Protein AF-A0A225VGR8-F1 (afdb_monomer)

Organism: NCBI:txid4795

Sequence (407 aa):
RAREGYNIGLDAVDRLSREVERRDQTLRELRDENEGLRAHASRATEWKTQYDNLCRTTADEAAAYQDNQARAETRISNLNFRIAALTSSPSTAPAPPNPVASPPLASEAGTHTDVASASPNSSSAATSQTDLSGNEVDSALAANIRHRDQRDSMVSELCDARNAVARSRRELDVARVANVPLQDNLRRVNALLVAHAEEHQRDLRDLEASSSAAETTRVTAQTARDDAQALLLPAMRSGLVSLENALSRRRRTARVEIARLERLIDDPDRVYTERTLTWRRLLREARIGREAARQVRDALVGRLRDMVLAGGGSLDVTALLSFVRSIFGGIGSSSESSGLYDFLGFEFYSFRVLGWASGNAFRPRAVCWWPRVASVRLFCGSGSAFPVRWVIRVAFSCIRPGRTHSL

Radius of gyration: 90.11 Å; Cα contacts (8 Å, |Δi|>4): 25; chains: 1; bounding box: 173×84×239 Å

Solvent-accessible surface area (backbone atoms only — not comparable to full-atom values): 24972 Å² total; per-residue (Å²): 102,75,70,51,54,50,50,55,50,49,56,52,50,55,51,50,51,56,50,50,53,50,50,55,48,52,53,49,52,55,48,54,51,49,52,50,52,50,55,51,50,53,52,51,52,50,53,49,51,53,50,56,50,51,54,49,52,53,50,53,51,52,50,52,51,51,54,53,45,55,53,42,54,50,50,47,54,51,50,52,53,53,52,51,54,71,68,65,56,79,77,86,66,82,81,79,81,79,90,77,80,84,87,85,83,89,76,88,79,82,89,84,84,89,85,84,89,81,86,84,89,79,88,82,88,85,84,90,73,58,78,71,54,52,57,51,51,53,50,50,48,53,50,50,51,52,52,47,54,52,50,54,50,52,51,50,53,46,52,52,44,51,52,50,49,56,48,51,51,52,54,50,52,51,52,54,61,63,44,50,63,54,52,53,49,51,53,50,52,52,53,50,52,51,50,51,52,52,49,53,53,48,53,50,52,54,48,50,52,50,48,53,50,52,49,51,53,49,52,53,54,47,52,54,48,51,53,51,47,64,58,45,53,58,53,51,52,52,50,51,54,50,50,53,52,51,51,50,48,51,51,51,54,50,50,52,51,48,56,51,50,52,52,64,54,50,47,58,53,50,54,51,50,54,52,51,51,51,51,54,49,53,53,50,53,56,47,52,52,49,52,51,53,49,52,52,49,52,52,50,51,49,52,53,50,51,50,58,72,75,37,95,83,67,82,61,63,66,64,52,51,52,50,55,51,46,60,62,58,68,71,69,80,59,96,83,47,83,69,57,61,74,74,52,78,73,71,85,78,70,92,76,86,73,86,79,83,83,83,82,88,85,89,78,85,85,87,81,90,78,87,85,84,86,85,83,88,84,84,88,80,90,81,83,92,76,93,80,85,86,75,89,81,89,82,86,83,85,86,78,86,75,86,80,85,78,134

pLDDT: mean 72.15, std 24.69, range [26.33, 98.5]

Mean predicted aligned error: 21.24 Å

Secondary structure (DSSP, 8-state):
-HHHHHHHHHHHHHHHHHHHHHHHHHHHHHHHHHHHHHHHHHHHHHHHHHHHHHHHHHHHHHHHHHHHHHHHHHHHHHHHHHHHHHHHS---PPPPP-PPPP-------------------------SSSHHHHHHHHHHHHHHHHHHHHHHHHHHHHHHHHHHHHHHHHHHHHHHHHHHHHHHHHHHHHHHHHHHHHHHHHHHHHHHHHHHHHHHHHHHHHHHHHHHHHHHHHHHHHHHHHHHHHHHHHHHHHHHHHHHHHHHHHHHHHHHHHHHHHHHHHHHHHHHHHHHHHHHHHHHHHHHHHHHHHSTT---HHHHHHHHHHHHHHTS--TT-TTHHHHS---------------S----------------PPP--------PPP--------PPPPP----

Structure (mmCIF, N/CA/C/O backbone):
data_AF-A0A225VGR8-F1
#
_entry.id   AF-A0A225VGR8-F1
#
loop_
_atom_site.group_PDB
_atom_site.id
_atom_site.type_symbol
_atom_site.label_atom_id
_atom_site.label_alt_id
_atom_site.label_comp_id
_atom_site.label_asym_id
_atom_site.label_entity_id
_atom_site.label_seq_id
_atom_site.pdbx_PDB_ins_code
_atom_site.Cartn_x
_atom_site.Cartn_y
_atom_site.Cartn_z
_atom_site.occupancy
_atom_site.B_iso_or_equiv
_atom_site.auth_seq_id
_atom_site.auth_comp_id
_atom_site.auth_asym_id
_atom_site.auth_atom_id
_atom_site.pdbx_PDB_model_num
ATOM 1 N N . ARG A 1 1 ? 16.927 9.509 -41.032 1.00 81.62 1 ARG A N 1
ATOM 2 C CA . ARG A 1 1 ? 18.043 9.455 -40.049 1.00 81.62 1 ARG A CA 1
ATOM 3 C C . ARG A 1 1 ? 17.989 10.562 -38.992 1.00 81.62 1 ARG A C 1
ATOM 5 O O . ARG A 1 1 ? 17.399 10.281 -37.969 1.00 81.62 1 ARG A O 1
ATOM 12 N N . ALA A 1 2 ? 18.496 11.793 -39.171 1.00 88.75 2 ALA A N 1
ATOM 13 C CA . ALA A 1 2 ? 18.474 12.787 -38.070 1.00 88.75 2 ALA A CA 1
ATOM 14 C C . ALA A 1 2 ? 17.051 13.164 -37.593 1.00 88.75 2 ALA A C 1
ATOM 16 O O . ALA A 1 2 ? 16.762 13.098 -36.405 1.00 88.75 2 ALA A O 1
ATOM 17 N N . ARG A 1 3 ? 16.133 13.460 -38.526 1.00 90.88 3 ARG A N 1
ATOM 18 C CA . ARG A 1 3 ? 14.708 13.721 -38.214 1.00 90.88 3 ARG A CA 1
ATOM 19 C C . ARG A 1 3 ? 13.992 12.526 -37.578 1.00 90.88 3 ARG A C 1
ATOM 21 O O . ARG A 1 3 ? 13.115 12.687 -36.751 1.00 90.88 3 ARG A O 1
ATOM 28 N N . GLU A 1 4 ? 14.389 11.327 -37.970 1.00 92.31 4 GLU A N 1
ATOM 29 C CA . GLU A 1 4 ? 13.797 10.076 -37.500 1.00 92.31 4 GLU A CA 1
ATOM 30 C C . GLU A 1 4 ? 14.247 9.756 -36.072 1.00 92.31 4 GLU A C 1
ATOM 32 O O . GLU A 1 4 ? 13.421 9.428 -35.233 1.00 92.31 4 GLU A O 1
ATOM 37 N N . GLY A 1 5 ? 15.530 9.972 -35.762 1.00 93.56 5 GLY A N 1
ATOM 38 C CA . GLY A 1 5 ? 16.030 9.909 -34.388 1.00 93.56 5 GLY A CA 1
ATOM 39 C C . GLY A 1 5 ? 15.390 10.961 -33.479 1.00 93.56 5 GLY A C 1
ATOM 40 O O . GLY A 1 5 ? 15.087 10.659 -32.331 1.00 93.56 5 GLY A O 1
ATOM 41 N N . TYR A 1 6 ? 15.127 12.166 -33.999 1.00 94.44 6 TYR A N 1
ATOM 42 C CA . TYR A 1 6 ? 14.397 13.202 -33.263 1.00 94.44 6 TYR A CA 1
ATOM 43 C C . TYR A 1 6 ? 12.957 12.775 -32.935 1.00 94.44 6 TYR A C 1
ATOM 45 O O . TYR A 1 6 ? 12.548 12.883 -31.784 1.00 94.44 6 TYR A O 1
ATOM 53 N N . ASN A 1 7 ? 12.225 12.213 -33.903 1.00 95.19 7 ASN A N 1
ATOM 54 C CA . ASN A 1 7 ? 10.859 11.726 -33.679 1.00 95.19 7 ASN A CA 1
ATOM 55 C C . ASN A 1 7 ? 10.813 10.567 -32.670 1.00 95.19 7 ASN A C 1
ATOM 57 O O . ASN A 1 7 ? 9.992 10.588 -31.763 1.00 95.19 7 ASN A O 1
ATOM 61 N N . ILE A 1 8 ? 11.741 9.607 -32.765 1.00 96.25 8 ILE A N 1
ATOM 62 C CA . ILE A 1 8 ? 11.858 8.514 -31.781 1.00 96.25 8 ILE A CA 1
ATOM 63 C C . ILE A 1 8 ? 12.145 9.071 -30.377 1.00 96.25 8 ILE A C 1
ATOM 65 O O . ILE A 1 8 ? 11.619 8.567 -29.387 1.00 96.25 8 ILE A O 1
ATOM 69 N N . GLY A 1 9 ? 12.973 10.117 -30.285 1.00 96.19 9 GLY A N 1
ATOM 70 C CA . GLY A 1 9 ? 13.246 10.815 -29.031 1.00 96.19 9 GLY A CA 1
ATOM 71 C C . GLY A 1 9 ? 11.999 11.472 -28.438 1.00 96.19 9 GLY A C 1
ATOM 72 O O . GLY A 1 9 ? 11.750 11.309 -27.247 1.00 96.19 9 GLY A O 1
ATOM 73 N N . LEU A 1 10 ? 11.199 12.160 -29.259 1.00 97.25 10 LEU A N 1
ATOM 74 C CA . LEU A 1 10 ? 9.932 12.758 -28.826 1.00 97.25 10 LEU A CA 1
ATOM 75 C C . LEU A 1 10 ? 8.938 11.698 -28.338 1.00 97.25 10 LEU A C 1
ATOM 77 O O . LEU A 1 10 ? 8.432 11.823 -27.228 1.00 97.25 10 LEU A O 1
ATOM 81 N N . ASP A 1 11 ? 8.749 10.608 -29.086 1.00 97.50 11 ASP A N 1
ATOM 82 C CA . ASP A 1 11 ? 7.856 9.515 -28.678 1.00 97.50 11 ASP A CA 1
ATOM 83 C C . ASP A 1 11 ? 8.287 8.887 -27.341 1.00 97.50 11 ASP A C 1
ATOM 85 O O . ASP A 1 11 ? 7.455 8.536 -26.496 1.00 97.50 11 ASP A O 1
ATOM 89 N N . ALA A 1 12 ? 9.600 8.748 -27.125 1.00 95.56 12 ALA A N 1
ATOM 90 C CA . ALA A 1 12 ? 10.149 8.250 -25.869 1.00 95.56 12 ALA A CA 1
ATOM 91 C C . ALA A 1 12 ? 9.885 9.217 -24.703 1.00 95.56 12 ALA A C 1
ATOM 93 O O . ALA A 1 12 ? 9.497 8.765 -23.623 1.00 95.56 12 ALA A O 1
ATOM 94 N N . VAL A 1 13 ? 10.050 10.526 -24.919 1.00 97.69 13 VAL A N 1
ATOM 95 C CA . VAL A 1 13 ? 9.744 11.564 -23.922 1.00 97.69 13 VAL A CA 1
ATOM 96 C C . VAL A 1 13 ? 8.250 11.580 -23.599 1.00 97.69 13 VAL A C 1
ATOM 98 O O . VAL A 1 13 ? 7.895 11.524 -22.425 1.00 97.69 13 VAL A O 1
ATOM 101 N N . ASP A 1 14 ? 7.373 11.534 -24.601 1.00 97.81 14 ASP A N 1
ATOM 102 C CA . ASP A 1 14 ? 5.918 11.510 -24.406 1.00 97.81 14 ASP A CA 1
ATOM 103 C C . ASP A 1 14 ? 5.451 10.250 -23.673 1.00 97.81 14 ASP A C 1
ATOM 105 O O . ASP A 1 14 ? 4.507 10.275 -22.875 1.00 97.81 14 ASP A O 1
ATOM 109 N N . ARG A 1 15 ? 6.097 9.107 -23.933 1.00 98.00 15 ARG A N 1
ATOM 110 C CA . ARG A 1 15 ? 5.835 7.867 -23.194 1.00 98.00 15 ARG A CA 1
ATOM 111 C C . ARG A 1 15 ? 6.269 7.990 -21.734 1.00 98.00 15 ARG A C 1
ATOM 113 O O . ARG A 1 15 ? 5.520 7.560 -20.858 1.00 98.00 15 ARG A O 1
ATOM 120 N N . LEU A 1 16 ? 7.451 8.551 -21.474 1.00 97.31 16 LEU A N 1
ATOM 121 C CA . LEU A 1 16 ? 7.951 8.772 -20.115 1.00 97.31 16 LEU A CA 1
ATOM 122 C C . LEU A 1 16 ? 7.098 9.796 -19.353 1.00 97.31 16 LEU A C 1
ATOM 124 O O . LEU A 1 16 ? 6.797 9.558 -18.190 1.00 97.31 16 LEU A O 1
ATOM 128 N N . SER A 1 17 ? 6.635 10.864 -20.006 1.00 98.06 17 SER A N 1
ATOM 129 C CA . SER A 1 17 ? 5.747 11.865 -19.402 1.00 98.06 17 SER A CA 1
ATOM 130 C C . SER A 1 17 ? 4.439 11.231 -18.919 1.00 98.06 17 SER A C 1
ATOM 132 O O . SER A 1 17 ? 4.082 11.359 -17.753 1.00 98.06 17 SER A O 1
ATOM 134 N N . ARG A 1 18 ? 3.785 10.421 -19.765 1.00 98.50 18 ARG A N 1
ATOM 135 C CA . ARG A 1 18 ? 2.563 9.677 -19.393 1.00 98.50 18 ARG A CA 1
ATOM 136 C C . ARG A 1 18 ? 2.781 8.664 -18.267 1.00 98.50 18 ARG A C 1
ATOM 138 O O . ARG A 1 18 ? 1.866 8.377 -17.501 1.00 98.50 18 ARG A O 1
ATOM 145 N N . GLU A 1 19 ? 3.967 8.067 -18.195 1.00 97.50 19 GLU A N 1
ATOM 146 C CA . GLU A 1 19 ? 4.334 7.158 -17.108 1.00 97.50 19 GLU A CA 1
ATOM 147 C C . GLU A 1 19 ? 4.520 7.908 -15.782 1.00 97.50 19 GLU A C 1
ATOM 149 O O . GLU A 1 19 ? 4.042 7.435 -14.753 1.00 97.50 19 GLU A O 1
ATOM 154 N N . VAL A 1 20 ? 5.167 9.077 -15.809 1.00 97.56 20 VAL A N 1
ATOM 155 C CA . VAL A 1 20 ? 5.315 9.954 -14.637 1.00 97.56 20 VAL A CA 1
ATOM 156 C C . VAL A 1 20 ? 3.947 10.417 -14.141 1.00 97.56 20 VAL A C 1
ATOM 158 O O . VAL A 1 20 ? 3.647 10.228 -12.968 1.00 97.56 20 VAL A O 1
ATOM 161 N N . GLU A 1 21 ? 3.074 10.892 -15.032 1.00 98.12 21 GLU A N 1
ATOM 162 C CA . GLU A 1 21 ? 1.708 11.301 -14.676 1.00 98.12 21 GLU A CA 1
ATOM 163 C C . GLU A 1 21 ? 0.906 10.165 -14.025 1.00 98.12 21 GLU A C 1
ATOM 165 O O . GLU A 1 21 ? 0.225 10.380 -13.021 1.00 98.12 21 GLU A O 1
ATOM 170 N N . ARG A 1 22 ? 1.014 8.935 -14.553 1.00 98.12 22 ARG A N 1
ATOM 171 C CA . ARG A 1 22 ? 0.367 7.763 -13.942 1.00 98.12 22 ARG A CA 1
ATOM 172 C C . ARG A 1 22 ? 0.909 7.473 -12.546 1.00 98.12 22 ARG A C 1
ATOM 174 O O . ARG A 1 22 ? 0.120 7.212 -11.645 1.00 98.12 22 ARG A O 1
ATOM 181 N N . ARG A 1 23 ? 2.226 7.550 -12.342 1.00 97.50 23 ARG A N 1
ATOM 182 C CA . ARG A 1 23 ? 2.832 7.349 -11.015 1.00 97.50 23 ARG A CA 1
ATOM 183 C C . ARG A 1 23 ? 2.426 8.436 -10.032 1.00 97.50 23 ARG A C 1
ATOM 185 O O . ARG A 1 2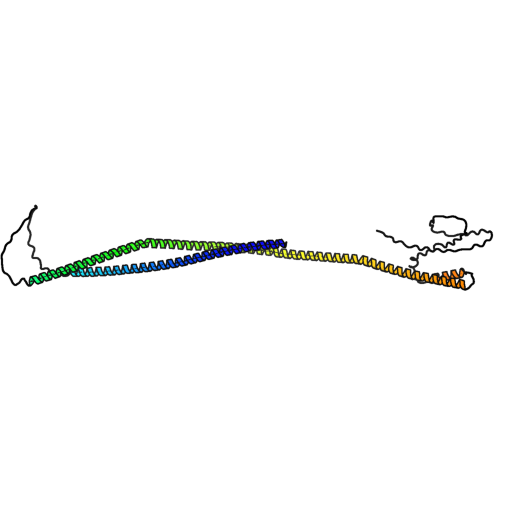3 ? 2.131 8.118 -8.886 1.00 97.50 23 ARG A O 1
ATOM 192 N N . ASP A 1 24 ? 2.361 9.686 -10.474 1.00 97.69 24 ASP A N 1
ATOM 193 C CA . ASP A 1 24 ? 1.921 10.806 -9.642 1.00 97.69 24 ASP A CA 1
ATOM 194 C C . ASP A 1 24 ? 0.441 10.691 -9.260 1.00 97.69 24 ASP A C 1
ATOM 196 O O . ASP A 1 24 ? 0.057 11.072 -8.153 1.00 97.69 24 ASP A O 1
ATOM 200 N N . GLN A 1 25 ? -0.397 10.146 -10.146 1.00 98.19 25 GLN A N 1
ATOM 201 C CA . GLN A 1 25 ? -1.784 9.807 -9.830 1.00 98.19 25 GLN A CA 1
ATOM 202 C C . GLN A 1 25 ? -1.856 8.703 -8.765 1.00 98.19 25 GLN A C 1
ATOM 204 O O . GLN A 1 25 ? -2.485 8.914 -7.731 1.00 98.19 25 GLN A O 1
ATOM 209 N N . THR A 1 26 ? -1.147 7.586 -8.953 1.00 97.06 26 THR A N 1
ATOM 210 C CA . THR A 1 26 ? -1.109 6.494 -7.963 1.00 97.06 26 THR A CA 1
ATOM 211 C C . THR A 1 26 ? -0.544 6.955 -6.616 1.00 97.06 26 THR A C 1
ATOM 213 O O . THR A 1 26 ? -1.038 6.563 -5.565 1.00 97.06 26 THR A O 1
ATOM 216 N N . LEU A 1 27 ? 0.468 7.828 -6.607 1.00 96.88 27 LEU A N 1
ATOM 217 C CA . LEU A 1 27 ? 1.010 8.394 -5.368 1.00 96.88 27 LEU A CA 1
ATOM 218 C C . LEU A 1 27 ? 0.008 9.292 -4.637 1.00 96.88 27 LEU A C 1
ATOM 220 O O . LEU A 1 27 ? 0.048 9.342 -3.409 1.00 96.88 27 LEU A O 1
ATOM 224 N N . ARG A 1 28 ? -0.861 10.013 -5.356 1.00 98.12 28 ARG A N 1
ATOM 225 C CA . ARG A 1 28 ? -1.950 10.785 -4.738 1.00 98.12 28 ARG A CA 1
ATOM 226 C C . ARG A 1 28 ? -3.002 9.858 -4.133 1.00 98.12 28 ARG A C 1
ATOM 228 O O . ARG A 1 28 ? -3.309 10.019 -2.961 1.00 98.12 28 ARG A O 1
ATOM 235 N N . GLU A 1 29 ? -3.433 8.838 -4.869 1.00 97.50 29 GLU A N 1
ATOM 236 C CA . GLU A 1 29 ? -4.383 7.826 -4.376 1.00 97.50 29 GLU A CA 1
ATOM 237 C C . GLU A 1 29 ? -3.873 7.138 -3.100 1.00 97.50 29 GLU A C 1
ATOM 239 O O . GLU A 1 29 ? -4.567 7.114 -2.088 1.00 97.50 29 GLU A O 1
ATOM 244 N N . LEU A 1 30 ? -2.613 6.689 -3.090 1.00 95.19 30 LEU A N 1
ATOM 245 C CA . LEU A 1 30 ? -2.005 6.073 -1.906 1.00 95.19 30 LEU A CA 1
ATOM 246 C C . LEU A 1 30 ? -1.896 7.036 -0.713 1.00 95.19 30 LEU A C 1
ATOM 248 O O . LEU A 1 30 ? -1.922 6.591 0.435 1.00 95.19 30 LEU A O 1
ATOM 252 N N . ARG A 1 31 ? -1.738 8.346 -0.945 1.00 97.06 31 ARG A N 1
ATOM 253 C CA . ARG A 1 31 ? -1.734 9.343 0.141 1.00 97.06 31 ARG A CA 1
ATOM 254 C C . ARG A 1 31 ? -3.127 9.513 0.729 1.00 97.06 31 ARG A C 1
ATOM 256 O O . ARG A 1 31 ? -3.242 9.474 1.953 1.00 97.06 31 ARG A O 1
ATOM 263 N N . ASP A 1 32 ? -4.144 9.624 -0.118 1.00 97.00 32 ASP A N 1
ATOM 264 C CA . ASP A 1 32 ? -5.542 9.754 0.298 1.00 97.00 32 ASP A CA 1
ATOM 265 C C . ASP A 1 32 ? -5.996 8.507 1.082 1.00 97.00 32 ASP A C 1
ATOM 267 O O . ASP A 1 32 ? -6.584 8.615 2.161 1.00 97.00 32 ASP A O 1
ATOM 271 N N . GLU A 1 33 ? -5.638 7.308 0.611 1.00 94.75 33 GLU A N 1
ATOM 272 C CA . GLU A 1 33 ? -5.876 6.050 1.331 1.00 94.75 33 GLU A CA 1
ATOM 273 C C . GLU A 1 33 ? -5.172 6.026 2.693 1.00 94.75 33 GLU A C 1
ATOM 275 O O . GLU A 1 33 ? -5.764 5.636 3.703 1.00 94.75 33 GLU A O 1
ATOM 280 N N . ASN A 1 34 ? -3.916 6.478 2.759 1.00 92.88 34 ASN A N 1
ATOM 281 C CA . ASN A 1 34 ? -3.159 6.523 4.009 1.00 92.88 34 ASN A CA 1
ATOM 282 C C . ASN A 1 34 ? -3.769 7.516 5.012 1.00 92.88 34 ASN A C 1
ATOM 284 O O . ASN A 1 34 ? -3.851 7.224 6.206 1.00 92.88 34 ASN A O 1
ATOM 288 N N . GLU A 1 35 ? -4.245 8.672 4.548 1.00 97.00 35 GLU A N 1
ATOM 289 C CA . GLU A 1 35 ? -5.012 9.612 5.372 1.00 97.00 35 GLU A CA 1
ATOM 290 C C . GLU A 1 35 ? -6.311 8.984 5.889 1.00 97.00 35 GLU A C 1
ATOM 292 O O . GLU A 1 35 ? -6.603 9.080 7.087 1.00 97.00 35 GLU A O 1
ATOM 297 N N . GLY A 1 36 ? -7.032 8.246 5.039 1.00 96.00 36 GLY A N 1
ATOM 298 C CA . GLY A 1 36 ? -8.202 7.464 5.435 1.00 96.00 36 GLY A CA 1
ATOM 299 C C . GLY A 1 36 ? -7.887 6.440 6.531 1.00 96.00 36 GLY A C 1
ATOM 300 O O . GLY A 1 36 ? -8.576 6.389 7.555 1.00 96.00 36 GLY A O 1
ATOM 301 N N . LEU A 1 37 ? -6.809 5.666 6.374 1.00 91.25 37 LEU A N 1
ATOM 302 C CA . LEU A 1 37 ? -6.355 4.688 7.369 1.00 91.25 37 LEU A CA 1
ATOM 303 C C . LEU A 1 37 ? -5.974 5.346 8.699 1.00 91.25 37 LEU A C 1
ATOM 305 O O . LEU A 1 37 ? -6.340 4.835 9.760 1.00 91.25 37 LEU A O 1
ATOM 309 N N . ARG A 1 38 ? -5.303 6.504 8.671 1.00 94.81 38 ARG A N 1
ATOM 310 C CA . ARG A 1 38 ? -5.001 7.271 9.890 1.00 94.81 38 ARG A CA 1
ATOM 311 C C . ARG A 1 38 ? -6.274 7.727 10.597 1.00 94.81 38 ARG A C 1
ATOM 313 O O . ARG A 1 38 ? -6.386 7.542 11.806 1.00 94.81 38 ARG A O 1
ATOM 320 N N . ALA A 1 39 ? -7.260 8.240 9.861 1.00 95.25 39 ALA A N 1
ATOM 321 C CA . ALA A 1 39 ? -8.550 8.627 10.431 1.00 95.25 39 ALA A CA 1
ATOM 322 C C . ALA A 1 39 ? -9.312 7.424 11.023 1.00 95.25 39 ALA A C 1
ATOM 324 O O . ALA A 1 39 ? -9.954 7.534 12.071 1.00 95.25 39 ALA A O 1
ATOM 325 N N . HIS A 1 40 ? -9.235 6.251 10.385 1.00 91.69 40 HIS A N 1
ATOM 326 C CA . HIS A 1 40 ? -9.767 5.004 10.939 1.00 91.69 40 HIS A CA 1
ATOM 327 C C . HIS A 1 40 ? -9.055 4.587 12.231 1.00 91.69 40 HIS A C 1
ATOM 329 O O . HIS A 1 40 ? -9.730 4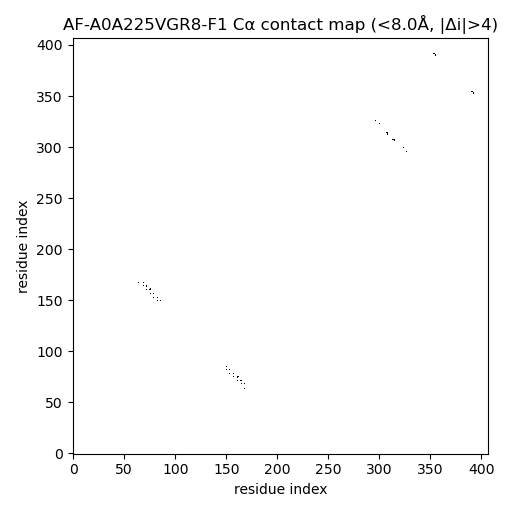.246 13.203 1.00 91.69 40 HIS A O 1
ATOM 335 N N . ALA A 1 41 ? -7.724 4.673 12.279 1.00 90.12 41 ALA A N 1
ATOM 336 C CA . ALA A 1 41 ? -6.949 4.374 13.479 1.00 90.12 41 ALA A CA 1
ATOM 337 C C . ALA A 1 41 ? -7.309 5.316 14.641 1.00 90.12 41 ALA A C 1
ATOM 339 O O . ALA A 1 41 ? -7.556 4.846 15.751 1.00 90.12 41 ALA A O 1
ATOM 340 N N . SER A 1 42 ? -7.434 6.624 14.388 1.00 94.62 42 SER A N 1
ATOM 341 C CA . SER A 1 42 ? -7.872 7.594 15.401 1.00 94.62 42 SER A CA 1
ATOM 342 C C . SER A 1 42 ? -9.259 7.256 15.955 1.00 94.62 42 SER A C 1
ATOM 344 O O . SER A 1 42 ? -9.431 7.183 17.173 1.00 94.62 42 SER A O 1
ATOM 346 N N . ARG A 1 43 ? -10.229 6.937 15.088 1.00 95.56 43 ARG A N 1
ATOM 347 C CA . ARG A 1 43 ? -11.562 6.493 15.532 1.00 95.56 43 ARG A CA 1
ATOM 348 C C . ARG A 1 43 ? -11.501 5.215 16.366 1.00 95.56 43 ARG A C 1
ATOM 350 O O . ARG A 1 43 ? -12.188 5.119 17.375 1.00 95.56 43 ARG A O 1
ATOM 357 N N . ALA A 1 44 ? -10.666 4.246 15.992 1.00 90.12 44 ALA A N 1
ATOM 358 C CA . ALA A 1 44 ? -10.497 3.021 16.773 1.00 90.12 44 ALA A CA 1
ATOM 359 C C . ALA A 1 44 ? -9.937 3.304 18.181 1.00 90.12 44 ALA A C 1
ATOM 361 O O . ALA A 1 44 ? -10.394 2.707 19.156 1.00 90.12 44 ALA A O 1
ATOM 362 N N . THR A 1 45 ? -8.993 4.245 18.316 1.00 93.38 45 THR A N 1
ATOM 363 C CA . THR A 1 45 ? -8.467 4.653 19.633 1.00 93.38 45 THR A CA 1
ATOM 364 C C . THR A 1 45 ? -9.499 5.382 20.494 1.00 93.38 45 THR A C 1
ATOM 366 O O . THR A 1 45 ? -9.548 5.170 21.708 1.00 93.38 45 THR A O 1
ATOM 369 N N . GLU A 1 46 ? -10.365 6.188 19.876 1.00 96.56 46 GLU A N 1
ATOM 370 C CA . GLU A 1 46 ? -11.479 6.848 20.558 1.00 96.56 46 GLU A CA 1
ATOM 371 C C . GLU A 1 46 ? -12.490 5.816 21.073 1.00 96.56 46 GLU A C 1
ATOM 373 O O . GLU A 1 46 ? -12.808 5.806 22.262 1.00 96.56 46 GLU A O 1
ATOM 378 N N . TRP A 1 47 ? -12.908 4.879 20.215 1.00 91.81 47 TRP A N 1
ATOM 379 C CA . TRP A 1 47 ? -13.794 3.775 20.592 1.00 91.81 47 TRP A CA 1
ATOM 380 C C . TRP A 1 47 ? -13.221 2.920 21.719 1.00 91.81 47 TRP A C 1
ATOM 382 O O . TRP A 1 47 ? -13.939 2.578 22.658 1.00 91.81 47 TRP A O 1
ATOM 392 N N . LYS A 1 48 ? -11.921 2.609 21.672 1.00 92.31 48 LYS A N 1
ATOM 393 C CA . LYS A 1 48 ? -11.245 1.889 22.756 1.00 92.31 48 LYS A CA 1
ATOM 394 C C . LYS A 1 48 ? -11.320 2.660 24.074 1.00 92.31 48 LYS A C 1
ATOM 396 O O . LYS A 1 48 ? -11.664 2.085 25.098 1.00 92.31 48 LYS A O 1
ATOM 401 N N . THR A 1 49 ? -11.058 3.965 24.041 1.00 93.81 49 THR A N 1
ATOM 402 C CA . THR A 1 49 ? -11.134 4.822 25.234 1.00 93.81 49 THR A CA 1
ATOM 403 C C . THR A 1 49 ? -12.553 4.858 25.809 1.00 93.81 49 THR A C 1
ATOM 405 O O . THR A 1 49 ? -12.733 4.756 27.022 1.00 93.81 49 THR A O 1
ATOM 408 N N . GLN A 1 50 ? -13.575 4.959 24.952 1.00 92.19 50 GLN A N 1
ATOM 409 C CA . GLN A 1 50 ? -14.979 4.901 25.373 1.00 92.19 50 GLN A CA 1
ATOM 410 C C . GLN A 1 50 ? -15.321 3.547 26.009 1.00 92.19 50 GLN A C 1
ATOM 412 O O . GLN A 1 50 ? -15.952 3.509 27.064 1.00 92.19 50 GLN A O 1
ATOM 417 N N . TYR A 1 51 ? -14.858 2.448 25.411 1.00 87.94 51 TYR A N 1
ATOM 418 C CA . TYR A 1 51 ? -15.051 1.099 25.938 1.00 87.94 51 TYR A CA 1
ATOM 419 C C . TYR A 1 51 ? -14.372 0.897 27.299 1.00 87.94 51 TYR A C 1
ATOM 421 O O . TYR A 1 51 ? -14.994 0.377 28.224 1.00 87.94 51 TYR A O 1
ATOM 429 N N . ASP A 1 52 ? -13.128 1.354 27.455 1.00 90.25 52 ASP A N 1
ATOM 430 C CA . ASP A 1 52 ? -12.387 1.265 28.717 1.00 90.25 52 ASP A CA 1
ATOM 431 C C . ASP A 1 52 ? -13.075 2.080 29.827 1.00 90.25 52 ASP A C 1
ATOM 433 O O . ASP A 1 52 ? -13.156 1.636 30.975 1.00 90.25 52 ASP A O 1
ATOM 437 N N . ASN A 1 53 ? -13.625 3.252 29.489 1.00 94.31 53 ASN A N 1
ATOM 438 C CA . ASN A 1 53 ? -14.410 4.058 30.422 1.00 94.31 53 ASN A CA 1
ATOM 439 C C . ASN A 1 53 ? -15.709 3.358 30.830 1.00 94.31 53 ASN A C 1
ATOM 441 O O . ASN A 1 53 ? -15.996 3.307 32.023 1.00 94.31 53 ASN A O 1
ATOM 445 N N . LEU A 1 54 ? -16.443 2.776 29.875 1.00 91.75 54 LEU A N 1
ATOM 446 C CA . LEU A 1 54 ? -17.655 2.003 30.157 1.00 91.75 54 LEU A CA 1
ATOM 447 C C . LEU A 1 54 ? -17.351 0.805 31.070 1.00 91.75 54 LEU A C 1
ATOM 449 O O . LEU A 1 54 ? -18.051 0.577 32.052 1.00 91.75 54 LEU A O 1
ATOM 453 N N . CYS A 1 55 ? -16.272 0.068 30.794 1.00 86.25 55 CYS A N 1
ATOM 454 C CA . CYS A 1 55 ? -15.852 -1.055 31.631 1.00 86.25 55 CYS A CA 1
ATOM 455 C C . CYS A 1 55 ? -15.532 -0.610 33.061 1.00 86.25 55 CYS A C 1
ATOM 457 O O . CYS A 1 55 ? -15.911 -1.297 34.009 1.00 86.25 55 CYS A O 1
ATOM 459 N N . ARG A 1 56 ? -14.863 0.540 33.226 1.00 91.75 56 ARG A N 1
ATOM 460 C CA . ARG A 1 56 ? -14.560 1.104 34.547 1.00 91.75 56 ARG A CA 1
ATOM 461 C C . ARG A 1 56 ? -15.839 1.486 35.292 1.00 91.75 56 ARG A C 1
ATOM 463 O O . ARG A 1 56 ? -16.021 1.032 36.414 1.00 91.75 56 ARG A O 1
ATOM 470 N N . THR A 1 57 ? -16.754 2.221 34.655 1.00 92.94 57 THR A N 1
ATOM 471 C CA . THR A 1 57 ? -18.021 2.621 35.292 1.00 92.94 57 THR A CA 1
ATOM 472 C C . THR A 1 57 ? -18.869 1.415 35.681 1.00 92.94 57 THR A C 1
ATOM 474 O O . THR A 1 57 ? -19.391 1.369 36.788 1.00 92.94 57 THR A O 1
ATOM 477 N N . THR A 1 58 ? -18.957 0.396 34.821 1.00 88.69 58 THR A N 1
ATOM 478 C CA . THR A 1 58 ? -19.702 -0.831 35.136 1.00 88.69 58 THR A CA 1
ATOM 479 C C . THR A 1 58 ? -19.046 -1.628 36.267 1.00 88.69 58 THR A C 1
ATOM 481 O O . THR A 1 58 ? -19.750 -2.216 37.086 1.00 88.69 58 THR A O 1
ATOM 484 N N . ALA A 1 59 ? -17.712 -1.652 36.348 1.00 89.62 59 ALA A N 1
ATOM 485 C CA . ALA A 1 59 ? -17.005 -2.285 37.461 1.00 89.62 59 ALA A CA 1
ATOM 486 C C . ALA A 1 59 ? -17.245 -1.544 38.789 1.00 89.62 59 ALA A C 1
ATOM 488 O O . ALA A 1 59 ? -17.521 -2.191 39.800 1.00 89.62 59 ALA A O 1
ATOM 489 N N . ASP A 1 60 ? -17.204 -0.210 38.772 1.00 92.81 60 ASP A N 1
ATOM 490 C CA . ASP A 1 60 ? -17.459 0.632 39.945 1.00 92.81 60 ASP A CA 1
ATOM 491 C C . ASP A 1 60 ? -18.911 0.482 40.438 1.00 92.81 60 ASP A C 1
ATOM 493 O O . ASP A 1 60 ? -19.154 0.305 41.634 1.00 92.81 60 ASP A O 1
ATOM 497 N N . GLU A 1 61 ? -19.885 0.468 39.522 1.00 89.44 61 GLU A N 1
ATOM 498 C CA . GLU A 1 61 ? -21.292 0.196 39.839 1.00 89.44 61 GLU A CA 1
ATOM 499 C C . GLU A 1 61 ? -21.477 -1.206 40.435 1.00 89.44 61 GLU A C 1
ATOM 501 O O . GLU A 1 61 ? -22.143 -1.364 41.460 1.00 89.44 61 GLU A O 1
ATOM 506 N N . ALA A 1 62 ? -20.852 -2.232 39.846 1.00 84.81 62 ALA A N 1
ATOM 507 C CA . ALA A 1 62 ? -20.913 -3.596 40.365 1.00 84.81 62 ALA A CA 1
ATOM 508 C C . ALA A 1 62 ? -20.331 -3.706 41.786 1.00 84.81 62 ALA A C 1
ATOM 510 O O . ALA A 1 62 ? -20.917 -4.391 42.629 1.00 84.81 62 ALA A O 1
ATOM 511 N N . ALA A 1 63 ? -19.224 -3.014 42.072 1.00 90.75 63 ALA A N 1
ATOM 512 C CA . ALA A 1 63 ? -18.648 -2.940 43.413 1.00 90.75 63 ALA A CA 1
ATOM 513 C C . ALA A 1 63 ? -19.601 -2.241 44.399 1.00 90.75 63 ALA A C 1
ATOM 515 O O . ALA A 1 63 ? -19.857 -2.762 45.485 1.00 90.75 63 ALA A O 1
ATOM 516 N N . ALA A 1 64 ? -20.218 -1.125 43.996 1.00 89.06 64 ALA A N 1
ATOM 517 C CA . ALA A 1 64 ? -21.203 -0.423 44.818 1.00 89.06 64 ALA A CA 1
ATOM 518 C C . ALA A 1 64 ? -22.432 -1.296 45.141 1.00 89.06 64 ALA A C 1
ATOM 520 O O . ALA A 1 64 ? -22.935 -1.275 46.270 1.00 89.06 64 ALA A O 1
ATOM 521 N N . TYR A 1 65 ? -22.910 -2.099 44.183 1.00 82.50 65 TYR A N 1
ATOM 522 C CA . TYR A 1 65 ? -23.988 -3.061 44.426 1.00 82.50 65 TYR A CA 1
ATOM 523 C C . TYR A 1 65 ? -23.581 -4.153 45.422 1.00 82.50 65 TYR A C 1
ATOM 525 O O . TYR A 1 65 ? -24.370 -4.476 46.313 1.00 82.50 65 TYR A O 1
ATOM 533 N N . GLN A 1 66 ? -22.359 -4.685 45.324 1.00 88.69 66 GLN A N 1
ATOM 534 C CA . GLN A 1 66 ? -21.843 -5.683 46.270 1.00 88.69 66 GLN A CA 1
ATOM 535 C C . GLN A 1 66 ? -21.726 -5.120 47.692 1.00 88.69 66 GLN A C 1
ATOM 537 O O . GLN A 1 66 ? -22.190 -5.758 48.639 1.00 88.69 66 GLN A O 1
ATOM 542 N N . ASP A 1 67 ? -21.203 -3.904 47.846 1.00 92.19 67 ASP A N 1
ATOM 543 C CA . ASP A 1 67 ? -21.112 -3.223 49.142 1.00 92.19 67 ASP A CA 1
ATOM 544 C C . AS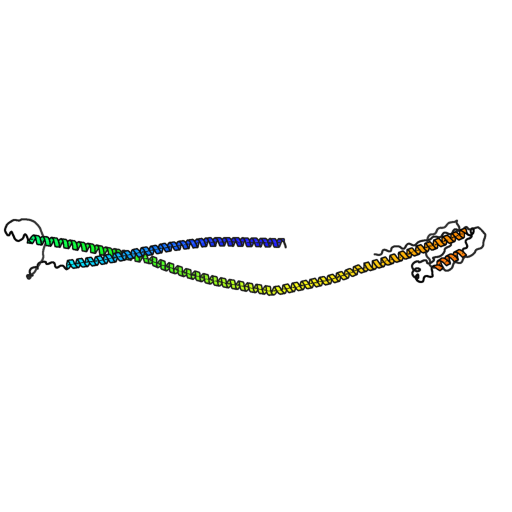P A 1 67 ? -22.495 -2.972 49.756 1.00 92.19 67 ASP A C 1
ATOM 546 O O . ASP A 1 67 ? -22.722 -3.205 50.949 1.00 92.19 67 ASP A O 1
ATOM 550 N N . ASN A 1 68 ? -23.453 -2.521 48.940 1.00 84.44 68 ASN A N 1
ATOM 551 C CA . ASN A 1 68 ? -24.831 -2.320 49.379 1.00 84.44 68 ASN A CA 1
ATOM 552 C C . ASN A 1 68 ? -25.489 -3.638 49.806 1.00 84.44 68 ASN A C 1
ATOM 554 O O . ASN A 1 68 ? -26.191 -3.664 50.822 1.00 84.44 68 ASN A O 1
ATOM 558 N N . GLN A 1 69 ? -25.235 -4.733 49.083 1.00 87.31 69 GLN A N 1
ATOM 559 C CA . GLN A 1 69 ? -25.704 -6.062 49.463 1.00 87.31 69 GLN A CA 1
ATOM 560 C C . GLN A 1 69 ? -25.092 -6.506 50.800 1.00 87.31 69 GLN A C 1
ATOM 562 O O . GLN A 1 69 ? -25.838 -6.885 51.704 1.00 87.31 69 GLN A O 1
ATOM 567 N N . ALA A 1 70 ? -23.773 -6.395 50.974 1.00 90.75 70 ALA A N 1
ATOM 568 C CA . ALA A 1 70 ? -23.088 -6.766 52.215 1.00 90.75 70 ALA A CA 1
ATOM 569 C C . ALA A 1 70 ? -23.593 -5.949 53.422 1.00 90.75 70 ALA A C 1
ATOM 571 O O . ALA A 1 70 ? -23.840 -6.486 54.510 1.00 90.75 70 ALA A O 1
ATOM 572 N N . ARG A 1 71 ? -23.830 -4.644 53.227 1.00 91.56 71 ARG A N 1
ATOM 573 C CA . ARG A 1 71 ? -24.418 -3.764 54.248 1.00 91.56 71 ARG A CA 1
ATOM 574 C C . ARG A 1 71 ? -25.843 -4.190 54.610 1.00 91.56 71 ARG A C 1
ATOM 576 O O . ARG A 1 71 ? -26.190 -4.220 55.793 1.00 91.56 71 ARG A O 1
ATOM 583 N N . ALA A 1 72 ? -26.662 -4.542 53.619 1.00 84.50 72 ALA A N 1
ATOM 584 C CA . ALA A 1 72 ? -28.018 -5.034 53.845 1.00 84.50 72 ALA A CA 1
ATOM 585 C C . ALA A 1 72 ? -28.026 -6.383 54.588 1.00 84.50 72 ALA A C 1
ATOM 587 O O . ALA A 1 72 ? -28.785 -6.545 55.542 1.00 84.50 72 ALA A O 1
ATOM 588 N N . GLU A 1 73 ? -27.149 -7.322 54.225 1.00 90.44 73 GLU A N 1
ATOM 589 C CA . GLU A 1 73 ? -27.000 -8.623 54.899 1.00 90.44 73 GLU A CA 1
ATOM 590 C C . GLU A 1 73 ? -26.547 -8.469 56.361 1.00 90.44 73 GLU A C 1
ATOM 592 O O . GLU A 1 73 ? -27.076 -9.132 57.262 1.00 90.44 73 GLU A O 1
ATOM 597 N N . THR A 1 74 ? -25.647 -7.519 56.627 1.00 94.75 74 THR A N 1
ATOM 598 C CA . THR A 1 74 ? -25.232 -7.160 57.992 1.00 94.75 74 THR A CA 1
ATOM 599 C C . THR A 1 74 ? -26.403 -6.583 58.796 1.00 94.75 74 THR A C 1
ATOM 601 O O . THR A 1 74 ? -26.629 -6.982 59.942 1.00 94.75 74 THR A O 1
ATOM 604 N N . ARG A 1 75 ? -27.207 -5.690 58.193 1.00 91.25 75 ARG A N 1
ATOM 605 C CA . ARG A 1 75 ? -28.410 -5.120 58.829 1.00 91.25 75 ARG A CA 1
ATOM 606 C C . ARG A 1 75 ? -29.455 -6.196 59.136 1.00 91.25 75 ARG A C 1
ATOM 608 O O . ARG A 1 75 ? -29.994 -6.203 60.239 1.00 91.25 75 ARG A O 1
ATOM 615 N N . ILE A 1 76 ? -29.699 -7.129 58.210 1.00 88.38 76 ILE A N 1
ATOM 616 C CA . ILE A 1 76 ? -30.598 -8.278 58.419 1.00 88.38 76 ILE A CA 1
ATOM 617 C C . ILE A 1 76 ? -30.113 -9.131 59.597 1.00 88.38 76 ILE A C 1
ATOM 619 O O . ILE A 1 76 ? -30.909 -9.487 60.463 1.00 88.38 76 ILE A O 1
ATOM 623 N N . SER A 1 77 ? -28.813 -9.429 59.660 1.00 92.69 77 SER A N 1
ATOM 624 C CA . SER A 1 77 ? -28.228 -10.225 60.747 1.00 92.69 77 SER A CA 1
ATOM 625 C C . SER A 1 77 ? -28.383 -9.540 62.110 1.00 92.69 77 SER A C 1
ATOM 627 O O . SER A 1 77 ? -28.783 -10.181 63.081 1.00 92.69 77 SER A O 1
ATOM 629 N N . ASN A 1 78 ? -28.150 -8.225 62.176 1.00 95.06 78 ASN A N 1
ATOM 630 C CA . ASN A 1 78 ? -28.344 -7.434 63.392 1.00 95.06 78 ASN A CA 1
ATOM 631 C C . ASN A 1 78 ? -29.815 -7.407 63.845 1.00 95.06 78 ASN A C 1
ATOM 633 O O . ASN A 1 78 ? -30.102 -7.651 65.017 1.00 95.06 78 ASN A O 1
ATOM 637 N N . LEU A 1 79 ? -30.750 -7.158 62.921 1.00 89.69 79 LEU A N 1
ATOM 638 C CA . LEU A 1 79 ? -32.185 -7.156 63.221 1.00 89.69 79 LEU A CA 1
ATOM 639 C C . LEU A 1 79 ? -32.660 -8.530 63.704 1.00 89.69 79 LEU A C 1
ATOM 641 O O . LEU A 1 79 ? -33.363 -8.603 64.707 1.00 89.69 79 LEU A O 1
ATOM 645 N N . ASN A 1 80 ? -32.223 -9.617 63.060 1.00 90.00 80 ASN A N 1
ATOM 646 C CA . ASN A 1 80 ? -32.517 -10.980 63.511 1.00 90.00 80 ASN A CA 1
ATOM 647 C C . ASN A 1 80 ? -32.021 -11.226 64.942 1.00 90.00 80 ASN A C 1
ATOM 649 O O . ASN A 1 80 ? -32.766 -11.766 65.757 1.00 90.00 80 ASN A O 1
ATOM 653 N N . PHE A 1 81 ? -30.797 -10.796 65.267 1.00 92.25 81 PHE A N 1
ATOM 654 C CA . PHE A 1 81 ? -30.249 -10.918 66.619 1.00 92.25 81 PHE A CA 1
ATOM 655 C C . PHE A 1 81 ? -31.079 -10.137 67.650 1.00 92.25 81 PHE A C 1
ATOM 657 O O . PHE A 1 81 ? -31.407 -10.663 68.713 1.00 92.25 81 PHE A O 1
ATOM 664 N N . ARG A 1 82 ? -31.482 -8.902 67.325 1.00 89.88 82 ARG A N 1
ATOM 665 C CA . ARG A 1 82 ? -32.333 -8.075 68.197 1.00 89.88 82 ARG A CA 1
ATOM 666 C C . ARG A 1 82 ? -33.718 -8.685 68.398 1.00 89.88 82 ARG A C 1
ATOM 668 O O . ARG A 1 82 ? -34.191 -8.737 69.529 1.00 89.88 82 ARG A O 1
ATOM 675 N N . ILE A 1 83 ? -34.353 -9.175 67.332 1.00 86.44 83 ILE A N 1
ATOM 676 C CA . ILE A 1 83 ? -35.651 -9.860 67.415 1.00 86.44 83 ILE A CA 1
ATOM 677 C C . ILE A 1 83 ? -35.530 -11.102 68.304 1.00 86.44 83 ILE A C 1
ATOM 679 O O . ILE A 1 83 ? -36.351 -11.261 69.205 1.00 86.44 83 ILE A O 1
ATOM 683 N N . ALA A 1 84 ? -34.487 -11.919 68.109 1.00 86.31 84 ALA A N 1
ATOM 684 C CA . ALA A 1 84 ? -34.229 -13.106 68.920 1.00 86.31 84 ALA A CA 1
ATOM 685 C C . ALA A 1 84 ? -34.085 -12.761 70.413 1.00 86.31 84 ALA A C 1
ATOM 687 O O . ALA A 1 84 ? -34.752 -13.379 71.245 1.00 86.31 84 ALA A O 1
ATOM 688 N N . ALA A 1 85 ? -33.307 -11.722 70.743 1.00 84.94 85 ALA A N 1
ATOM 689 C CA . ALA A 1 85 ? -33.131 -11.236 72.114 1.00 84.94 85 ALA A CA 1
ATOM 690 C C . ALA A 1 85 ? -34.461 -10.796 72.759 1.00 84.94 85 ALA A C 1
ATOM 692 O O . ALA A 1 85 ? -34.753 -11.146 73.902 1.00 84.94 85 ALA A O 1
ATOM 693 N N . LEU A 1 86 ? -35.307 -10.089 72.002 1.00 79.75 86 LEU A N 1
ATOM 694 C CA . LEU A 1 86 ? -36.625 -9.623 72.451 1.00 79.75 86 LEU A CA 1
ATOM 695 C C . LEU A 1 86 ? -37.664 -10.748 72.553 1.00 79.75 86 LEU A C 1
ATOM 697 O O . LEU A 1 86 ? -38.698 -10.578 73.196 1.00 79.75 86 LEU A O 1
ATOM 701 N N . THR A 1 87 ? -37.451 -11.883 71.887 1.00 75.56 87 THR A N 1
ATOM 702 C CA . THR A 1 87 ? -38.273 -13.092 72.059 1.00 75.56 87 THR A CA 1
ATOM 703 C C . THR A 1 87 ? -37.781 -13.997 73.187 1.00 75.56 87 THR A C 1
ATOM 705 O O . THR A 1 87 ? -38.579 -14.757 73.722 1.00 75.56 87 THR A O 1
ATOM 708 N N . SER A 1 88 ? -36.504 -13.907 73.574 1.00 70.25 88 SER A N 1
ATOM 709 C CA . SER A 1 88 ? -35.920 -14.693 74.670 1.00 70.25 88 SER A CA 1
ATOM 710 C C . SER A 1 88 ? -36.060 -14.062 76.058 1.00 70.25 88 SER A C 1
ATOM 712 O O . SER A 1 88 ? -35.785 -14.735 77.048 1.00 70.25 88 SER A O 1
ATOM 714 N N . SER A 1 89 ? -36.480 -12.796 76.163 1.00 51.44 89 SER A N 1
ATOM 715 C CA . SER A 1 89 ? -36.814 -12.198 77.460 1.00 51.44 89 SER A CA 1
ATOM 716 C C . SER A 1 89 ? -37.987 -12.964 78.087 1.00 51.44 89 SER A C 1
ATOM 718 O O . SER A 1 89 ? -39.058 -13.009 77.473 1.00 51.44 89 SER A O 1
ATOM 720 N N . PRO A 1 90 ? -37.827 -13.569 79.281 1.00 48.16 90 PRO A N 1
ATOM 721 C CA . PRO A 1 90 ? -38.902 -14.297 79.929 1.00 48.16 90 PRO A CA 1
ATOM 722 C C . PRO A 1 90 ? -39.997 -13.295 80.277 1.00 48.16 90 PRO A C 1
ATOM 724 O O . PRO A 1 90 ? -39.846 -12.449 81.156 1.00 48.16 90 PRO A O 1
ATOM 727 N N . SER A 1 91 ? -41.111 -13.374 79.555 1.00 44.59 91 SER A N 1
ATOM 728 C CA . SER A 1 91 ? -42.360 -12.821 80.044 1.00 44.59 91 SER A CA 1
ATOM 729 C C . SER A 1 91 ? -42.691 -13.616 81.303 1.00 44.59 91 SER A C 1
ATOM 731 O O . SER A 1 91 ? -43.135 -14.760 81.220 1.00 44.59 91 SER A O 1
ATOM 733 N N . THR A 1 92 ? -42.400 -13.042 82.470 1.00 46.34 92 THR A N 1
ATOM 734 C CA . THR A 1 92 ? -42.925 -13.499 83.757 1.00 46.34 92 THR A CA 1
ATOM 735 C C . THR A 1 92 ? -44.432 -13.253 83.739 1.00 46.34 92 THR A C 1
ATOM 737 O O . THR A 1 92 ? -44.936 -12.295 84.316 1.00 46.34 92 THR A O 1
ATOM 740 N N . ALA A 1 93 ? -45.151 -14.075 82.982 1.00 45.84 93 ALA A N 1
ATOM 741 C CA . ALA A 1 93 ? -46.584 -14.218 83.112 1.00 45.84 93 ALA A CA 1
ATOM 742 C C . ALA A 1 93 ? -46.841 -15.104 84.345 1.00 45.84 93 ALA A C 1
ATOM 744 O O . ALA A 1 93 ? -46.173 -16.134 84.497 1.00 45.84 93 ALA A O 1
ATOM 745 N N . PRO A 1 94 ? -47.766 -14.724 85.242 1.00 42.72 94 PRO A N 1
ATOM 746 C CA . PRO A 1 94 ? -48.116 -15.548 86.385 1.00 42.72 94 PRO A CA 1
ATOM 747 C C . PRO A 1 94 ? -48.728 -16.866 85.901 1.00 42.72 94 PRO A C 1
ATOM 749 O O . PRO A 1 94 ? -49.490 -16.900 84.935 1.00 42.72 94 PRO A O 1
ATOM 752 N N . ALA A 1 95 ? -48.344 -17.951 86.571 1.00 43.00 95 ALA A N 1
ATOM 753 C CA . ALA A 1 95 ? -48.744 -19.314 86.258 1.00 43.00 95 ALA A CA 1
ATOM 754 C C . ALA A 1 95 ? -50.275 -19.455 86.110 1.00 43.00 95 ALA A C 1
ATOM 756 O O . ALA A 1 95 ? -51.014 -18.935 86.952 1.00 43.00 95 ALA A O 1
ATOM 757 N N . PRO A 1 96 ? -50.769 -20.183 85.091 1.00 53.44 96 PRO A N 1
ATOM 758 C CA . PRO A 1 96 ? -52.178 -20.533 85.030 1.00 53.44 96 PRO A CA 1
ATOM 759 C C . PRO A 1 96 ? -52.503 -21.559 86.132 1.00 53.44 96 PRO A C 1
ATOM 761 O O . PRO A 1 96 ? -51.683 -22.443 86.406 1.00 53.44 96 PRO A O 1
ATOM 764 N N . PRO A 1 97 ? -53.682 -21.478 86.770 1.00 43.41 97 PRO A N 1
ATOM 765 C CA . PRO A 1 97 ? -54.116 -22.486 87.725 1.00 43.41 97 PRO A CA 1
ATOM 766 C C . PRO A 1 97 ? -54.452 -23.816 87.026 1.00 43.41 97 PRO A C 1
ATOM 768 O O . PRO A 1 97 ? -54.855 -23.856 85.866 1.00 43.41 97 PRO A O 1
ATOM 771 N N . ASN A 1 98 ? -54.239 -24.894 87.781 1.00 44.78 98 ASN A N 1
ATOM 772 C CA . ASN A 1 98 ? -54.266 -26.316 87.426 1.00 44.78 98 ASN A CA 1
ATOM 773 C C . ASN A 1 98 ? -55.382 -26.811 86.474 1.00 44.78 98 ASN A C 1
ATOM 775 O O . ASN A 1 98 ? -56.509 -26.315 86.521 1.00 44.78 98 ASN A O 1
ATOM 779 N N . PRO A 1 99 ? -55.120 -27.900 85.716 1.00 45.78 99 PRO A N 1
ATOM 780 C CA . PRO A 1 99 ? -56.120 -28.574 84.899 1.00 45.78 99 PRO A CA 1
ATOM 781 C C . PRO A 1 99 ? -57.033 -29.444 85.775 1.00 45.78 99 PRO A C 1
ATOM 783 O O . PRO A 1 99 ? -56.591 -30.413 86.392 1.00 45.78 99 PRO A O 1
ATOM 786 N N . VAL A 1 100 ? -58.323 -29.109 85.812 1.00 44.47 100 VAL A N 1
ATOM 787 C CA . VAL A 1 100 ? -59.373 -29.993 86.335 1.00 44.47 100 VAL A CA 1
ATOM 788 C C . VAL A 1 100 ? -59.860 -30.894 85.203 1.00 44.47 100 VAL A C 1
ATOM 790 O O . VAL A 1 100 ? -60.087 -30.453 84.078 1.00 44.47 100 VAL A O 1
ATOM 793 N N . ALA A 1 101 ? -59.957 -32.179 85.530 1.00 39.44 101 ALA A N 1
ATOM 794 C CA . ALA A 1 101 ? -60.337 -33.279 84.663 1.00 39.44 101 ALA A CA 1
ATOM 795 C C . ALA A 1 101 ? -61.694 -33.080 83.956 1.00 39.44 101 ALA A C 1
ATOM 797 O O . ALA A 1 101 ? -62.651 -32.568 84.534 1.00 39.44 101 ALA A O 1
ATOM 798 N N . SER A 1 102 ? -61.759 -33.559 82.711 1.00 46.66 102 SER A N 1
ATOM 799 C CA . SER A 1 102 ? -62.975 -33.767 81.905 1.00 46.66 102 SER A CA 1
ATOM 800 C C . SER A 1 102 ? -63.978 -34.695 82.616 1.00 46.66 102 SER A C 1
ATOM 802 O O . SER A 1 102 ? -63.541 -35.509 83.436 1.00 46.66 102 SER A O 1
ATOM 804 N N . PRO A 1 103 ? -65.298 -34.653 82.308 1.00 49.41 103 PRO A N 1
ATOM 805 C CA . PRO A 1 103 ? -65.859 -35.434 81.177 1.00 49.41 103 PRO A CA 1
ATOM 806 C C . PRO A 1 103 ? -67.175 -34.805 80.588 1.00 49.41 103 PRO A C 1
ATOM 808 O O . PRO A 1 103 ? -67.386 -33.614 80.785 1.00 49.41 103 PRO A O 1
ATOM 811 N N . PRO A 1 104 ? -68.072 -35.521 79.865 1.00 56.16 104 PRO A N 1
ATOM 812 C CA . PRO A 1 104 ? -68.001 -35.822 78.427 1.00 56.16 104 PRO A CA 1
ATOM 813 C C . PRO A 1 104 ? -69.268 -35.413 77.607 1.00 56.16 104 PRO A C 1
ATOM 815 O O . PRO A 1 104 ? -70.281 -35.020 78.169 1.00 56.16 104 PRO A O 1
ATOM 818 N N . LEU A 1 105 ? -69.210 -35.685 76.287 1.00 39.12 105 LEU A N 1
ATOM 819 C CA . LEU A 1 105 ? -70.302 -36.030 75.338 1.00 39.12 105 LEU A CA 1
ATOM 820 C C . LEU A 1 105 ? -71.265 -34.960 74.761 1.00 39.12 105 LEU A C 1
ATOM 822 O O . LEU A 1 105 ? -71.996 -34.316 75.498 1.00 39.12 105 LEU A O 1
ATOM 826 N N . ALA A 1 106 ? -71.366 -35.016 73.413 1.00 34.44 106 ALA A N 1
ATOM 827 C CA . ALA A 1 106 ? -72.507 -34.683 72.527 1.00 34.44 106 ALA A CA 1
ATOM 828 C C . ALA A 1 106 ? -73.009 -33.224 72.537 1.00 34.44 106 ALA A C 1
ATOM 830 O O . ALA A 1 106 ? -72.870 -32.518 73.518 1.00 34.44 106 ALA A O 1
ATOM 831 N N . SER A 1 107 ? -73.675 -32.655 71.539 1.00 38.75 107 SER A N 1
ATOM 832 C CA . SER A 1 107 ? -73.876 -32.828 70.095 1.00 38.75 107 SER A CA 1
ATOM 833 C C . SER A 1 107 ? -74.438 -31.467 69.631 1.00 38.75 107 SER A C 1
ATOM 835 O O . SER A 1 107 ? -74.840 -30.656 70.460 1.00 38.75 107 SER A O 1
ATOM 837 N N . GLU A 1 108 ? -74.429 -31.228 68.321 1.00 34.97 108 GLU A N 1
ATOM 838 C CA . GLU A 1 108 ? -75.339 -30.358 67.549 1.00 34.97 108 GLU A CA 1
ATOM 839 C C . GLU A 1 108 ? -76.281 -29.386 68.293 1.00 34.97 108 GLU A C 1
ATOM 841 O O . GLU A 1 108 ? -77.123 -29.794 69.086 1.00 34.97 108 GLU A O 1
ATOM 846 N N . ALA A 1 109 ? -76.326 -28.127 67.850 1.00 37.66 109 ALA A N 1
ATOM 847 C CA . ALA A 1 109 ? -77.343 -27.675 66.885 1.00 37.66 109 ALA A CA 1
ATOM 848 C C . ALA A 1 109 ? -77.430 -26.140 66.825 1.00 37.66 109 ALA A C 1
ATOM 850 O O . ALA A 1 109 ? -77.277 -25.459 67.830 1.00 37.66 109 ALA A O 1
ATOM 851 N N . GLY A 1 110 ? -77.770 -25.635 65.636 1.00 35.31 110 GLY A N 1
ATOM 852 C CA . GLY A 1 110 ? -78.792 -24.596 65.487 1.00 35.31 110 GLY A CA 1
ATOM 853 C C . GLY A 1 110 ? -78.480 -23.184 65.988 1.00 35.31 110 GLY A C 1
ATOM 854 O O . GLY A 1 110 ? -78.535 -22.884 67.170 1.00 35.31 110 GLY A O 1
ATOM 855 N N . THR A 1 111 ? -78.282 -22.292 65.018 1.00 40.72 111 THR A N 1
ATOM 856 C CA . THR A 1 111 ? -78.882 -20.945 64.937 1.00 40.72 111 THR A CA 1
ATOM 857 C C . THR A 1 111 ? -79.832 -20.518 66.069 1.00 40.72 111 THR A C 1
ATOM 859 O O . THR A 1 111 ? -80.797 -21.224 66.345 1.00 40.72 111 THR A O 1
ATOM 862 N N . HIS A 1 112 ? -79.693 -19.268 66.537 1.00 34.97 112 HIS A N 1
ATOM 863 C CA . HIS A 1 112 ? -80.593 -18.130 66.233 1.00 34.97 112 HIS A CA 1
ATOM 864 C C . HIS A 1 112 ? -80.760 -17.140 67.421 1.00 34.97 112 HIS A C 1
ATOM 866 O O . HIS A 1 112 ? -81.069 -17.535 68.537 1.00 34.97 112 HIS A O 1
ATOM 872 N N . THR A 1 113 ? -80.651 -15.843 67.089 1.00 34.94 113 THR A N 1
ATOM 873 C CA . THR A 1 113 ? -81.280 -14.631 67.683 1.00 34.94 113 THR A CA 1
ATOM 874 C C . THR A 1 113 ? -81.017 -14.156 69.126 1.00 34.94 113 THR A C 1
ATOM 876 O O . THR A 1 113 ? -81.549 -14.697 70.082 1.00 34.94 113 THR A O 1
ATOM 879 N N . ASP A 1 114 ? -80.262 -13.053 69.223 1.00 33.16 114 ASP A N 1
ATOM 880 C CA . ASP A 1 114 ? -80.724 -11.652 69.379 1.00 33.16 114 ASP A CA 1
ATOM 881 C C . ASP A 1 114 ? -81.500 -11.163 70.637 1.00 33.16 114 ASP A C 1
ATOM 883 O O . ASP A 1 114 ? -82.428 -11.795 71.130 1.00 33.16 114 ASP A O 1
ATOM 887 N N . VAL A 1 115 ? -81.169 -9.906 70.991 1.00 37.88 115 VAL A N 1
ATOM 888 C CA . VAL A 1 115 ? -81.921 -8.874 71.751 1.00 37.88 115 VAL A CA 1
ATOM 889 C C . VAL A 1 115 ? -81.813 -8.772 73.299 1.00 37.88 115 VAL A C 1
ATOM 891 O O . VAL A 1 115 ? -82.453 -9.478 74.065 1.00 37.88 115 VAL A O 1
ATOM 894 N N . ALA A 1 116 ? -81.085 -7.709 73.686 1.00 33.00 116 ALA A N 1
ATOM 895 C CA . ALA A 1 116 ? -81.351 -6.646 74.679 1.00 33.00 116 ALA A CA 1
ATOM 896 C C . ALA A 1 116 ? -81.436 -6.887 76.209 1.00 33.00 116 ALA A C 1
ATOM 898 O O . ALA A 1 116 ? -82.347 -7.506 76.741 1.00 33.00 116 ALA A O 1
ATOM 899 N N . SER A 1 117 ? -80.550 -6.135 76.883 1.00 42.44 117 SER A N 1
ATOM 900 C CA . SER A 1 117 ? -80.812 -5.147 77.949 1.00 42.44 117 SER A CA 1
ATOM 901 C C . SER A 1 117 ? -81.599 -5.549 79.201 1.00 42.44 117 SER A C 1
ATOM 903 O O . SER A 1 117 ? -82.820 -5.613 79.171 1.00 42.44 117 SER A O 1
ATOM 905 N N . ALA A 1 118 ? -80.918 -5.558 80.353 1.00 31.70 118 ALA A N 1
ATOM 906 C CA . ALA A 1 118 ? -81.105 -4.564 81.425 1.00 31.70 118 ALA A CA 1
ATOM 907 C C . ALA A 1 118 ? -80.262 -4.915 82.671 1.00 31.70 118 ALA A C 1
ATOM 909 O O . ALA A 1 118 ? -80.332 -6.014 83.208 1.00 31.70 118 ALA A O 1
ATOM 910 N N . SER A 1 119 ? -79.495 -3.923 83.132 1.00 45.31 119 SER A N 1
ATOM 911 C CA . SER A 1 119 ? -78.991 -3.750 84.512 1.00 45.31 119 SER A CA 1
ATOM 912 C C . SER A 1 119 ? -80.183 -3.677 85.504 1.00 45.31 119 SER A C 1
ATOM 914 O O . SER A 1 119 ? -81.273 -3.360 85.018 1.00 45.31 119 SER A O 1
ATOM 916 N N . PRO A 1 120 ? -80.055 -3.836 86.851 1.00 50.88 120 PRO A N 1
ATOM 917 C CA . PRO A 1 120 ? -79.136 -3.012 87.655 1.00 50.88 120 PRO A CA 1
ATOM 918 C C . PRO A 1 120 ? -78.609 -3.560 89.012 1.00 50.88 120 PRO A C 1
ATOM 920 O O . PRO A 1 120 ? -79.185 -4.430 89.650 1.00 50.88 120 PRO A O 1
ATOM 923 N N . ASN A 1 121 ? -77.538 -2.891 89.458 1.00 35.97 121 ASN A N 1
ATOM 924 C CA . ASN A 1 121 ? -77.197 -2.445 90.823 1.00 35.97 121 ASN A CA 1
ATOM 925 C C . ASN A 1 121 ? -77.102 -3.435 92.002 1.00 35.97 121 ASN A C 1
ATOM 927 O O . ASN A 1 121 ? -78.093 -3.995 92.452 1.00 35.97 121 ASN A O 1
ATOM 931 N N . SER A 1 122 ? -75.918 -3.470 92.631 1.00 35.09 122 SER A N 1
ATOM 932 C CA . SER A 1 122 ? -75.588 -2.752 93.891 1.00 35.09 122 SER A CA 1
ATOM 933 C C . SER A 1 122 ? -74.375 -3.416 94.567 1.00 35.09 122 SER A C 1
ATOM 935 O O . SER A 1 122 ? -74.362 -4.625 94.746 1.00 35.09 122 SER A O 1
ATOM 937 N N . SER A 1 123 ? -73.272 -2.674 94.758 1.00 34.25 123 SER A N 1
ATOM 938 C CA . SER A 1 123 ? -72.786 -2.153 96.063 1.00 34.25 123 SER A CA 1
ATOM 939 C C . SER A 1 123 ? -72.329 -3.263 97.031 1.00 34.25 123 SER A C 1
ATOM 941 O O . SER A 1 123 ? -73.087 -4.171 97.310 1.00 34.25 123 SER A O 1
ATOM 943 N N . SER A 1 124 ? -71.151 -3.262 97.653 1.00 33.97 124 SER A N 1
ATOM 944 C CA . SER A 1 124 ? -70.222 -2.194 98.016 1.00 33.97 124 SER A CA 1
ATOM 945 C C . SER A 1 124 ? -68.906 -2.805 98.542 1.00 33.97 124 SER A C 1
ATOM 947 O O . SER A 1 124 ? -68.843 -3.982 98.878 1.00 33.97 124 SER A O 1
ATOM 949 N N . ALA A 1 125 ? -67.906 -1.931 98.698 1.00 34.97 125 ALA A N 1
ATOM 950 C CA . ALA A 1 125 ? -66.876 -1.970 99.741 1.00 34.97 125 ALA A CA 1
ATOM 951 C C . ALA A 1 125 ? -65.754 -3.025 99.652 1.00 34.97 125 ALA A C 1
ATOM 953 O O . ALA A 1 125 ? -65.786 -4.058 100.309 1.00 34.97 125 ALA A O 1
ATOM 954 N N . ALA A 1 126 ? -64.668 -2.639 98.976 1.00 41.59 126 ALA A N 1
ATOM 955 C CA . ALA A 1 126 ? -63.301 -2.832 99.471 1.00 41.59 126 ALA A CA 1
ATOM 956 C C . ALA A 1 126 ? -62.376 -1.816 98.779 1.00 41.59 126 ALA A C 1
ATOM 958 O O . ALA A 1 126 ? -61.697 -2.104 97.800 1.00 41.59 126 ALA A O 1
ATOM 959 N N . THR A 1 127 ? -62.419 -0.579 99.262 1.00 45.88 127 THR A N 1
ATOM 960 C CA . THR A 1 127 ? -61.417 0.451 98.993 1.00 45.88 127 THR A CA 1
ATOM 961 C C . THR A 1 127 ? -60.120 0.114 99.732 1.00 45.88 127 THR A C 1
ATOM 963 O O . THR A 1 127 ? -60.154 -0.389 100.856 1.00 45.88 127 THR A O 1
ATOM 966 N N . SER A 1 128 ? -58.997 0.475 99.099 1.00 42.97 128 SER A N 1
ATOM 967 C CA . SER A 1 128 ? -57.667 0.686 99.704 1.00 42.97 128 SER A CA 1
ATOM 968 C C . SER A 1 128 ? -56.598 -0.412 99.572 1.00 42.97 128 SER A C 1
ATOM 970 O O . SER A 1 128 ? -55.655 -0.406 100.360 1.00 42.97 128 SER A O 1
ATOM 972 N N . GLN A 1 129 ? -56.652 -1.294 98.562 1.00 43.03 129 GLN A N 1
ATOM 973 C CA . GLN A 1 129 ? -55.481 -2.129 98.199 1.00 43.03 129 GLN A CA 1
ATOM 974 C C . GLN A 1 129 ? -55.247 -2.359 96.690 1.00 43.03 129 GLN A C 1
ATOM 976 O O . GLN A 1 129 ? -54.175 -2.821 96.311 1.00 43.03 129 GLN A O 1
ATOM 981 N N . THR A 1 130 ? -56.188 -1.995 95.814 1.00 47.47 130 THR A N 1
ATOM 982 C CA . THR A 1 130 ? -56.122 -2.253 94.359 1.00 47.47 130 THR A CA 1
ATOM 983 C C . THR A 1 130 ? -55.540 -1.115 93.514 1.00 47.47 130 THR A C 1
ATOM 985 O O . THR A 1 130 ? -55.060 -1.371 92.412 1.00 47.47 130 THR A O 1
ATOM 988 N N . ASP A 1 131 ? -55.488 0.116 94.026 1.00 44.41 131 ASP A N 1
ATOM 989 C CA . ASP A 1 131 ? -55.085 1.287 93.223 1.00 44.41 131 ASP A CA 1
ATOM 990 C C . ASP A 1 131 ? -53.566 1.390 92.996 1.00 44.41 131 ASP A C 1
ATOM 992 O O . ASP A 1 131 ? -53.115 2.085 92.090 1.00 44.41 131 ASP A O 1
ATOM 996 N N . LEU A 1 132 ? -52.755 0.661 93.769 1.00 50.16 132 LEU A N 1
ATOM 997 C CA . LEU A 1 132 ? -51.308 0.554 93.533 1.00 50.16 132 LEU A CA 1
ATOM 998 C C . LEU A 1 132 ? -50.961 -0.586 92.558 1.00 50.16 132 LEU A C 1
ATOM 1000 O O . LEU A 1 132 ? -49.977 -0.487 91.834 1.00 50.16 132 LEU A O 1
ATOM 1004 N N . SER A 1 133 ? -51.806 -1.621 92.485 1.00 53.06 133 SER A N 1
ATOM 1005 C CA . SER A 1 133 ? -51.638 -2.777 91.592 1.00 53.06 133 SER A CA 1
ATOM 1006 C C . SER A 1 133 ? -52.107 -2.490 90.160 1.00 53.06 133 SER A C 1
ATOM 1008 O O . SER A 1 133 ? -51.456 -2.930 89.214 1.00 53.06 133 SER A O 1
ATOM 1010 N N . GLY A 1 134 ? -53.186 -1.717 89.976 1.00 58.16 134 GLY A N 1
ATOM 1011 C CA . GLY A 1 134 ? -53.674 -1.326 88.645 1.00 58.16 134 GLY A CA 1
ATOM 1012 C C . GLY A 1 134 ? -52.666 -0.474 87.868 1.00 58.16 134 GLY A C 1
ATOM 1013 O O . GLY A 1 134 ? -52.414 -0.733 86.697 1.00 58.16 134 GLY A O 1
ATOM 1014 N N . ASN A 1 135 ? -51.987 0.455 88.548 1.00 62.16 135 ASN A N 1
ATOM 1015 C CA . ASN A 1 135 ? -50.971 1.313 87.931 1.00 62.16 135 ASN A CA 1
ATOM 1016 C C . ASN A 1 135 ? -49.736 0.527 87.451 1.00 62.16 135 ASN A C 1
ATOM 1018 O O . ASN A 1 135 ? -49.133 0.887 86.440 1.00 62.16 135 ASN A O 1
ATOM 1022 N N . GLU A 1 136 ? -49.357 -0.555 88.140 1.00 64.25 136 GLU A N 1
ATOM 1023 C CA . GLU A 1 136 ? -48.279 -1.451 87.698 1.00 64.25 136 GLU A CA 1
ATOM 1024 C C . GLU A 1 136 ? -48.706 -2.330 86.519 1.00 64.25 136 GLU A C 1
ATOM 1026 O O . GLU A 1 136 ? -47.921 -2.515 85.590 1.00 64.25 136 GLU A O 1
ATOM 1031 N N . VAL A 1 137 ? -49.947 -2.827 86.515 1.00 72.69 137 VAL A N 1
ATOM 1032 C CA . VAL A 1 137 ? -50.497 -3.620 85.403 1.00 72.69 137 VAL A CA 1
ATOM 1033 C C . VAL A 1 137 ? -50.664 -2.764 84.148 1.00 72.69 137 VAL A C 1
ATOM 1035 O O . VAL A 1 137 ? -50.250 -3.190 83.072 1.00 72.69 137 VAL A O 1
ATOM 1038 N N . ASP A 1 138 ? -51.170 -1.539 84.276 1.00 76.38 138 ASP A N 1
ATOM 1039 C CA . ASP A 1 138 ? -51.315 -0.599 83.161 1.00 76.38 138 ASP A CA 1
ATOM 1040 C C . ASP A 1 138 ? -49.950 -0.116 82.648 1.00 76.38 138 ASP A C 1
ATOM 1042 O O . ASP A 1 138 ? -49.744 0.014 81.438 1.00 76.38 138 ASP A O 1
ATOM 1046 N N . SER A 1 139 ? -48.970 0.074 83.539 1.00 76.38 139 SER A N 1
ATOM 1047 C CA . SER A 1 139 ? -47.585 0.390 83.165 1.00 76.38 139 SER A CA 1
ATOM 1048 C C . SER A 1 139 ? -46.898 -0.785 82.455 1.00 76.38 139 SER A C 1
ATOM 1050 O O . SER A 1 139 ? -46.251 -0.596 81.421 1.00 76.38 139 SER A O 1
ATOM 1052 N N . ALA A 1 140 ? -47.090 -2.015 82.941 1.00 76.62 140 ALA A N 1
ATOM 1053 C CA . ALA A 1 140 ? -46.584 -3.231 82.309 1.00 76.62 140 ALA A CA 1
ATOM 1054 C C . ALA A 1 140 ? -47.255 -3.494 80.951 1.00 76.62 140 ALA A C 1
ATOM 1056 O O . ALA A 1 140 ? -46.580 -3.874 79.993 1.00 76.62 140 ALA A O 1
ATOM 1057 N N . LEU A 1 141 ? -48.560 -3.234 80.832 1.00 83.31 141 LEU A N 1
ATOM 1058 C CA . LEU A 1 141 ? -49.304 -3.318 79.578 1.00 83.31 141 LEU A CA 1
ATOM 1059 C C . LEU A 1 141 ? -48.807 -2.269 78.576 1.00 83.31 141 LEU A C 1
ATOM 1061 O O . LEU A 1 141 ? -48.509 -2.612 77.433 1.00 83.31 141 LEU A O 1
ATOM 1065 N N . ALA A 1 142 ? -48.628 -1.017 79.004 1.00 81.69 142 ALA A N 1
ATOM 1066 C CA . ALA A 1 142 ? -48.075 0.044 78.166 1.00 81.69 142 ALA A CA 1
ATOM 1067 C C . ALA A 1 142 ? -46.628 -0.249 77.728 1.00 81.69 142 ALA A C 1
ATOM 1069 O O . ALA A 1 142 ? -46.251 0.064 76.597 1.00 81.69 142 ALA A O 1
ATOM 1070 N N . ALA A 1 143 ? -45.813 -0.866 78.589 1.00 80.00 143 ALA A N 1
ATOM 1071 C CA . ALA A 1 143 ? -44.469 -1.321 78.238 1.00 80.00 143 ALA A CA 1
ATOM 1072 C C . ALA A 1 143 ? -44.502 -2.480 77.224 1.00 80.00 143 ALA A C 1
ATOM 1074 O O . ALA A 1 143 ? -43.709 -2.494 76.283 1.00 80.00 143 ALA A O 1
ATOM 1075 N N . ASN A 1 144 ? -45.446 -3.414 77.367 1.00 83.12 144 ASN A N 1
ATOM 1076 C CA . ASN A 1 144 ? -45.630 -4.534 76.444 1.00 83.12 144 ASN A CA 1
ATOM 1077 C C . ASN A 1 144 ? -46.123 -4.064 75.063 1.00 83.12 144 ASN A C 1
ATOM 1079 O O . ASN A 1 144 ? -45.601 -4.513 74.046 1.00 83.12 144 ASN A O 1
ATOM 1083 N N . ILE A 1 145 ? -47.045 -3.094 75.013 1.00 85.44 145 ILE A N 1
ATOM 1084 C CA . ILE A 1 145 ? -47.495 -2.459 73.763 1.00 85.44 145 ILE A CA 1
ATOM 1085 C C . ILE A 1 145 ? -46.316 -1.773 73.059 1.00 85.44 145 ILE A C 1
ATOM 1087 O O . ILE A 1 145 ? -46.052 -2.080 71.903 1.00 85.44 145 ILE A O 1
ATOM 1091 N N . ARG A 1 146 ? -45.512 -0.962 73.767 1.00 85.44 146 ARG A N 1
ATOM 1092 C CA . ARG A 1 146 ? -44.302 -0.339 73.185 1.00 85.44 146 ARG A CA 1
ATOM 1093 C C . ARG A 1 146 ? -43.300 -1.369 72.667 1.00 85.44 146 ARG A C 1
ATOM 1095 O O . ARG A 1 146 ? -42.698 -1.180 71.613 1.00 85.44 146 ARG A O 1
ATOM 1102 N N . HIS A 1 147 ? -43.110 -2.460 73.403 1.00 82.56 147 HIS A N 1
ATOM 1103 C CA . HIS A 1 147 ? -42.227 -3.548 72.996 1.00 82.56 147 HIS A CA 1
ATOM 1104 C C . HIS A 1 147 ? -42.760 -4.284 71.756 1.00 82.56 147 HIS A C 1
ATOM 1106 O O . HIS A 1 147 ? -41.983 -4.714 70.901 1.00 82.56 147 HIS A O 1
ATOM 1112 N N . ARG A 1 148 ? -44.085 -4.422 71.635 1.00 87.06 148 ARG A N 1
ATOM 1113 C CA . ARG A 1 148 ? -44.751 -4.977 70.455 1.00 87.06 148 ARG A CA 1
ATOM 1114 C C . ARG A 1 148 ? -44.594 -4.056 69.247 1.00 87.06 148 ARG A C 1
ATOM 1116 O O . ARG A 1 148 ? -44.104 -4.527 68.230 1.00 87.06 148 ARG A O 1
ATOM 1123 N N . ASP A 1 149 ? -44.867 -2.763 69.398 1.00 88.88 149 ASP A N 1
ATOM 1124 C CA . ASP A 1 149 ? -44.695 -1.761 68.338 1.00 88.88 149 ASP A CA 1
ATOM 1125 C C . ASP A 1 149 ? -43.240 -1.706 67.852 1.00 88.88 149 ASP A C 1
ATOM 1127 O O . ASP A 1 149 ? -42.966 -1.644 66.653 1.00 88.88 149 ASP A O 1
ATOM 1131 N N . GLN A 1 150 ? -42.279 -1.799 68.778 1.00 89.00 150 GLN A N 1
ATOM 1132 C CA . GLN A 1 150 ? -40.863 -1.852 68.431 1.00 89.00 150 GLN A CA 1
ATOM 1133 C C . GLN A 1 150 ? -40.508 -3.132 67.665 1.00 89.00 150 GLN A C 1
ATOM 1135 O O . GLN A 1 150 ? -39.740 -3.073 66.703 1.00 89.00 150 GLN A O 1
ATOM 1140 N N . ARG A 1 151 ? -41.068 -4.286 68.057 1.00 88.06 151 ARG A N 1
ATOM 1141 C CA . ARG A 1 151 ? -40.897 -5.554 67.333 1.00 88.06 151 ARG A CA 1
ATOM 1142 C C . ARG A 1 151 ? -41.492 -5.468 65.927 1.00 88.06 151 ARG A C 1
ATOM 1144 O O . ARG A 1 151 ? -40.801 -5.827 64.978 1.00 88.06 151 ARG A O 1
ATOM 1151 N N . ASP A 1 152 ? -42.709 -4.957 65.791 1.00 90.00 152 ASP A N 1
ATOM 1152 C CA . ASP A 1 152 ? -43.406 -4.839 64.508 1.00 90.00 152 ASP A CA 1
ATOM 1153 C C . ASP A 1 152 ? -42.682 -3.853 63.570 1.00 90.00 152 ASP A C 1
ATOM 1155 O O . ASP A 1 152 ? -42.494 -4.145 62.388 1.00 90.00 152 ASP A O 1
ATOM 1159 N N . SER A 1 153 ? -42.145 -2.755 64.115 1.00 92.25 153 SER A N 1
ATOM 1160 C CA . SER A 1 153 ? -41.257 -1.822 63.406 1.00 92.25 153 SER A CA 1
ATOM 1161 C C . SER A 1 153 ? -39.995 -2.516 62.865 1.00 92.25 153 SER A C 1
ATOM 1163 O O . SER A 1 153 ? -39.696 -2.419 61.674 1.00 92.25 153 SER A O 1
ATOM 1165 N N . MET A 1 154 ? -39.292 -3.308 63.687 1.00 88.62 154 MET A N 1
ATOM 1166 C CA . MET A 1 154 ? -38.110 -4.058 63.230 1.00 88.62 154 MET A CA 1
ATOM 1167 C C . MET A 1 154 ? -38.446 -5.151 62.210 1.00 88.62 154 MET A C 1
ATOM 1169 O O . MET A 1 154 ? -37.646 -5.410 61.312 1.00 88.62 154 MET A O 1
ATOM 1173 N N . VAL A 1 155 ? -39.610 -5.796 62.330 1.00 90.69 155 VAL A N 1
ATOM 1174 C CA . VAL A 1 155 ? -40.087 -6.776 61.343 1.00 90.69 155 VAL A CA 1
ATOM 1175 C C . VAL A 1 155 ? -40.365 -6.090 60.005 1.00 90.69 155 VAL A C 1
ATOM 1177 O O . VAL A 1 155 ? -39.960 -6.620 58.969 1.00 90.69 155 VAL A O 1
ATOM 1180 N N . SER A 1 156 ? -40.971 -4.899 60.012 1.00 91.75 156 SER A N 1
ATOM 1181 C CA . SER A 1 156 ? -41.169 -4.099 58.798 1.00 91.75 156 SER A CA 1
ATOM 1182 C C . SER A 1 156 ? -39.833 -3.740 58.140 1.00 91.75 156 SER A C 1
ATOM 1184 O O . SER A 1 156 ? -39.644 -4.022 56.958 1.00 91.75 156 SER A O 1
ATOM 1186 N N . GLU A 1 157 ? -38.862 -3.228 58.907 1.00 91.69 157 GLU A N 1
ATOM 1187 C CA . GLU A 1 157 ? -37.522 -2.922 58.380 1.00 91.69 157 GLU A CA 1
ATOM 1188 C C . GLU A 1 157 ? -36.812 -4.157 57.802 1.00 91.69 157 GLU A C 1
ATOM 1190 O O . GLU A 1 157 ? -36.093 -4.068 56.804 1.00 91.69 157 GLU A O 1
ATOM 1195 N N . LEU A 1 158 ? -37.000 -5.327 58.420 1.00 88.56 158 LEU A N 1
ATOM 1196 C CA . LEU A 1 158 ? -36.419 -6.581 57.951 1.00 88.56 158 LEU A CA 1
ATOM 1197 C C . LEU A 1 158 ? -37.056 -7.048 56.635 1.00 88.56 158 LEU A C 1
ATOM 1199 O O . LEU A 1 158 ? -36.349 -7.537 55.747 1.00 88.56 158 LEU A O 1
ATOM 1203 N N . CYS A 1 159 ? -38.370 -6.878 56.486 1.00 92.81 159 CYS A N 1
ATOM 1204 C CA . CYS A 1 159 ? -39.073 -7.107 55.226 1.00 92.81 159 CYS A CA 1
ATOM 1205 C C . CYS A 1 159 ? -38.566 -6.162 54.128 1.00 92.81 159 CYS A C 1
ATOM 1207 O O . CYS A 1 159 ? -38.249 -6.625 53.030 1.00 92.81 159 CYS A O 1
ATOM 1209 N N . ASP A 1 160 ? -38.389 -4.875 54.431 1.00 92.69 160 ASP A N 1
ATOM 1210 C CA . ASP A 1 160 ? -37.845 -3.894 53.486 1.00 92.69 160 ASP A CA 1
ATOM 1211 C C . ASP A 1 160 ? -36.412 -4.233 53.060 1.00 92.69 160 ASP A C 1
ATOM 1213 O O . ASP A 1 160 ? -36.090 -4.201 51.868 1.00 92.69 160 ASP A O 1
ATOM 1217 N N . ALA A 1 161 ? -35.559 -4.643 54.006 1.00 87.19 161 ALA A N 1
ATOM 1218 C CA . ALA A 1 161 ? -34.193 -5.075 53.721 1.00 87.19 161 ALA A CA 1
ATOM 1219 C C . ALA A 1 161 ? -34.158 -6.331 52.831 1.00 87.19 161 ALA A C 1
ATOM 1221 O O . ALA A 1 161 ? -33.400 -6.382 51.860 1.00 87.19 161 ALA A O 1
ATOM 1222 N N . ARG A 1 162 ? -35.015 -7.327 53.099 1.00 90.88 162 ARG A N 1
ATOM 1223 C CA . ARG A 1 162 ? -35.153 -8.518 52.240 1.00 90.88 162 ARG A CA 1
ATOM 1224 C C . ARG A 1 162 ? -35.627 -8.151 50.836 1.00 90.88 162 ARG A C 1
ATOM 1226 O O . ARG A 1 162 ? -35.074 -8.654 49.858 1.00 90.88 162 ARG A O 1
ATOM 1233 N N . ASN A 1 163 ? -36.600 -7.249 50.727 1.00 93.06 163 ASN A N 1
ATOM 1234 C CA . ASN A 1 163 ? -37.094 -6.757 49.443 1.00 93.06 163 ASN A CA 1
ATOM 1235 C C . ASN A 1 163 ? -36.009 -5.995 48.667 1.00 93.06 163 ASN A C 1
ATOM 1237 O O . ASN A 1 163 ? -35.923 -6.135 47.447 1.00 93.06 163 ASN A O 1
ATOM 1241 N N . ALA A 1 164 ? -35.157 -5.224 49.350 1.00 86.38 164 ALA A N 1
ATOM 1242 C CA . ALA A 1 164 ? -34.020 -4.540 48.738 1.00 86.38 164 ALA A CA 1
ATOM 1243 C C . ALA A 1 164 ? -32.972 -5.524 48.188 1.00 86.38 164 ALA A C 1
ATOM 1245 O O . ALA A 1 164 ? -32.551 -5.379 47.042 1.00 86.38 164 ALA A O 1
ATOM 1246 N N . VAL A 1 165 ? -32.616 -6.569 48.946 1.00 90.19 165 VAL A N 1
ATOM 1247 C CA . VAL A 1 165 ? -31.705 -7.630 48.471 1.00 90.19 165 VAL A CA 1
ATOM 1248 C C . VAL A 1 165 ? -32.305 -8.376 47.279 1.00 90.19 165 VAL A C 1
ATOM 1250 O O . VAL A 1 165 ? -31.617 -8.619 46.290 1.00 90.19 165 VAL A O 1
ATOM 1253 N N . ALA A 1 166 ? -33.597 -8.709 47.333 1.00 90.94 166 ALA A N 1
ATOM 1254 C CA . ALA A 1 166 ? -34.280 -9.364 46.221 1.00 90.94 166 ALA A CA 1
ATOM 1255 C C . ALA A 1 166 ? -34.285 -8.495 44.952 1.00 90.94 166 ALA A C 1
ATOM 1257 O O . ALA A 1 166 ? -34.091 -9.024 43.860 1.00 90.94 166 ALA A O 1
ATOM 1258 N N . ARG A 1 167 ? -34.469 -7.172 45.081 1.00 90.38 167 ARG A N 1
ATOM 1259 C CA . ARG A 1 167 ? -34.346 -6.229 43.956 1.00 90.38 167 ARG A CA 1
ATOM 1260 C C . ARG A 1 167 ? -32.925 -6.194 43.397 1.00 90.38 167 ARG A C 1
ATOM 1262 O O . ARG A 1 167 ? -32.763 -6.420 42.205 1.00 90.38 167 ARG A O 1
ATOM 1269 N N . SER A 1 168 ? -31.916 -6.034 44.253 1.00 86.69 168 SER A N 1
ATOM 1270 C CA . SER A 1 168 ? -30.511 -5.995 43.829 1.00 86.69 168 SER A CA 1
ATOM 1271 C C . SER A 1 168 ? -30.074 -7.281 43.114 1.00 86.69 168 SER A C 1
ATOM 1273 O O . SER A 1 168 ? -29.412 -7.211 42.083 1.00 86.69 168 SER A O 1
ATOM 1275 N N . ARG A 1 169 ? -30.513 -8.460 43.579 1.00 91.44 169 ARG A N 1
ATOM 1276 C CA . ARG A 1 169 ? -30.239 -9.733 42.886 1.00 91.44 169 ARG A CA 1
ATOM 1277 C C . ARG A 1 169 ? -30.851 -9.782 41.487 1.00 91.44 169 ARG A C 1
ATOM 1279 O O . ARG A 1 169 ? -30.166 -10.173 40.552 1.00 91.44 169 ARG A O 1
ATOM 1286 N N . ARG A 1 170 ? -32.106 -9.344 41.327 1.00 92.81 170 ARG A N 1
ATOM 1287 C CA . ARG A 1 170 ? -32.753 -9.290 40.004 1.00 92.81 170 ARG A CA 1
ATOM 1288 C C . ARG A 1 170 ? -32.051 -8.309 39.069 1.00 92.81 170 ARG A C 1
ATOM 1290 O O . ARG A 1 170 ? -31.865 -8.632 37.904 1.00 92.81 170 ARG A O 1
ATOM 1297 N N . GLU A 1 171 ? -31.655 -7.138 39.565 1.00 89.75 171 GLU A N 1
ATOM 1298 C CA . GLU A 1 171 ? -30.891 -6.152 38.786 1.00 89.75 171 GLU A CA 1
ATOM 1299 C C . GLU A 1 171 ? -29.545 -6.732 38.323 1.00 89.75 171 GLU A C 1
ATOM 1301 O O . GLU A 1 171 ? -29.177 -6.598 37.156 1.00 89.75 171 GLU A O 1
ATOM 1306 N N . LEU A 1 172 ? -28.857 -7.468 39.202 1.00 87.69 172 LEU A N 1
ATOM 1307 C CA . LEU A 1 172 ? -27.603 -8.149 38.888 1.00 87.69 172 LEU A CA 1
ATOM 1308 C C . LEU A 1 172 ? -27.800 -9.259 37.843 1.00 87.69 172 LEU A C 1
ATOM 1310 O O . LEU A 1 172 ? -27.002 -9.376 36.911 1.00 87.69 172 LEU A O 1
ATOM 1314 N N . ASP A 1 173 ? -28.871 -10.044 37.949 1.00 92.12 173 ASP A N 1
ATOM 1315 C CA . ASP A 1 173 ? -29.207 -11.070 36.958 1.00 92.12 173 ASP A CA 1
ATOM 1316 C C . ASP A 1 173 ? -29.530 -10.450 35.588 1.00 92.12 173 ASP A C 1
ATOM 1318 O O . ASP A 1 173 ? -29.041 -10.936 34.567 1.00 92.12 173 ASP A O 1
ATOM 1322 N N . VAL A 1 174 ? -30.267 -9.332 35.549 1.00 91.88 174 VAL A N 1
ATOM 1323 C CA . VAL A 1 174 ? -30.527 -8.576 34.309 1.00 91.88 174 VAL A CA 1
ATOM 1324 C C . VAL A 1 174 ? -29.219 -8.071 33.694 1.00 91.88 174 VAL A C 1
ATOM 1326 O O . VAL A 1 174 ? -29.005 -8.251 32.494 1.00 91.88 174 VAL A O 1
ATOM 1329 N N . ALA A 1 175 ? -28.311 -7.510 34.498 1.00 86.06 175 ALA A N 1
ATOM 1330 C CA . ALA A 1 175 ? -27.003 -7.058 34.025 1.00 86.06 175 ALA A CA 1
ATOM 1331 C C . ALA A 1 175 ? -26.152 -8.219 33.475 1.00 86.06 175 ALA A C 1
ATOM 1333 O O . ALA A 1 175 ? -25.511 -8.086 32.431 1.00 86.06 175 ALA A O 1
ATOM 1334 N N . ARG A 1 176 ? -26.184 -9.392 34.124 1.00 89.44 176 ARG A N 1
ATOM 1335 C CA . ARG A 1 176 ? -25.497 -10.601 33.638 1.00 89.44 176 ARG A CA 1
ATOM 1336 C C . ARG A 1 176 ? -26.043 -11.065 32.294 1.00 89.44 176 ARG A C 1
ATOM 1338 O O . ARG A 1 176 ? -25.249 -11.343 31.400 1.00 89.44 176 ARG A O 1
ATOM 1345 N N . VAL A 1 177 ? -27.366 -11.116 32.140 1.00 93.25 177 VAL A N 1
ATOM 1346 C CA . VAL A 1 177 ? -28.016 -11.493 30.874 1.00 93.25 177 VAL A CA 1
ATOM 1347 C C . VAL A 1 177 ? -27.672 -10.493 29.766 1.00 93.25 177 VAL A C 1
ATOM 1349 O O . VAL A 1 177 ? -27.336 -10.908 28.659 1.00 93.25 177 VAL A O 1
ATOM 1352 N N . ALA A 1 178 ? -27.664 -9.191 30.066 1.00 87.88 178 ALA A N 1
ATOM 1353 C CA . ALA A 1 178 ? -27.276 -8.151 29.112 1.00 87.88 178 ALA A CA 1
ATOM 1354 C C . ALA A 1 178 ? -25.794 -8.230 28.688 1.00 87.88 178 ALA A C 1
ATOM 1356 O O . ALA A 1 178 ? -25.451 -7.834 27.574 1.00 87.88 178 ALA A O 1
ATOM 1357 N N . ASN A 1 179 ? -24.914 -8.779 29.532 1.00 89.62 179 ASN A N 1
ATOM 1358 C CA . ASN A 1 179 ? -23.486 -8.918 29.230 1.00 89.62 179 ASN A CA 1
ATOM 1359 C C . ASN A 1 179 ? -23.161 -10.112 28.305 1.00 89.62 179 ASN A C 1
ATOM 1361 O O . ASN A 1 179 ? -22.112 -10.129 27.662 1.00 89.62 179 ASN A O 1
ATOM 1365 N N . VAL A 1 180 ? -24.050 -11.105 28.193 1.00 92.94 180 VAL A N 1
ATOM 1366 C CA . VAL A 1 180 ? -23.861 -12.275 27.309 1.00 92.94 180 VAL A CA 1
ATOM 1367 C C . VAL A 1 180 ? -23.636 -11.883 25.837 1.00 92.94 180 VAL A C 1
ATOM 1369 O O . VAL A 1 180 ? -22.599 -12.265 25.290 1.00 92.94 180 VAL A O 1
ATOM 1372 N N . PRO A 1 181 ? -24.511 -11.090 25.178 1.00 91.69 181 PRO A N 1
ATOM 1373 C CA . PRO A 1 181 ? -24.304 -10.709 23.779 1.00 91.69 181 PRO A CA 1
ATOM 1374 C C . PRO A 1 181 ? -23.051 -9.849 23.570 1.00 91.69 181 PRO A C 1
ATOM 1376 O O . PRO A 1 181 ? -22.430 -9.929 22.512 1.00 91.69 181 PRO A O 1
ATOM 1379 N N . LEU A 1 182 ? -22.645 -9.050 24.565 1.00 89.44 182 LEU A N 1
ATOM 1380 C CA . LEU A 1 182 ? -21.394 -8.287 24.510 1.00 89.44 182 LEU A CA 1
ATOM 1381 C C . LEU A 1 182 ? -20.182 -9.221 24.497 1.00 89.44 182 LEU A C 1
ATOM 1383 O O . LEU A 1 182 ? -19.313 -9.073 23.639 1.00 89.44 182 LEU A O 1
ATOM 1387 N N . GLN A 1 183 ? -20.144 -10.224 25.378 1.00 91.75 183 GLN A N 1
ATOM 1388 C CA . GLN A 1 183 ? -19.072 -11.221 25.372 1.00 91.75 183 GLN A CA 1
ATOM 1389 C C . GLN A 1 183 ? -19.034 -12.036 24.080 1.00 91.75 183 GLN A C 1
ATOM 1391 O O . GLN A 1 183 ? -17.952 -12.282 23.547 1.00 91.75 183 GLN A O 1
ATOM 1396 N N . ASP A 1 184 ? -20.189 -12.431 23.548 1.00 95.12 184 ASP A N 1
ATOM 1397 C CA . ASP A 1 184 ? -20.249 -13.159 22.281 1.00 95.12 184 ASP A CA 1
ATOM 1398 C C . ASP A 1 184 ? -19.784 -12.297 21.105 1.00 95.12 184 ASP A C 1
ATOM 1400 O O . ASP A 1 184 ? -19.012 -12.763 20.265 1.00 95.12 184 ASP A O 1
ATOM 1404 N N . ASN A 1 185 ? -20.165 -11.019 21.070 1.00 93.56 185 ASN A N 1
ATOM 1405 C CA . ASN A 1 185 ? -19.652 -10.079 20.077 1.00 93.56 185 ASN A CA 1
ATOM 1406 C C . ASN A 1 185 ? -18.137 -9.885 20.205 1.00 93.56 185 ASN A C 1
ATOM 1408 O O . ASN A 1 185 ? -17.448 -9.913 19.188 1.00 93.56 185 ASN A O 1
ATOM 1412 N N . LEU A 1 186 ? -17.594 -9.776 21.422 1.00 92.75 186 LEU A N 1
ATOM 1413 C CA . LEU A 1 186 ? -16.145 -9.708 21.645 1.00 92.75 186 LEU A CA 1
ATOM 1414 C C . LEU A 1 186 ? -15.432 -10.972 21.150 1.00 92.75 186 LEU A C 1
ATOM 1416 O O . LEU A 1 186 ? -14.406 -10.872 20.478 1.00 92.75 186 LEU A O 1
ATOM 1420 N N . ARG A 1 187 ? -15.985 -12.164 21.409 1.00 95.38 187 ARG A N 1
ATOM 1421 C CA . ARG A 1 187 ? -15.442 -13.426 20.875 1.00 95.38 187 ARG A CA 1
ATOM 1422 C C . ARG A 1 187 ? -15.461 -13.443 19.347 1.00 95.38 187 ARG A C 1
ATOM 1424 O O . ARG A 1 187 ? -14.464 -13.828 18.741 1.00 95.38 187 ARG A O 1
ATOM 1431 N N . ARG A 1 188 ? -16.556 -12.996 18.721 1.00 95.94 188 ARG A N 1
ATOM 1432 C CA . ARG A 1 188 ? -16.682 -12.914 17.254 1.00 95.94 188 ARG A CA 1
ATOM 1433 C C . ARG A 1 188 ? -15.693 -11.923 16.648 1.00 95.94 188 ARG A C 1
ATOM 1435 O O . ARG A 1 188 ? -15.034 -12.263 15.673 1.00 95.94 188 ARG A O 1
ATOM 1442 N N . VAL A 1 189 ? -15.555 -10.732 17.228 1.00 95.62 189 VAL A N 1
ATOM 1443 C CA . VAL A 1 189 ? -14.587 -9.722 16.773 1.00 95.62 189 VAL A CA 1
ATOM 1444 C C . VAL A 1 189 ? -13.159 -10.241 16.921 1.00 95.62 189 VAL A C 1
ATOM 1446 O O . VAL A 1 189 ? -12.386 -10.131 15.976 1.00 95.62 189 VAL A O 1
ATOM 1449 N N . ASN A 1 190 ? -12.819 -10.887 18.040 1.00 94.38 190 ASN A N 1
ATOM 1450 C CA . ASN A 1 190 ? -11.501 -11.502 18.212 1.00 94.38 190 ASN A CA 1
ATOM 1451 C C . ASN A 1 190 ? -11.232 -12.596 17.171 1.00 94.38 190 ASN A C 1
ATOM 1453 O O . ASN A 1 190 ? -10.146 -12.628 16.601 1.00 94.38 190 ASN A O 1
ATOM 1457 N N . ALA A 1 191 ? -12.211 -13.457 16.876 1.00 95.69 191 ALA A N 1
ATOM 1458 C CA . ALA A 1 191 ? -12.069 -14.474 15.835 1.00 95.69 191 ALA A CA 1
ATOM 1459 C C . ALA A 1 191 ? -11.846 -13.854 14.443 1.00 95.69 191 ALA A C 1
ATOM 1461 O O . ALA A 1 191 ? -10.988 -14.320 13.698 1.00 95.69 191 ALA A O 1
ATOM 1462 N N . LEU A 1 192 ? -12.566 -12.776 14.112 1.00 97.12 192 LEU A N 1
ATOM 1463 C CA . LEU A 1 192 ? -12.383 -12.042 12.856 1.00 97.12 192 LEU A CA 1
ATOM 1464 C C . LEU A 1 192 ? -11.013 -11.363 12.774 1.00 97.12 192 LEU A C 1
ATOM 1466 O O . LEU A 1 192 ? -10.366 -11.427 11.734 1.00 97.12 192 LEU A O 1
ATOM 1470 N N . LEU A 1 193 ? -10.549 -10.744 13.862 1.00 95.62 193 LEU A N 1
ATOM 1471 C CA . LEU A 1 193 ? -9.224 -10.125 13.919 1.00 95.62 193 LEU A CA 1
ATOM 1472 C C . LEU A 1 193 ? -8.110 -11.157 13.729 1.00 95.62 193 LEU A C 1
ATOM 1474 O O . LEU A 1 193 ? -7.163 -10.895 12.992 1.00 95.62 193 LEU A O 1
ATOM 1478 N N . VAL A 1 194 ? -8.231 -12.334 14.352 1.00 97.44 194 VAL A N 1
ATOM 1479 C CA . VAL A 1 194 ? -7.283 -13.440 14.153 1.00 97.44 194 VAL A CA 1
ATOM 1480 C C . VAL A 1 194 ? -7.322 -13.930 12.705 1.00 97.44 194 VAL A C 1
ATOM 1482 O O . VAL A 1 194 ? -6.268 -14.038 12.086 1.00 97.44 194 VAL A O 1
ATOM 1485 N N . ALA A 1 195 ? -8.510 -14.146 12.133 1.00 96.19 195 ALA A N 1
ATOM 1486 C CA . ALA A 1 195 ? -8.650 -14.566 10.738 1.00 96.19 195 ALA A CA 1
ATOM 1487 C C . ALA A 1 195 ? -8.015 -13.561 9.760 1.00 96.19 195 ALA A C 1
ATOM 1489 O O . ALA A 1 195 ? -7.254 -13.961 8.881 1.00 96.19 195 ALA A O 1
ATOM 1490 N N . HIS A 1 196 ? -8.253 -12.261 9.960 1.00 95.88 196 HIS A N 1
ATOM 1491 C CA . HIS A 1 196 ? -7.663 -11.197 9.145 1.00 95.88 196 HIS A CA 1
ATOM 1492 C C . HIS A 1 196 ? -6.139 -11.106 9.323 1.00 95.88 196 HIS A C 1
ATOM 1494 O O . HIS A 1 196 ? -5.409 -10.862 8.366 1.00 95.88 196 HIS A O 1
ATOM 1500 N N . ALA A 1 197 ? -5.626 -11.311 10.540 1.00 92.69 197 ALA A N 1
ATOM 1501 C CA . ALA A 1 197 ? -4.185 -11.352 10.781 1.00 92.69 197 ALA A CA 1
ATOM 1502 C C . ALA A 1 197 ? -3.521 -12.541 10.067 1.00 92.69 197 ALA A C 1
ATOM 1504 O O . ALA A 1 197 ? -2.443 -12.391 9.494 1.00 92.69 197 ALA A O 1
ATOM 1505 N N . GLU A 1 198 ? -4.165 -13.709 10.063 1.00 96.88 198 GLU A N 1
ATOM 1506 C CA . GLU A 1 198 ? -3.681 -14.873 9.320 1.00 96.88 198 GLU A CA 1
ATOM 1507 C C . GLU A 1 198 ? -3.754 -14.676 7.802 1.00 96.88 198 GLU A C 1
ATOM 1509 O O . GLU A 1 198 ? -2.837 -15.084 7.097 1.00 96.88 198 GLU A O 1
ATOM 1514 N N . GLU A 1 199 ? -4.825 -14.071 7.284 1.00 96.50 199 GLU A N 1
ATOM 1515 C CA . GLU A 1 199 ? -4.958 -13.730 5.862 1.00 96.50 199 GLU A CA 1
ATOM 1516 C C . GLU A 1 199 ? -3.854 -12.767 5.427 1.00 96.50 199 GLU A C 1
ATOM 1518 O O . GLU A 1 199 ? -3.097 -13.089 4.517 1.00 96.50 199 GLU A O 1
ATOM 1523 N N . HIS A 1 200 ? -3.633 -11.687 6.180 1.00 96.12 200 HIS A N 1
ATOM 1524 C CA . HIS A 1 200 ? -2.531 -10.768 5.907 1.00 96.12 200 HIS A CA 1
ATOM 1525 C C . HIS A 1 200 ? -1.162 -11.481 5.938 1.00 96.12 200 HIS A C 1
ATOM 1527 O O . HIS A 1 200 ? -0.285 -11.188 5.124 1.00 96.12 200 HIS A O 1
ATOM 1533 N N . GLN A 1 201 ? -0.951 -12.442 6.845 1.00 95.75 201 GLN A N 1
ATOM 1534 C CA . GLN A 1 201 ? 0.272 -13.252 6.849 1.00 95.75 201 GLN A CA 1
ATOM 1535 C C . GLN A 1 201 ? 0.397 -14.162 5.621 1.00 95.75 201 GLN A C 1
ATOM 1537 O O . GLN A 1 201 ? 1.520 -14.407 5.181 1.00 95.75 201 GLN A O 1
ATOM 1542 N N . ARG A 1 202 ? -0.711 -14.685 5.082 1.00 96.19 202 ARG A N 1
ATOM 1543 C CA . ARG A 1 202 ? -0.707 -15.458 3.830 1.00 96.19 202 ARG A CA 1
ATOM 1544 C C . ARG A 1 202 ? -0.359 -14.552 2.652 1.00 96.19 202 ARG A C 1
ATOM 1546 O O . ARG A 1 202 ? 0.583 -14.871 1.937 1.00 96.19 202 ARG A O 1
ATOM 1553 N N . ASP A 1 203 ? -0.992 -13.386 2.551 1.00 95.19 203 ASP A N 1
ATOM 1554 C CA . ASP A 1 203 ? -0.708 -12.398 1.503 1.00 95.19 203 ASP A CA 1
ATOM 1555 C C . ASP A 1 203 ? 0.758 -11.953 1.512 1.00 95.19 203 ASP A C 1
ATOM 1557 O O . ASP A 1 203 ? 1.386 -11.829 0.462 1.00 95.19 203 ASP A O 1
ATOM 1561 N N . LEU A 1 204 ? 1.340 -11.753 2.701 1.00 96.25 204 LEU A N 1
ATOM 1562 C CA . LEU A 1 204 ? 2.763 -11.438 2.835 1.00 96.25 204 LEU A CA 1
ATOM 1563 C C . LEU A 1 204 ? 3.650 -12.566 2.298 1.00 96.25 204 LEU A C 1
ATOM 1565 O O . LEU A 1 204 ? 4.591 -12.285 1.559 1.00 96.25 204 LEU A O 1
ATOM 1569 N N . ARG A 1 205 ? 3.345 -13.831 2.612 1.00 96.75 205 ARG A N 1
ATOM 1570 C CA . ARG A 1 205 ? 4.104 -14.982 2.090 1.00 96.75 205 ARG A CA 1
ATOM 1571 C C . ARG A 1 205 ? 3.965 -15.113 0.574 1.00 96.75 205 ARG A C 1
ATOM 1573 O O . ARG A 1 205 ? 4.954 -15.392 -0.098 1.00 96.75 205 ARG A O 1
ATOM 1580 N N . ASP A 1 206 ? 2.773 -14.885 0.031 1.00 96.81 206 ASP A N 1
ATOM 1581 C CA . ASP A 1 206 ? 2.523 -14.940 -1.413 1.00 96.81 206 ASP A CA 1
ATOM 1582 C C . ASP A 1 206 ? 3.231 -13.796 -2.151 1.00 96.81 206 ASP A C 1
ATOM 1584 O O . ASP A 1 206 ? 3.800 -13.995 -3.232 1.00 96.81 206 ASP A O 1
ATOM 1588 N N . LEU A 1 207 ? 3.272 -12.606 -1.546 1.00 96.69 207 LEU A N 1
ATOM 1589 C CA . LEU A 1 207 ? 4.030 -11.467 -2.053 1.00 96.69 207 LEU A CA 1
ATOM 1590 C C . LEU A 1 207 ? 5.541 -11.728 -2.002 1.00 96.69 207 LEU A C 1
ATOM 1592 O O . LEU A 1 207 ? 6.239 -11.440 -2.974 1.00 96.69 207 LEU A O 1
ATOM 1596 N N . GLU A 1 208 ? 6.055 -12.300 -0.913 1.00 97.19 208 GLU A N 1
ATOM 1597 C CA . GLU A 1 208 ? 7.460 -12.707 -0.789 1.00 97.19 208 GLU A CA 1
ATOM 1598 C C . GLU A 1 208 ? 7.834 -13.770 -1.830 1.00 97.19 208 GLU A C 1
ATOM 1600 O O . GLU A 1 208 ? 8.861 -13.641 -2.500 1.00 97.19 208 GLU A O 1
ATOM 1605 N N . ALA A 1 209 ? 6.980 -14.777 -2.033 1.00 97.06 209 ALA A N 1
ATOM 1606 C CA . ALA A 1 209 ? 7.170 -15.800 -3.057 1.00 97.06 209 ALA A CA 1
ATOM 1607 C C . ALA A 1 209 ? 7.166 -15.193 -4.469 1.00 97.06 209 ALA A C 1
ATOM 1609 O O . ALA A 1 209 ? 8.050 -15.485 -5.279 1.00 97.06 209 ALA A O 1
ATOM 1610 N N . SER A 1 210 ? 6.224 -14.289 -4.749 1.00 96.69 210 SER A N 1
ATOM 1611 C CA . SER A 1 210 ? 6.139 -13.569 -6.025 1.00 96.69 210 SER A CA 1
ATOM 1612 C C . SER A 1 210 ? 7.354 -12.667 -6.255 1.00 96.69 210 SER A C 1
ATOM 1614 O O . SER A 1 210 ? 7.892 -12.620 -7.360 1.00 96.69 210 SER A O 1
ATOM 1616 N N . SER A 1 211 ? 7.828 -11.985 -5.209 1.00 97.44 211 SER A N 1
ATOM 1617 C CA . SER A 1 211 ? 9.036 -11.156 -5.230 1.00 97.44 211 SER A CA 1
ATOM 1618 C C . SER A 1 211 ? 10.287 -11.994 -5.501 1.00 97.44 211 SER A C 1
ATOM 1620 O O . SER A 1 211 ? 11.077 -11.658 -6.382 1.00 97.44 211 SER A O 1
ATOM 1622 N N . SER A 1 212 ? 10.435 -13.138 -4.825 1.00 96.69 212 SER A N 1
ATOM 1623 C CA . SER A 1 212 ? 11.540 -14.079 -5.041 1.00 96.69 212 SER A CA 1
ATOM 1624 C C . SER A 1 212 ? 11.538 -14.658 -6.461 1.00 96.69 212 SER A C 1
ATOM 1626 O O . SER A 1 212 ? 12.584 -14.716 -7.118 1.00 96.69 212 SER A O 1
ATOM 1628 N N . ALA A 1 213 ? 10.362 -15.019 -6.984 1.00 96.50 213 ALA A N 1
ATOM 1629 C CA . ALA A 1 213 ? 10.211 -15.464 -8.365 1.00 96.50 213 ALA A CA 1
ATOM 1630 C C . ALA A 1 213 ? 10.585 -14.350 -9.356 1.00 96.50 213 ALA A C 1
ATOM 1632 O O . ALA A 1 213 ? 11.372 -14.580 -10.277 1.00 96.50 213 ALA A O 1
ATOM 1633 N N . ALA A 1 214 ? 10.092 -13.126 -9.141 1.00 95.56 214 ALA A N 1
ATOM 1634 C CA . ALA A 1 214 ? 10.430 -11.972 -9.968 1.00 95.56 214 ALA A CA 1
ATOM 1635 C C . ALA A 1 214 ? 11.940 -11.687 -9.953 1.00 95.56 214 ALA A C 1
ATOM 1637 O O . ALA A 1 214 ? 12.534 -11.481 -11.012 1.00 95.56 214 ALA A O 1
ATOM 1638 N N . GLU A 1 215 ? 12.588 -11.747 -8.792 1.00 96.62 215 GLU A N 1
ATOM 1639 C CA . GLU A 1 215 ? 14.033 -11.552 -8.685 1.00 96.62 215 GLU A CA 1
ATOM 1640 C C . GLU A 1 215 ? 14.811 -12.653 -9.412 1.00 96.62 215 GLU A C 1
ATOM 1642 O O . GLU A 1 215 ? 15.718 -12.364 -10.190 1.00 96.62 215 GLU A O 1
ATOM 1647 N N . THR A 1 216 ? 14.378 -13.908 -9.292 1.00 96.56 216 THR A N 1
ATOM 1648 C CA . THR A 1 216 ? 14.957 -15.028 -10.048 1.00 96.56 216 THR A CA 1
ATOM 1649 C C . THR A 1 216 ? 14.834 -14.806 -11.562 1.00 96.56 216 THR A C 1
ATOM 1651 O O . THR A 1 216 ? 15.798 -15.007 -12.308 1.00 96.56 216 THR A O 1
ATOM 1654 N N . THR A 1 217 ? 13.681 -14.326 -12.048 1.00 96.31 217 THR A N 1
ATOM 1655 C CA . THR A 1 217 ? 13.511 -13.995 -13.477 1.00 96.31 217 THR A CA 1
ATOM 1656 C C . THR A 1 217 ? 14.390 -12.824 -13.921 1.00 96.31 217 THR A C 1
ATOM 1658 O O . THR A 1 217 ? 14.906 -12.829 -15.038 1.00 96.31 217 THR A O 1
ATOM 1661 N N . ARG A 1 218 ? 14.621 -11.828 -13.055 1.00 96.44 218 ARG A N 1
ATOM 1662 C CA . ARG A 1 218 ? 15.537 -10.718 -13.348 1.00 96.44 218 ARG A CA 1
ATOM 1663 C C . ARG A 1 218 ? 16.980 -11.186 -13.426 1.00 96.44 218 ARG A C 1
ATOM 1665 O O . ARG A 1 218 ? 17.653 -10.843 -14.394 1.00 96.44 218 ARG A O 1
ATOM 1672 N N . VAL A 1 219 ? 17.432 -11.983 -12.458 1.00 96.69 219 VAL A N 1
ATOM 1673 C CA . VAL A 1 219 ? 18.792 -12.535 -12.427 1.00 96.69 219 VAL A CA 1
ATOM 1674 C C . VAL A 1 219 ? 19.042 -13.397 -13.662 1.00 96.69 219 VAL A C 1
ATOM 1676 O O . VAL A 1 219 ? 20.025 -13.177 -14.359 1.00 96.69 219 VAL A O 1
ATOM 1679 N N . THR A 1 220 ? 18.123 -14.300 -14.011 1.00 96.00 220 THR A N 1
ATOM 1680 C CA . THR A 1 220 ? 18.249 -15.139 -15.221 1.00 96.00 220 THR A CA 1
ATOM 1681 C C . THR A 1 220 ? 18.228 -14.327 -16.520 1.00 96.00 220 THR A C 1
ATOM 1683 O O . THR A 1 220 ? 18.996 -14.597 -17.444 1.00 96.00 220 THR A O 1
ATOM 1686 N N . ALA A 1 221 ? 17.391 -13.290 -16.608 1.00 92.62 221 ALA A N 1
ATOM 1687 C CA . ALA A 1 221 ? 17.407 -12.381 -17.751 1.00 92.62 221 ALA A CA 1
ATOM 1688 C C . ALA A 1 221 ? 18.707 -11.562 -17.820 1.00 92.62 221 ALA A C 1
ATOM 1690 O O . ALA A 1 221 ? 19.155 -11.218 -18.913 1.00 92.62 221 ALA A O 1
ATOM 1691 N N . GLN A 1 222 ? 19.305 -11.224 -16.676 1.00 94.38 222 GLN A N 1
ATOM 1692 C CA . GLN A 1 222 ? 20.580 -10.519 -16.614 1.00 94.38 222 GLN A CA 1
ATOM 1693 C C . GLN A 1 222 ? 21.731 -11.421 -17.058 1.00 94.38 222 GLN A C 1
ATOM 1695 O O . GLN A 1 222 ? 22.480 -11.025 -17.945 1.00 94.38 222 GLN A O 1
ATOM 1700 N N . THR A 1 223 ? 21.806 -12.657 -16.558 1.00 95.62 223 THR A N 1
ATOM 1701 C CA . THR A 1 223 ? 22.830 -13.618 -16.994 1.00 95.62 223 THR A CA 1
ATOM 1702 C C . THR A 1 223 ? 22.731 -13.893 -18.492 1.00 95.62 223 THR A C 1
ATOM 1704 O O . THR A 1 223 ? 23.739 -13.854 -19.184 1.00 95.62 223 THR A O 1
ATOM 1707 N N . ALA A 1 224 ? 21.518 -14.049 -19.037 1.00 93.06 224 ALA A N 1
ATOM 1708 C CA . ALA A 1 224 ? 21.327 -14.223 -20.479 1.00 93.06 224 ALA A CA 1
ATOM 1709 C C . ALA A 1 224 ? 21.794 -13.003 -21.300 1.00 93.06 224 ALA A C 1
ATOM 1711 O O . ALA A 1 224 ? 22.313 -13.156 -22.408 1.00 93.06 224 ALA A O 1
ATOM 1712 N N . ARG A 1 225 ? 21.621 -11.779 -20.775 1.00 92.38 225 ARG A N 1
ATOM 1713 C CA . ARG A 1 225 ? 22.165 -10.565 -21.406 1.00 92.38 225 ARG A CA 1
ATOM 1714 C C . ARG A 1 225 ? 23.684 -10.539 -21.350 1.00 92.38 225 ARG A C 1
ATOM 1716 O O . ARG A 1 225 ? 24.297 -10.200 -22.359 1.00 92.38 225 ARG A O 1
ATOM 1723 N N . ASP A 1 226 ? 24.271 -10.885 -20.213 1.00 94.75 226 ASP A N 1
ATOM 1724 C CA . ASP A 1 226 ? 25.721 -10.893 -20.027 1.00 94.75 226 ASP A CA 1
ATOM 1725 C C . ASP A 1 226 ? 26.379 -11.957 -20.922 1.00 94.75 226 ASP A C 1
ATOM 1727 O O . ASP A 1 226 ? 27.363 -11.657 -21.598 1.00 94.75 226 ASP A O 1
ATOM 1731 N N . ASP A 1 227 ? 25.771 -13.140 -21.056 1.00 92.38 227 ASP A N 1
ATOM 1732 C CA . ASP A 1 227 ? 26.187 -14.187 -21.999 1.00 92.38 227 ASP A CA 1
ATOM 1733 C C . ASP A 1 227 ? 26.110 -13.702 -23.455 1.00 92.38 227 ASP A C 1
ATOM 1735 O O . ASP A 1 227 ? 27.055 -13.855 -24.236 1.00 92.38 227 ASP A O 1
ATOM 1739 N N . ALA A 1 228 ? 25.005 -13.050 -23.836 1.00 89.62 228 ALA A N 1
ATOM 1740 C CA . ALA A 1 228 ? 24.862 -12.468 -25.169 1.00 89.62 228 ALA A CA 1
ATOM 1741 C C . ALA A 1 228 ? 25.912 -11.371 -25.431 1.00 89.62 228 ALA A C 1
ATOM 1743 O O . ALA A 1 228 ? 26.489 -11.310 -26.520 1.00 89.62 228 ALA A O 1
ATOM 1744 N N . GLN A 1 229 ? 26.208 -10.523 -24.440 1.00 90.56 229 GLN A N 1
ATOM 1745 C CA . GLN A 1 229 ? 27.270 -9.521 -24.537 1.00 90.56 229 GLN A CA 1
ATOM 1746 C C . GLN A 1 229 ? 28.652 -10.171 -24.655 1.00 90.56 229 GLN A C 1
ATOM 1748 O O . GLN A 1 229 ? 29.449 -9.741 -25.492 1.00 90.56 229 GLN A O 1
ATOM 1753 N N . ALA A 1 230 ? 28.925 -11.228 -23.889 1.00 91.50 230 ALA A N 1
ATOM 1754 C CA . ALA A 1 230 ? 30.180 -11.970 -23.940 1.00 91.50 230 ALA A CA 1
ATOM 1755 C C . ALA A 1 230 ? 30.431 -12.603 -25.318 1.00 91.50 230 ALA A C 1
ATOM 1757 O O . ALA A 1 230 ? 31.579 -12.663 -25.755 1.00 91.50 230 ALA A O 1
ATOM 1758 N N . LEU A 1 231 ? 29.379 -13.008 -26.039 1.00 90.06 231 LEU A N 1
ATOM 1759 C CA . LEU A 1 231 ? 29.483 -13.518 -27.412 1.00 90.06 231 LEU A CA 1
ATOM 1760 C C . LEU A 1 231 ? 29.624 -12.401 -28.462 1.00 90.06 231 LEU A C 1
ATOM 1762 O O . LEU A 1 231 ? 30.409 -12.524 -29.407 1.00 90.06 231 LEU A O 1
ATOM 1766 N N . LEU A 1 232 ? 28.886 -11.297 -28.315 1.00 88.81 232 LEU A N 1
ATOM 1767 C CA . LEU A 1 232 ? 28.867 -10.210 -29.301 1.00 88.81 232 LEU A CA 1
ATOM 1768 C C . LEU A 1 232 ? 30.127 -9.340 -29.263 1.00 88.81 232 LEU A C 1
ATOM 1770 O O . LEU A 1 232 ? 30.595 -8.877 -30.304 1.00 88.81 232 LEU A O 1
ATOM 1774 N N . LEU A 1 233 ? 30.695 -9.103 -28.081 1.00 89.88 233 LEU A N 1
ATOM 1775 C CA . LEU A 1 233 ? 31.804 -8.166 -27.904 1.00 89.88 233 LEU A CA 1
ATOM 1776 C C . LEU A 1 233 ? 33.104 -8.638 -28.598 1.00 89.88 233 LEU A C 1
ATOM 1778 O O . LEU A 1 233 ? 33.728 -7.827 -29.292 1.00 89.88 233 LEU A O 1
ATOM 1782 N N . PRO A 1 234 ? 33.495 -9.927 -28.539 1.00 86.12 234 PRO A N 1
ATOM 1783 C CA . PRO A 1 234 ? 34.594 -10.468 -29.340 1.00 86.12 234 PRO A CA 1
ATOM 1784 C C . PRO A 1 234 ? 34.320 -10.431 -30.849 1.00 86.12 234 PRO A C 1
ATOM 1786 O O . PRO A 1 234 ? 35.222 -10.100 -31.619 1.00 86.12 234 PRO A O 1
ATOM 1789 N N . ALA A 1 235 ? 33.085 -10.717 -31.279 1.00 84.69 235 ALA A N 1
ATOM 1790 C CA . ALA A 1 235 ? 32.698 -10.686 -32.692 1.00 84.69 235 ALA A CA 1
ATOM 1791 C C . ALA A 1 235 ? 32.752 -9.263 -33.279 1.00 84.69 235 ALA A C 1
ATOM 1793 O O . ALA A 1 235 ? 33.252 -9.055 -34.384 1.00 84.69 235 ALA A O 1
ATOM 1794 N N . MET A 1 236 ? 32.307 -8.256 -32.523 1.00 83.94 236 MET A N 1
ATOM 1795 C CA . MET A 1 236 ? 32.439 -6.853 -32.925 1.00 83.94 236 MET A CA 1
ATOM 1796 C C . MET A 1 236 ? 33.905 -6.419 -32.995 1.00 83.94 236 MET A C 1
ATOM 1798 O O . MET A 1 236 ? 34.304 -5.761 -33.957 1.00 83.94 236 MET A O 1
ATOM 1802 N N . ARG A 1 237 ? 34.729 -6.818 -32.015 1.00 90.12 237 ARG A N 1
ATOM 1803 C CA . ARG A 1 237 ? 36.171 -6.523 -32.018 1.00 90.12 237 ARG A CA 1
ATOM 1804 C C . ARG A 1 237 ? 36.876 -7.143 -33.227 1.00 90.12 237 ARG A C 1
ATOM 1806 O O . ARG A 1 237 ? 37.643 -6.453 -33.893 1.00 90.12 237 ARG A O 1
ATOM 1813 N N . SER A 1 238 ? 36.597 -8.406 -33.552 1.00 88.75 238 SER A N 1
ATOM 1814 C CA . SER A 1 238 ? 37.195 -9.070 -34.718 1.00 88.75 238 SER A CA 1
ATOM 1815 C C . SER A 1 238 ? 36.727 -8.452 -36.040 1.00 88.75 238 SER A C 1
ATOM 1817 O O . SER A 1 238 ? 37.542 -8.240 -36.941 1.00 88.75 238 SER A O 1
ATOM 1819 N N . GLY A 1 239 ? 35.447 -8.075 -36.137 1.00 88.94 239 GLY A N 1
ATOM 1820 C CA . GLY A 1 239 ? 34.898 -7.339 -37.276 1.00 88.94 239 GLY A CA 1
ATOM 1821 C C . GLY A 1 239 ? 35.584 -5.987 -37.491 1.00 88.94 239 GLY A C 1
ATOM 1822 O O . GLY A 1 239 ? 35.960 -5.663 -38.619 1.00 88.94 239 GLY A O 1
ATOM 1823 N N . LEU A 1 240 ? 35.819 -5.233 -36.413 1.00 93.12 240 LEU A N 1
ATOM 1824 C CA . LEU A 1 240 ? 36.503 -3.939 -36.464 1.00 93.12 240 LEU A CA 1
ATOM 1825 C C . LEU A 1 240 ? 37.959 -4.082 -36.936 1.00 93.12 240 LEU A C 1
ATOM 1827 O O . LEU A 1 240 ? 38.365 -3.405 -37.878 1.00 93.12 240 LEU A O 1
ATOM 1831 N N . VAL A 1 241 ? 38.709 -5.038 -36.377 1.00 93.62 241 VAL A N 1
ATOM 1832 C CA . VAL A 1 241 ? 40.090 -5.336 -36.806 1.00 93.62 241 VAL A CA 1
ATOM 1833 C C . VAL A 1 241 ? 40.137 -5.794 -38.271 1.00 93.62 241 VAL A C 1
ATOM 1835 O O . VAL A 1 241 ? 41.015 -5.392 -39.037 1.00 93.62 241 VAL A O 1
ATOM 1838 N N . SER A 1 242 ? 39.180 -6.618 -38.708 1.00 92.75 242 SER A N 1
ATOM 1839 C CA . SER A 1 242 ? 39.079 -7.059 -40.106 1.00 92.75 242 SER A CA 1
ATOM 1840 C C . SER A 1 242 ? 38.825 -5.886 -41.061 1.00 92.75 242 SER A C 1
ATOM 1842 O O . SER A 1 242 ? 39.484 -5.776 -42.104 1.00 92.75 242 SER A O 1
ATOM 1844 N N . LEU A 1 243 ? 37.928 -4.969 -40.686 1.00 93.25 243 LEU A N 1
ATOM 1845 C CA . LEU A 1 243 ? 37.630 -3.759 -41.450 1.00 93.25 243 LEU A CA 1
ATOM 1846 C C . LEU A 1 243 ? 38.853 -2.838 -41.544 1.00 93.25 243 LEU A C 1
ATOM 1848 O O . LEU A 1 243 ? 39.193 -2.390 -42.640 1.00 93.25 243 LEU A O 1
ATOM 1852 N N . GLU A 1 244 ? 39.557 -2.600 -40.437 1.00 93.62 244 GLU A N 1
ATOM 1853 C CA . GLU A 1 244 ? 40.797 -1.813 -40.422 1.00 93.62 244 GLU A CA 1
ATOM 1854 C C . GLU A 1 244 ? 41.875 -2.424 -41.324 1.00 93.62 244 GLU A C 1
ATOM 1856 O O . GLU A 1 244 ? 42.532 -1.712 -42.094 1.00 93.62 244 GLU A O 1
ATOM 1861 N N . ASN A 1 245 ? 42.015 -3.751 -41.311 1.00 93.12 245 ASN A N 1
ATOM 1862 C CA . ASN A 1 245 ? 42.926 -4.470 -42.197 1.00 93.12 245 ASN A CA 1
ATOM 1863 C C . ASN A 1 245 ? 42.509 -4.365 -43.672 1.00 93.12 245 ASN A C 1
ATOM 1865 O O . ASN A 1 245 ? 43.358 -4.211 -44.554 1.00 93.12 245 ASN A O 1
ATOM 1869 N N . ALA A 1 246 ? 41.212 -4.436 -43.979 1.00 91.81 246 ALA A N 1
ATOM 1870 C CA . ALA A 1 246 ? 40.694 -4.239 -45.333 1.00 91.81 246 ALA A CA 1
ATOM 1871 C C . ALA A 1 246 ? 40.932 -2.804 -45.833 1.00 91.81 246 ALA A C 1
ATOM 1873 O O . ALA A 1 246 ? 41.405 -2.613 -46.956 1.00 91.81 246 ALA A O 1
ATOM 1874 N N . LEU A 1 247 ? 40.686 -1.799 -44.990 1.00 93.38 247 LEU A N 1
ATOM 1875 C CA . LEU A 1 247 ? 40.951 -0.393 -45.297 1.00 93.38 247 LEU A CA 1
ATOM 1876 C C . LEU A 1 247 ? 42.447 -0.126 -45.477 1.00 93.38 247 LEU A C 1
ATOM 1878 O O . LEU A 1 247 ? 42.843 0.547 -46.428 1.00 93.38 247 LEU A O 1
ATOM 1882 N N . SER A 1 248 ? 43.292 -0.696 -44.621 1.00 93.44 248 SER A N 1
ATOM 1883 C CA . SER A 1 248 ? 44.749 -0.592 -44.736 1.00 93.44 248 SER A CA 1
ATOM 1884 C C . SER A 1 248 ? 45.259 -1.226 -46.029 1.00 93.44 248 SER A C 1
ATOM 1886 O O . SER A 1 248 ? 46.093 -0.633 -46.715 1.00 93.44 248 SER A O 1
ATOM 1888 N N . ARG A 1 249 ? 44.715 -2.387 -46.421 1.00 92.94 249 ARG A N 1
ATOM 1889 C CA . ARG A 1 249 ? 45.004 -3.013 -47.721 1.00 92.94 249 ARG A CA 1
ATOM 1890 C C . ARG A 1 249 ? 44.592 -2.113 -48.883 1.00 92.94 249 ARG A C 1
ATOM 1892 O O . ARG A 1 249 ? 45.432 -1.845 -49.735 1.00 92.94 249 ARG A O 1
ATOM 1899 N N . ARG A 1 250 ? 43.370 -1.566 -48.872 1.00 90.88 250 ARG A N 1
ATOM 1900 C CA . ARG A 1 250 ? 42.903 -0.619 -49.903 1.00 90.88 250 ARG A CA 1
ATOM 1901 C C . ARG A 1 250 ? 43.769 0.639 -49.988 1.00 90.88 250 ARG A C 1
ATOM 1903 O O . ARG A 1 250 ? 44.060 1.111 -51.081 1.00 90.88 250 ARG A O 1
ATOM 1910 N N . ARG A 1 251 ? 44.218 1.178 -48.851 1.00 93.06 251 ARG A N 1
ATOM 1911 C CA . ARG A 1 251 ? 45.140 2.325 -48.826 1.00 93.06 251 ARG A CA 1
ATOM 1912 C C . ARG A 1 251 ? 46.490 1.976 -49.447 1.00 93.06 251 ARG A C 1
ATOM 1914 O O . ARG A 1 251 ? 47.031 2.789 -50.186 1.00 93.06 251 ARG A O 1
ATOM 1921 N N . ARG A 1 252 ? 47.033 0.782 -49.184 1.00 93.19 252 ARG A N 1
ATOM 1922 C CA . ARG A 1 252 ? 48.286 0.326 -49.811 1.00 93.19 252 ARG A CA 1
ATOM 1923 C C . ARG A 1 252 ? 48.129 0.158 -51.320 1.00 93.19 252 ARG A C 1
ATOM 1925 O O . ARG A 1 252 ? 48.964 0.674 -52.050 1.00 93.19 252 ARG A O 1
ATOM 1932 N N . THR A 1 253 ? 47.060 -0.488 -51.785 1.00 92.81 253 THR A N 1
ATOM 1933 C CA . THR A 1 253 ? 46.811 -0.646 -53.227 1.00 92.81 253 THR A CA 1
ATOM 1934 C C . THR A 1 253 ? 46.619 0.703 -53.912 1.00 92.81 253 THR A C 1
ATOM 1936 O O . THR A 1 253 ? 47.200 0.930 -54.964 1.00 92.81 253 THR A O 1
ATOM 1939 N N . ALA A 1 254 ? 45.888 1.631 -53.285 1.00 89.69 254 ALA A N 1
ATOM 1940 C CA . ALA A 1 254 ? 45.723 2.984 -53.809 1.00 89.69 254 ALA A CA 1
ATOM 1941 C C . ALA A 1 254 ? 47.060 3.734 -53.904 1.00 89.69 254 ALA A C 1
ATOM 1943 O O . ALA A 1 254 ? 47.319 4.371 -54.913 1.00 89.69 254 ALA A O 1
ATOM 1944 N N . ARG A 1 255 ? 47.941 3.625 -52.899 1.00 92.75 255 ARG A N 1
ATOM 1945 C CA . ARG A 1 255 ? 49.282 4.236 -52.955 1.00 92.75 255 ARG A CA 1
ATOM 1946 C C . ARG A 1 255 ? 50.147 3.656 -54.071 1.00 92.75 255 ARG A C 1
ATOM 1948 O O . ARG A 1 255 ? 50.856 4.409 -54.722 1.00 92.75 255 ARG A O 1
ATOM 1955 N N . VAL A 1 256 ? 50.092 2.340 -54.284 1.00 92.94 256 VAL A N 1
ATOM 1956 C CA . VAL A 1 256 ? 50.816 1.692 -55.389 1.00 92.94 256 VAL A CA 1
ATOM 1957 C C . VAL A 1 256 ? 50.296 2.191 -56.734 1.00 92.94 256 VAL A C 1
ATOM 1959 O O . VAL A 1 256 ? 51.096 2.511 -57.606 1.00 92.94 256 VAL A O 1
ATOM 1962 N N . GLU A 1 257 ? 48.977 2.308 -56.887 1.00 90.75 257 GLU A N 1
ATOM 1963 C CA . GLU A 1 257 ? 48.386 2.804 -58.129 1.00 90.75 257 GLU A CA 1
ATOM 1964 C C . GLU A 1 257 ? 48.693 4.287 -58.357 1.00 90.75 257 GLU A C 1
ATOM 1966 O O . GLU A 1 257 ? 49.050 4.663 -59.465 1.00 90.75 257 GLU A O 1
ATOM 1971 N N . ILE A 1 258 ? 48.666 5.117 -57.311 1.00 90.06 258 ILE A N 1
ATOM 1972 C CA . ILE A 1 258 ? 49.099 6.520 -57.394 1.00 90.06 258 ILE A CA 1
ATOM 1973 C C . ILE A 1 258 ? 50.563 6.596 -57.838 1.00 90.06 258 ILE A C 1
ATOM 1975 O O . ILE A 1 258 ? 50.850 7.274 -58.814 1.00 90.06 258 ILE A O 1
ATOM 1979 N N . ALA A 1 259 ? 51.470 5.838 -57.213 1.00 87.94 259 ALA A N 1
ATOM 1980 C CA . ALA A 1 259 ? 52.883 5.827 -57.601 1.00 87.94 259 ALA A CA 1
ATOM 1981 C C . ALA A 1 259 ? 53.099 5.322 -59.041 1.00 87.94 259 ALA A C 1
ATOM 1983 O O . ALA A 1 259 ? 54.018 5.758 -59.736 1.00 87.94 259 ALA A O 1
ATOM 1984 N N . ARG A 1 260 ? 52.260 4.391 -59.511 1.00 90.81 260 ARG A N 1
ATOM 1985 C CA . ARG A 1 260 ? 52.263 3.940 -60.907 1.00 90.81 260 ARG A CA 1
ATOM 1986 C C . ARG A 1 260 ? 51.798 5.050 -61.851 1.00 90.81 260 ARG A C 1
ATOM 1988 O O . ARG A 1 260 ? 52.419 5.240 -62.893 1.00 90.81 260 ARG A O 1
ATOM 1995 N N . LEU A 1 261 ? 50.721 5.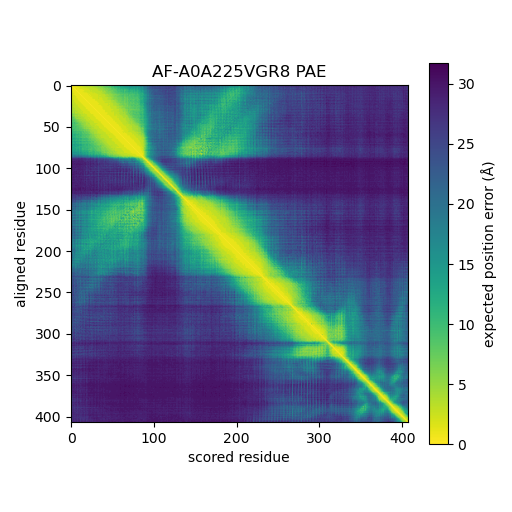751 -61.502 1.00 88.81 261 LEU A N 1
ATOM 1996 C CA . LEU A 1 261 ? 50.171 6.847 -62.298 1.00 88.81 261 LEU A CA 1
ATOM 1997 C C . LEU A 1 261 ? 51.121 8.047 -62.338 1.00 88.81 261 LEU A C 1
ATOM 1999 O O . LEU A 1 261 ? 51.321 8.599 -63.410 1.00 88.81 261 LEU A O 1
ATOM 2003 N N . GLU A 1 262 ? 51.762 8.396 -61.223 1.00 84.75 262 GLU A N 1
ATOM 2004 C CA . GLU A 1 262 ? 52.791 9.443 -61.162 1.00 84.75 262 GLU A CA 1
ATOM 2005 C C . GLU A 1 262 ? 53.936 9.144 -62.135 1.00 84.75 262 GLU A C 1
ATOM 2007 O O . GLU A 1 262 ? 54.255 9.974 -62.979 1.00 84.75 262 GLU A O 1
ATOM 2012 N N . ARG A 1 263 ? 54.462 7.911 -62.139 1.00 83.38 263 ARG A N 1
ATOM 2013 C CA . ARG A 1 263 ? 55.487 7.501 -63.117 1.00 83.38 263 ARG A CA 1
ATOM 2014 C C . ARG A 1 263 ? 55.013 7.607 -64.564 1.00 83.38 263 ARG A C 1
ATOM 2016 O O . ARG A 1 263 ? 55.803 7.959 -65.430 1.00 83.38 263 ARG A O 1
ATOM 2023 N N . LEU A 1 264 ? 53.747 7.281 -64.830 1.00 83.75 264 LEU A N 1
ATOM 2024 C CA . LEU A 1 264 ? 53.170 7.382 -66.170 1.00 83.75 264 LEU A CA 1
ATOM 2025 C C . LEU A 1 264 ? 52.976 8.839 -66.611 1.00 83.75 264 LEU A C 1
ATOM 2027 O O . LEU A 1 264 ? 52.951 9.095 -67.808 1.00 83.75 264 LEU A O 1
ATOM 2031 N N . ILE A 1 265 ? 52.819 9.773 -65.671 1.00 81.31 265 ILE A N 1
ATOM 2032 C CA . ILE A 1 265 ? 52.726 11.215 -65.938 1.00 81.31 265 ILE A CA 1
ATOM 2033 C C . ILE A 1 265 ? 54.123 11.814 -66.145 1.00 81.31 265 ILE A C 1
ATOM 2035 O O . ILE A 1 265 ? 54.315 12.608 -67.062 1.00 81.31 265 ILE A O 1
ATOM 2039 N N . ASP A 1 266 ? 55.112 11.383 -65.362 1.00 80.06 266 ASP A N 1
ATOM 2040 C CA . ASP A 1 266 ? 56.487 11.879 -65.471 1.00 80.06 266 ASP A CA 1
ATOM 2041 C C . ASP A 1 266 ? 57.180 11.441 -66.780 1.00 80.06 266 ASP A C 1
ATOM 2043 O O . ASP A 1 266 ? 58.007 12.173 -67.327 1.00 80.06 266 ASP A O 1
ATOM 2047 N N . ASP A 1 267 ? 56.844 10.262 -67.317 1.00 75.06 267 ASP A N 1
ATOM 2048 C CA . ASP A 1 267 ? 57.437 9.715 -68.550 1.00 75.06 267 ASP A CA 1
ATOM 2049 C C . ASP A 1 267 ? 57.183 10.575 -69.813 1.00 75.06 267 ASP A C 1
ATOM 2051 O O . ASP A 1 267 ? 58.145 10.926 -70.507 1.00 75.06 267 ASP A O 1
ATOM 2055 N N . PRO A 1 268 ? 55.939 10.978 -70.150 1.00 71.00 268 PRO A N 1
ATOM 2056 C CA . PRO A 1 268 ? 55.676 11.847 -71.292 1.00 71.00 268 PRO A CA 1
ATOM 2057 C C . PRO A 1 268 ? 56.250 13.252 -71.097 1.00 71.00 268 PRO A C 1
ATOM 2059 O O . PRO A 1 268 ? 56.719 13.833 -72.076 1.00 71.00 268 PRO A O 1
ATOM 2062 N N . ASP A 1 269 ? 56.292 13.779 -69.871 1.00 72.44 269 ASP A N 1
ATOM 2063 C CA . ASP A 1 269 ? 56.921 15.072 -69.580 1.00 72.44 269 ASP A CA 1
ATOM 2064 C C . ASP A 1 269 ? 58.440 15.012 -69.776 1.00 72.44 269 ASP A C 1
ATOM 2066 O O . ASP A 1 269 ? 59.047 15.925 -70.355 1.00 72.44 269 ASP A O 1
ATOM 2070 N N . ARG A 1 270 ? 59.072 13.896 -69.400 1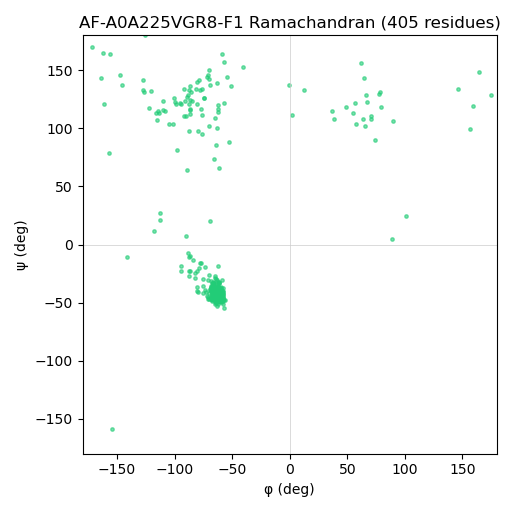.00 74.88 270 ARG A N 1
ATOM 2071 C CA . ARG A 1 270 ? 60.486 13.645 -69.685 1.00 74.88 270 ARG A CA 1
ATOM 2072 C C . ARG A 1 270 ? 60.754 13.529 -71.187 1.00 74.88 270 ARG A C 1
ATOM 2074 O O . ARG A 1 270 ? 61.649 14.194 -71.706 1.00 74.88 270 ARG A O 1
ATOM 2081 N N . VAL A 1 271 ? 59.950 12.760 -71.919 1.00 74.75 271 VAL A N 1
ATOM 2082 C CA . VAL A 1 271 ? 60.094 12.629 -73.381 1.00 74.75 271 VAL A CA 1
ATOM 2083 C C . VAL A 1 271 ? 59.839 13.968 -74.086 1.00 74.75 271 VAL A C 1
ATOM 2085 O O . VAL A 1 271 ? 60.551 14.336 -75.026 1.00 74.75 271 VAL A O 1
ATOM 2088 N N . TYR A 1 272 ? 58.862 14.747 -73.622 1.00 72.12 272 TYR A N 1
ATOM 2089 C CA . TYR A 1 272 ? 58.554 16.070 -74.161 1.00 72.12 272 TYR A CA 1
ATOM 2090 C C . TYR A 1 272 ? 59.681 17.076 -73.894 1.00 72.12 272 TYR A C 1
ATOM 2092 O O . TYR A 1 272 ? 60.059 17.840 -74.792 1.00 72.12 272 TYR A O 1
ATOM 2100 N N . THR A 1 273 ? 60.268 17.068 -72.696 1.00 78.12 273 THR A N 1
ATOM 2101 C CA . THR A 1 273 ? 61.401 17.940 -72.351 1.00 78.12 273 THR A CA 1
ATOM 2102 C C . THR A 1 273 ? 62.663 17.567 -73.128 1.00 78.12 273 THR A C 1
ATOM 2104 O O . THR A 1 273 ? 63.289 18.460 -73.706 1.00 78.12 273 THR A O 1
ATOM 2107 N N . GLU A 1 274 ? 62.990 16.279 -73.265 1.00 79.62 274 GLU A N 1
ATOM 2108 C CA . GLU A 1 274 ? 64.113 15.803 -74.086 1.00 79.62 274 GLU A CA 1
ATOM 2109 C C . GLU A 1 274 ? 63.944 16.190 -75.565 1.00 79.62 274 GLU A C 1
ATOM 2111 O O . GLU A 1 274 ? 64.869 16.745 -76.175 1.00 79.62 274 GLU A O 1
ATOM 2116 N N . ARG A 1 275 ? 62.739 16.009 -76.128 1.00 80.12 275 ARG A N 1
ATOM 2117 C CA . ARG A 1 275 ? 62.402 16.428 -77.500 1.00 80.12 275 ARG A CA 1
ATOM 2118 C C . ARG A 1 275 ? 62.516 17.942 -77.678 1.00 80.12 275 ARG A C 1
ATOM 2120 O O . ARG A 1 275 ? 63.017 18.435 -78.689 1.00 80.12 275 ARG A O 1
ATOM 2127 N N . THR A 1 276 ? 62.081 18.708 -76.684 1.00 79.44 276 THR A N 1
ATOM 2128 C CA . THR A 1 276 ? 62.181 20.172 -76.705 1.00 79.44 276 THR A CA 1
ATOM 2129 C C . THR A 1 276 ? 63.642 20.632 -76.662 1.00 79.44 276 THR A C 1
ATOM 2131 O O . THR A 1 276 ? 64.014 21.575 -77.366 1.00 79.44 276 THR A O 1
ATOM 2134 N N . LEU A 1 277 ? 64.495 19.972 -75.873 1.00 80.56 277 LEU A N 1
ATOM 2135 C CA . LEU A 1 277 ? 65.927 20.273 -75.807 1.00 80.56 277 LEU A CA 1
ATOM 2136 C C . LEU A 1 277 ? 66.648 19.942 -77.121 1.00 80.56 277 LEU A C 1
ATOM 2138 O O . LEU A 1 277 ? 67.453 20.754 -77.585 1.00 80.56 277 LEU A O 1
ATOM 2142 N N . THR A 1 278 ? 66.315 18.820 -77.765 1.00 84.62 278 THR A N 1
ATOM 2143 C CA . THR A 1 278 ? 66.862 18.460 -79.087 1.00 84.62 278 THR A CA 1
ATOM 2144 C C . THR A 1 278 ? 66.474 19.478 -80.157 1.00 84.62 278 THR A C 1
ATOM 2146 O O . THR A 1 278 ? 67.344 19.953 -80.886 1.00 84.62 278 THR A O 1
ATOM 2149 N N . TRP A 1 279 ? 65.213 19.920 -80.202 1.00 78.00 279 TRP A N 1
ATOM 2150 C CA . TRP A 1 279 ? 64.795 20.984 -81.125 1.00 78.00 279 TRP A CA 1
ATOM 2151 C C . TRP A 1 279 ? 65.538 22.301 -80.896 1.00 78.00 279 TRP A C 1
ATOM 2153 O O . TRP A 1 279 ? 65.968 22.944 -81.855 1.00 78.00 279 TRP A O 1
ATOM 2163 N N . ARG A 1 280 ? 65.739 22.710 -79.636 1.00 83.00 280 ARG A N 1
ATOM 2164 C CA . ARG A 1 280 ? 66.528 23.915 -79.332 1.00 83.00 280 ARG A CA 1
ATOM 2165 C C . ARG A 1 280 ? 67.974 23.778 -79.805 1.00 83.00 280 ARG A C 1
ATOM 2167 O O . ARG A 1 280 ? 68.533 24.771 -80.264 1.00 83.00 280 ARG A O 1
ATOM 2174 N N . ARG A 1 281 ? 68.569 22.586 -79.705 1.00 83.94 281 ARG A N 1
ATOM 2175 C CA . ARG A 1 281 ? 69.925 22.306 -80.198 1.00 83.94 281 ARG A CA 1
ATOM 2176 C C . ARG A 1 281 ? 70.008 22.475 -81.716 1.00 83.94 281 ARG A C 1
ATOM 2178 O O . ARG A 1 281 ? 70.781 23.311 -82.179 1.00 83.94 281 ARG A O 1
ATOM 2185 N N . LEU A 1 282 ? 69.118 21.813 -82.456 1.00 81.62 282 LEU A N 1
ATOM 2186 C CA . LEU A 1 282 ? 69.039 21.910 -83.919 1.00 81.62 282 LEU A CA 1
ATOM 2187 C C . LEU A 1 282 ? 68.818 23.352 -84.397 1.00 81.62 282 LEU A C 1
ATOM 2189 O O . LEU A 1 282 ? 69.431 23.800 -85.362 1.00 81.62 282 LEU A O 1
ATOM 2193 N N . LEU A 1 283 ? 67.978 24.127 -83.703 1.00 78.50 283 LEU A N 1
ATOM 2194 C CA . LEU A 1 283 ? 67.750 25.534 -84.046 1.00 78.50 283 LEU A CA 1
ATOM 2195 C C . LEU A 1 283 ? 68.984 26.416 -83.818 1.00 78.50 283 LEU A C 1
ATOM 2197 O O . LEU A 1 283 ? 69.194 27.364 -84.579 1.00 78.50 283 LEU A O 1
ATOM 2201 N N . ARG A 1 284 ? 69.800 26.131 -82.793 1.00 83.56 284 ARG A N 1
ATOM 2202 C CA . ARG A 1 284 ? 71.078 26.833 -82.580 1.00 83.56 284 ARG A CA 1
ATOM 2203 C C . ARG A 1 284 ? 72.064 26.495 -83.691 1.00 83.56 284 ARG A C 1
ATOM 2205 O O . ARG A 1 284 ? 72.629 27.412 -84.278 1.00 83.56 284 ARG A O 1
ATOM 2212 N N . GLU A 1 285 ? 72.204 25.220 -84.030 1.00 86.12 285 GLU A N 1
ATOM 2213 C CA . GLU A 1 285 ? 73.082 24.753 -85.110 1.00 86.12 285 GLU A CA 1
ATOM 2214 C C . GLU A 1 285 ? 72.668 25.343 -86.467 1.00 86.12 285 GLU A C 1
ATOM 2216 O O . GLU A 1 285 ? 73.493 25.910 -87.179 1.00 86.12 285 GLU A O 1
ATOM 2221 N N . ALA A 1 286 ? 71.370 25.358 -86.782 1.00 74.06 286 ALA A N 1
ATOM 2222 C CA . ALA A 1 286 ? 70.846 25.999 -87.989 1.00 74.06 286 ALA A CA 1
ATOM 2223 C C . ALA A 1 286 ? 71.045 27.528 -88.003 1.00 74.06 286 ALA A C 1
ATOM 2225 O O . ALA A 1 286 ? 71.134 28.147 -89.068 1.00 74.06 286 ALA A O 1
ATOM 2226 N N . ARG A 1 287 ? 71.092 28.182 -86.834 1.00 80.75 287 ARG A N 1
ATOM 2227 C CA . ARG A 1 287 ? 71.429 29.611 -86.740 1.00 80.75 287 ARG A CA 1
ATOM 2228 C C . ARG A 1 287 ? 72.908 29.836 -87.045 1.00 80.75 287 ARG A C 1
ATOM 2230 O O . ARG A 1 287 ? 73.199 30.664 -87.902 1.00 80.75 287 ARG A O 1
ATOM 2237 N N . ILE A 1 288 ? 73.791 29.036 -86.446 1.00 81.19 288 ILE A N 1
ATOM 2238 C CA . ILE A 1 288 ? 75.238 29.055 -86.703 1.00 81.19 288 ILE A CA 1
ATOM 2239 C C . ILE A 1 288 ? 75.522 28.804 -88.192 1.00 81.19 288 ILE A C 1
ATOM 2241 O O . ILE A 1 288 ? 76.260 29.567 -88.808 1.00 81.19 288 ILE A O 1
ATOM 2245 N N . GLY A 1 289 ? 74.860 27.819 -88.809 1.00 77.19 289 GLY A N 1
ATOM 2246 C CA . GLY A 1 289 ? 74.997 27.539 -90.242 1.00 77.19 289 GLY A CA 1
ATOM 2247 C C . GLY A 1 289 ? 74.563 28.706 -91.139 1.00 77.19 289 GLY A C 1
ATOM 2248 O O . GLY A 1 289 ? 75.215 28.999 -92.141 1.00 77.19 289 GLY A O 1
ATOM 2249 N N . ARG A 1 290 ? 73.505 29.443 -90.765 1.00 77.12 290 ARG A N 1
ATOM 2250 C CA . ARG A 1 290 ? 73.099 30.666 -91.484 1.00 77.12 290 ARG A CA 1
ATOM 2251 C C . ARG A 1 290 ? 74.094 31.810 -91.306 1.00 77.12 290 ARG A C 1
ATOM 2253 O O . ARG A 1 290 ? 74.323 32.544 -92.263 1.00 77.12 290 ARG A O 1
ATOM 2260 N N . GLU A 1 291 ? 74.662 31.975 -90.115 1.00 79.81 291 GLU A N 1
ATOM 2261 C CA . GLU A 1 291 ? 75.737 32.943 -89.864 1.00 79.81 291 GLU A CA 1
ATOM 2262 C C . GLU A 1 291 ? 76.965 32.626 -90.735 1.00 79.81 291 GLU A C 1
ATOM 2264 O O . GLU A 1 291 ? 77.461 33.510 -91.430 1.00 79.81 291 GLU A O 1
ATOM 2269 N N . ALA A 1 292 ? 77.385 31.358 -90.789 1.00 74.12 292 ALA A N 1
ATOM 2270 C CA . ALA A 1 292 ? 78.498 30.910 -91.625 1.00 74.12 292 ALA A CA 1
ATOM 2271 C C . ALA A 1 292 ? 78.228 31.149 -93.122 1.00 74.12 292 ALA A C 1
ATOM 2273 O O . ALA A 1 292 ? 79.067 31.704 -93.829 1.00 74.12 292 ALA A O 1
ATOM 2274 N N . ALA A 1 293 ? 77.025 30.825 -93.610 1.00 73.44 293 ALA A N 1
ATOM 2275 C CA . ALA A 1 293 ? 76.646 31.084 -95.000 1.00 73.44 293 ALA A CA 1
ATOM 2276 C C . ALA A 1 293 ? 76.637 32.586 -95.345 1.00 73.44 293 ALA A C 1
ATOM 2278 O O . ALA A 1 293 ? 77.022 32.967 -96.453 1.00 73.44 293 ALA A O 1
ATOM 2279 N N . ARG A 1 294 ? 76.226 33.454 -94.406 1.00 79.19 294 ARG A N 1
ATOM 2280 C CA . ARG A 1 294 ? 76.326 34.914 -94.576 1.00 79.19 294 ARG A CA 1
ATOM 2281 C C . ARG A 1 294 ? 77.780 35.364 -94.652 1.00 79.19 294 ARG A C 1
ATOM 2283 O O . ARG A 1 294 ? 78.101 36.105 -95.569 1.00 79.19 294 ARG A O 1
ATOM 2290 N N . GLN A 1 295 ? 78.651 34.870 -93.772 1.00 80.38 295 GLN A N 1
ATOM 2291 C CA . GLN A 1 295 ? 80.084 35.187 -93.811 1.00 80.38 295 GLN A CA 1
ATOM 2292 C C . GLN A 1 295 ? 80.722 34.774 -95.143 1.00 80.38 295 GLN A C 1
ATOM 2294 O O . GLN A 1 295 ? 81.434 35.569 -95.751 1.00 80.38 295 GLN A O 1
ATOM 2299 N N . VAL A 1 296 ? 80.409 33.573 -95.647 1.00 75.75 296 VAL A N 1
ATOM 2300 C CA . VAL A 1 296 ? 80.873 33.100 -96.963 1.00 75.75 296 VAL A CA 1
ATOM 2301 C C . VAL A 1 296 ? 80.379 34.012 -98.084 1.00 75.75 296 VAL A C 1
ATOM 2303 O O . VAL A 1 296 ? 81.166 34.417 -98.938 1.00 75.75 296 VAL A O 1
ATOM 2306 N N . ARG A 1 297 ? 79.089 34.366 -98.081 1.00 80.19 297 ARG A N 1
ATOM 2307 C CA . ARG A 1 297 ? 78.510 35.280 -99.073 1.00 80.19 297 ARG A CA 1
ATOM 2308 C C . ARG A 1 297 ? 79.177 36.653 -99.024 1.00 80.19 297 ARG A C 1
ATOM 2310 O O . ARG A 1 297 ? 79.526 37.182 -100.072 1.00 80.19 297 ARG A O 1
ATOM 2317 N N . ASP A 1 298 ? 79.348 37.225 -97.840 1.00 80.69 298 ASP A N 1
ATOM 2318 C CA . ASP A 1 298 ? 79.893 38.570 -97.675 1.00 80.69 298 ASP A CA 1
ATOM 2319 C C . ASP A 1 298 ? 81.386 38.602 -98.071 1.00 80.69 298 ASP A C 1
ATOM 2321 O O . ASP A 1 298 ? 81.816 39.531 -98.754 1.00 80.69 298 ASP A O 1
ATOM 2325 N N . ALA A 1 299 ? 82.147 37.536 -97.783 1.00 79.06 299 ALA A N 1
ATOM 2326 C CA . ALA A 1 299 ? 83.516 37.351 -98.275 1.00 79.06 299 ALA A CA 1
ATOM 2327 C C . ALA A 1 299 ? 83.585 37.219 -99.809 1.00 79.06 299 ALA A C 1
ATOM 2329 O O . ALA A 1 299 ? 84.459 37.810 -100.446 1.00 79.06 299 ALA A O 1
ATOM 2330 N N . LEU A 1 300 ? 82.648 36.486 -100.422 1.00 78.62 300 LEU A N 1
ATOM 2331 C CA . LEU A 1 300 ? 82.512 36.372 -101.880 1.00 78.62 300 LEU A CA 1
ATOM 2332 C C . LEU A 1 300 ? 82.187 37.717 -102.535 1.00 78.62 300 LEU A C 1
ATOM 2334 O O . LEU A 1 300 ? 82.800 38.075 -103.539 1.00 78.62 300 LEU A O 1
ATOM 2338 N N . VAL A 1 301 ? 81.251 38.474 -101.959 1.00 79.06 301 VAL A N 1
ATOM 2339 C CA . VAL A 1 301 ? 80.883 39.814 -102.437 1.00 79.06 301 VAL A CA 1
ATOM 2340 C C . VAL A 1 301 ? 82.061 40.779 -102.308 1.00 79.06 301 VAL A C 1
ATOM 2342 O O . VAL A 1 301 ? 82.317 41.527 -103.250 1.00 79.06 301 VAL A O 1
ATOM 2345 N N . GLY A 1 302 ? 82.803 40.738 -101.195 1.00 79.94 302 GLY A N 1
ATOM 2346 C CA . GLY A 1 302 ? 84.031 41.518 -101.012 1.00 79.94 302 GLY A CA 1
ATOM 2347 C C . GLY A 1 302 ? 85.068 41.209 -102.092 1.00 79.94 302 GLY A C 1
ATOM 2348 O O . GLY A 1 302 ? 85.499 42.106 -102.806 1.00 79.94 302 GLY A O 1
ATOM 2349 N N . ARG A 1 303 ? 85.365 39.925 -102.316 1.00 78.62 303 ARG A N 1
ATOM 2350 C CA . ARG A 1 303 ? 86.333 39.487 -103.334 1.00 78.62 303 ARG A CA 1
ATOM 2351 C C . ARG A 1 303 ? 85.921 39.876 -104.758 1.00 78.62 303 ARG A C 1
ATOM 2353 O O . ARG A 1 303 ? 86.763 40.285 -105.554 1.00 78.62 303 ARG A O 1
ATOM 2360 N N . LEU A 1 304 ? 84.636 39.737 -105.094 1.00 76.38 304 LEU A N 1
ATOM 2361 C CA . LEU A 1 304 ? 84.098 40.158 -106.391 1.00 76.38 304 LEU A CA 1
ATOM 2362 C C . LEU A 1 304 ? 84.209 41.673 -106.571 1.00 76.38 304 LEU A C 1
ATOM 2364 O O . LEU A 1 304 ? 84.594 42.129 -107.643 1.00 76.38 304 LEU A O 1
ATOM 2368 N N . ARG A 1 305 ? 83.909 42.450 -105.524 1.00 76.50 305 ARG A N 1
ATOM 2369 C CA . ARG A 1 305 ? 84.085 43.904 -105.532 1.00 76.50 305 ARG A CA 1
ATOM 2370 C C . ARG A 1 305 ? 85.552 44.282 -105.752 1.00 76.50 305 ARG A C 1
ATOM 2372 O O . ARG A 1 305 ? 85.813 45.123 -106.605 1.00 76.50 305 ARG A O 1
ATOM 2379 N N . ASP A 1 306 ? 86.484 43.645 -105.047 1.00 77.12 306 ASP A N 1
ATOM 2380 C CA . ASP A 1 306 ? 87.918 43.926 -105.179 1.00 77.12 306 ASP A CA 1
ATOM 2381 C C . ASP A 1 306 ? 88.430 43.604 -106.590 1.00 77.12 306 ASP A C 1
ATOM 2383 O O . ASP A 1 306 ? 89.150 44.403 -107.179 1.00 77.12 306 ASP A O 1
ATOM 2387 N N . MET A 1 307 ? 87.995 42.486 -107.185 1.00 70.12 307 MET A N 1
ATOM 2388 C CA . MET A 1 307 ? 88.326 42.149 -108.578 1.00 70.12 307 MET A CA 1
ATOM 2389 C C . MET A 1 307 ? 87.754 43.152 -109.588 1.00 70.12 307 MET A C 1
ATOM 2391 O O . MET A 1 307 ? 88.441 43.507 -110.541 1.00 70.12 307 MET A O 1
ATOM 2395 N N . VAL A 1 308 ? 86.523 43.633 -109.382 1.00 69.12 308 VAL A N 1
ATOM 2396 C CA . VAL A 1 308 ? 85.901 44.648 -110.254 1.00 69.12 308 VAL A CA 1
ATOM 2397 C C . VAL A 1 308 ? 86.613 46.001 -110.142 1.00 69.12 308 VAL A C 1
ATOM 2399 O O . VAL A 1 308 ? 86.697 46.723 -111.133 1.00 69.12 308 VAL A O 1
ATOM 2402 N N . LEU A 1 309 ? 87.139 46.344 -108.963 1.00 66.44 309 LEU A N 1
ATOM 2403 C CA . LEU A 1 309 ? 87.867 47.596 -108.740 1.00 66.44 309 LEU A CA 1
ATOM 2404 C C . LEU A 1 309 ? 89.344 47.530 -109.176 1.00 66.44 309 LEU A C 1
ATOM 2406 O O . LEU A 1 309 ? 89.893 48.559 -109.561 1.00 66.44 309 LEU A O 1
ATOM 2410 N N . ALA A 1 310 ? 89.988 46.357 -109.143 1.00 64.56 310 ALA A N 1
ATOM 2411 C CA . ALA A 1 310 ? 91.428 46.206 -109.392 1.00 64.56 310 ALA A CA 1
ATOM 2412 C C . ALA A 1 310 ? 91.839 46.104 -110.877 1.00 64.56 310 ALA A C 1
ATOM 2414 O O . ALA A 1 310 ? 93.019 46.256 -111.189 1.00 64.56 310 ALA A O 1
ATOM 2415 N N . GLY A 1 311 ? 90.913 45.882 -111.814 1.00 57.12 311 GLY A N 1
ATOM 2416 C CA . GLY A 1 311 ? 91.237 45.833 -113.242 1.00 57.12 311 GLY A CA 1
ATOM 2417 C C . GLY A 1 311 ? 90.000 46.034 -114.103 1.00 57.12 311 GLY A C 1
ATOM 2418 O O . GLY A 1 311 ? 89.046 45.270 -114.001 1.00 57.12 311 GLY A O 1
ATOM 2419 N N . GLY A 1 312 ? 90.004 47.069 -114.944 1.00 57.72 312 GLY A N 1
ATOM 2420 C CA . GLY A 1 312 ? 88.853 47.520 -115.731 1.00 57.72 312 GLY A CA 1
ATOM 2421 C C . GLY A 1 312 ? 88.181 46.436 -116.584 1.00 57.72 312 GLY A C 1
ATOM 2422 O O . GLY A 1 312 ? 88.475 46.296 -117.767 1.00 57.72 312 GLY A O 1
ATOM 2423 N N . GLY A 1 313 ? 87.215 45.726 -115.994 1.00 58.47 313 GLY A N 1
ATOM 2424 C CA . GLY A 1 313 ? 86.166 44.983 -116.695 1.00 58.47 313 GLY A CA 1
ATOM 2425 C C . GLY A 1 313 ? 86.444 43.525 -117.086 1.00 58.47 313 GLY A C 1
ATOM 2426 O O . GLY A 1 313 ? 85.575 42.937 -117.725 1.00 58.47 313 GLY A O 1
ATOM 2427 N N . SER A 1 314 ? 87.573 42.910 -116.710 1.00 54.94 314 SER A N 1
ATOM 2428 C CA . SER A 1 314 ? 87.848 41.490 -117.014 1.00 54.94 314 SER A CA 1
ATOM 2429 C C . SER A 1 314 ? 87.809 40.623 -115.752 1.00 54.94 314 SER A C 1
ATOM 2431 O O . SER A 1 314 ? 88.609 40.806 -114.839 1.00 54.94 314 SER A O 1
ATOM 2433 N N . LEU A 1 315 ? 86.860 39.684 -115.685 1.00 62.62 315 LEU A N 1
ATOM 2434 C CA . LEU A 1 315 ? 86.672 38.778 -114.549 1.00 62.62 315 LEU A CA 1
ATOM 2435 C C . LEU A 1 315 ? 87.504 37.500 -114.753 1.00 62.62 315 LEU A C 1
ATOM 2437 O O . LEU A 1 315 ? 87.176 36.686 -115.616 1.00 62.62 315 LEU A O 1
ATOM 2441 N N . ASP A 1 316 ? 88.559 37.302 -113.954 1.00 68.56 316 ASP A N 1
ATOM 2442 C CA . ASP A 1 316 ? 89.346 36.059 -113.966 1.00 68.56 316 ASP A CA 1
ATOM 2443 C C . ASP A 1 316 ? 88.582 34.935 -113.246 1.00 68.56 316 ASP A C 1
ATOM 2445 O O . ASP A 1 316 ? 88.608 34.778 -112.021 1.00 68.56 316 ASP A O 1
ATOM 2449 N N . VAL A 1 317 ? 87.872 34.139 -114.044 1.00 61.47 317 VAL A N 1
ATOM 2450 C CA . VAL A 1 317 ? 87.080 32.988 -113.590 1.00 61.47 317 VAL A CA 1
ATOM 2451 C C . VAL A 1 317 ? 87.952 31.960 -112.856 1.00 61.47 317 VAL A C 1
ATOM 2453 O O . VAL A 1 317 ? 87.478 31.302 -111.931 1.00 61.47 317 VAL A O 1
ATOM 2456 N N . THR A 1 318 ? 89.232 31.846 -113.206 1.00 69.12 318 THR A N 1
ATOM 2457 C CA . THR A 1 318 ? 90.174 30.883 -112.616 1.00 69.12 318 THR A CA 1
ATOM 2458 C C . THR A 1 318 ? 90.550 31.263 -111.184 1.00 69.12 318 THR A C 1
ATOM 2460 O O . THR A 1 318 ? 90.511 30.413 -110.290 1.00 69.12 318 THR A O 1
ATOM 2463 N N . ALA A 1 319 ? 90.829 32.547 -110.934 1.00 66.81 319 ALA A N 1
ATOM 2464 C CA . ALA A 1 319 ? 91.079 33.073 -109.590 1.00 66.81 319 ALA A CA 1
ATOM 2465 C C . ALA A 1 319 ? 89.824 33.031 -108.699 1.00 66.81 319 ALA A C 1
ATOM 2467 O O . ALA A 1 319 ? 89.908 32.734 -107.505 1.00 66.81 319 ALA A O 1
ATOM 2468 N N . LEU A 1 320 ? 88.640 33.271 -109.273 1.00 70.69 320 LEU A N 1
ATOM 2469 C CA . LEU A 1 320 ? 87.375 33.138 -108.550 1.00 70.69 320 LEU A CA 1
ATOM 2470 C C . LEU A 1 320 ? 87.097 31.677 -108.157 1.00 70.69 320 LEU A C 1
ATOM 2472 O O . LEU A 1 320 ? 86.721 31.408 -107.015 1.00 70.69 320 LEU A O 1
ATOM 2476 N N . LEU A 1 321 ? 87.319 30.726 -109.070 1.00 69.19 321 LEU A N 1
ATOM 2477 C CA . LEU A 1 321 ? 87.139 29.297 -108.797 1.00 69.19 321 LEU A CA 1
ATOM 2478 C C . LEU A 1 321 ? 88.133 28.775 -107.751 1.00 69.19 321 LEU A C 1
ATOM 2480 O O . LEU A 1 321 ? 87.740 27.969 -106.904 1.00 69.19 321 LEU A O 1
ATOM 2484 N N . SER A 1 322 ? 89.386 29.246 -107.749 1.00 70.31 322 SER A N 1
ATOM 2485 C CA . SER A 1 322 ? 90.369 28.853 -106.728 1.00 70.31 322 SER A CA 1
ATOM 2486 C C . SER A 1 322 ? 90.010 29.396 -105.338 1.00 70.31 322 SER A C 1
ATOM 2488 O O . SER A 1 322 ? 90.114 28.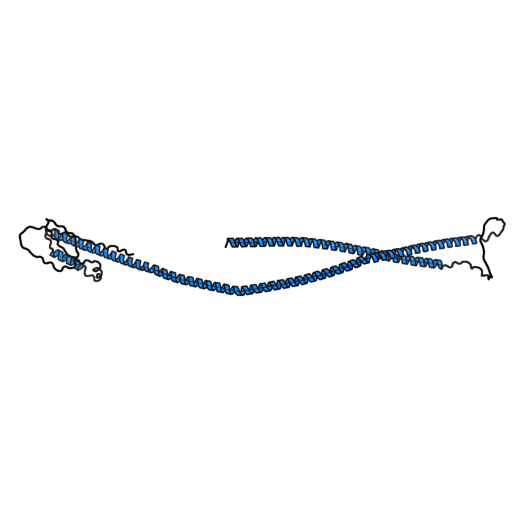665 -104.353 1.00 70.31 322 SER A O 1
ATOM 2490 N N . PHE A 1 323 ? 89.492 30.626 -105.248 1.00 72.38 323 PHE A N 1
ATOM 2491 C CA . PHE A 1 323 ? 89.028 31.222 -103.993 1.00 72.38 323 PHE A CA 1
ATOM 2492 C C . PHE A 1 323 ? 87.778 30.532 -103.437 1.00 72.38 323 PHE A C 1
ATOM 2494 O O . PHE A 1 323 ? 87.738 30.199 -102.253 1.00 72.38 323 PHE A O 1
ATOM 2501 N N . VAL A 1 324 ? 86.785 30.247 -104.287 1.00 71.50 324 VAL A N 1
ATOM 2502 C CA . VAL A 1 324 ? 85.603 29.461 -103.892 1.00 71.50 324 VAL A CA 1
ATOM 2503 C C . VAL A 1 324 ? 86.044 28.090 -103.380 1.00 71.50 324 VAL A C 1
ATOM 2505 O O . VAL A 1 324 ? 85.651 27.680 -102.289 1.00 71.50 324 VAL A O 1
ATOM 2508 N N . ARG A 1 325 ? 86.940 27.411 -104.103 1.00 71.31 325 ARG A N 1
ATOM 2509 C CA . ARG A 1 325 ? 87.504 26.128 -103.670 1.00 71.31 325 ARG A CA 1
ATOM 2510 C C . ARG A 1 325 ? 88.282 26.238 -102.351 1.00 71.31 325 ARG A C 1
ATOM 2512 O O . ARG A 1 325 ? 88.221 25.306 -101.560 1.00 71.31 325 ARG A O 1
ATOM 2519 N N . SER A 1 326 ? 88.945 27.361 -102.073 1.00 72.81 326 SER A N 1
ATOM 2520 C CA . SER A 1 326 ? 89.641 27.613 -100.801 1.00 72.81 326 SER A CA 1
ATOM 2521 C C . SER A 1 326 ? 88.690 27.872 -99.629 1.00 72.81 326 SER A C 1
ATOM 2523 O O . SER A 1 326 ? 88.951 27.370 -98.540 1.00 72.81 326 SER A O 1
ATOM 2525 N N . ILE A 1 327 ? 87.597 28.623 -99.819 1.00 67.19 327 ILE A N 1
ATOM 2526 C CA . ILE A 1 327 ? 86.598 28.854 -98.760 1.00 67.19 327 ILE A CA 1
ATOM 2527 C C . ILE A 1 327 ? 85.930 27.533 -98.374 1.00 67.19 327 ILE A C 1
ATOM 2529 O O . ILE A 1 327 ? 85.833 27.213 -97.194 1.00 67.19 327 ILE A O 1
ATOM 2533 N N . PHE A 1 328 ? 85.497 26.747 -99.362 1.00 64.19 328 PHE A N 1
ATOM 2534 C CA . PHE A 1 328 ? 84.840 25.468 -99.092 1.00 64.19 328 PHE A CA 1
ATOM 2535 C C . PHE A 1 328 ? 85.831 24.377 -98.656 1.00 64.19 328 PHE A C 1
ATOM 2537 O O . PHE A 1 328 ? 85.474 23.523 -97.852 1.00 64.19 328 PHE A O 1
ATOM 2544 N N . GLY A 1 329 ? 87.087 24.437 -99.109 1.00 59.31 329 GLY A N 1
ATOM 2545 C CA . GLY A 1 329 ? 88.159 23.548 -98.654 1.00 59.31 329 GLY A CA 1
ATOM 2546 C C . GLY A 1 329 ? 88.633 23.825 -97.222 1.00 59.31 329 GLY A C 1
ATOM 2547 O O . GLY A 1 329 ? 89.010 22.892 -96.523 1.00 59.31 329 GLY A O 1
ATOM 2548 N N . GLY A 1 330 ? 88.571 25.078 -96.753 1.00 56.34 330 GLY A N 1
ATOM 2549 C CA . GLY A 1 330 ? 88.987 25.474 -95.399 1.00 56.34 330 GLY A CA 1
ATOM 2550 C C . GLY A 1 330 ? 87.987 25.138 -94.284 1.00 56.34 330 GLY A C 1
ATOM 2551 O O . GLY A 1 330 ? 88.359 25.121 -93.116 1.00 56.34 330 GLY A O 1
ATOM 2552 N N . ILE A 1 331 ? 86.731 24.834 -94.624 1.00 53.03 331 ILE A N 1
ATOM 2553 C CA . ILE A 1 331 ? 85.670 24.475 -93.661 1.00 53.03 331 ILE A CA 1
ATOM 2554 C C . ILE A 1 331 ? 85.661 22.952 -93.370 1.00 53.03 331 ILE A C 1
ATOM 2556 O O . ILE A 1 331 ? 84.981 22.490 -92.457 1.00 53.03 331 ILE A O 1
ATOM 2560 N N . GLY A 1 332 ? 86.455 22.157 -94.100 1.00 46.53 332 GLY A N 1
ATOM 2561 C CA . GLY A 1 332 ? 86.450 20.687 -94.057 1.00 46.53 332 GLY A CA 1
ATOM 2562 C C . GLY A 1 332 ? 87.390 19.999 -93.055 1.00 46.53 332 GLY A C 1
ATOM 2563 O O . GLY A 1 332 ? 87.488 18.777 -93.102 1.00 46.53 332 GLY A O 1
ATOM 2564 N N . SER A 1 333 ? 88.071 20.720 -92.157 1.00 45.00 333 SER A N 1
ATOM 2565 C CA . SER A 1 333 ? 89.129 20.140 -91.296 1.00 45.00 333 SER A CA 1
ATOM 2566 C C . SER A 1 333 ? 88.792 20.093 -89.797 1.00 45.00 333 SER A C 1
ATOM 2568 O O . SER A 1 333 ? 89.691 20.126 -88.962 1.00 45.00 333 SER A O 1
ATOM 2570 N N . SER A 1 334 ? 87.508 20.019 -89.436 1.00 44.47 334 SER A N 1
ATOM 2571 C CA . SER A 1 334 ? 87.060 19.753 -88.062 1.00 44.47 334 SER A CA 1
ATOM 2572 C C . SER A 1 334 ? 86.323 18.413 -88.021 1.00 44.47 334 SER A C 1
ATOM 2574 O O . SER A 1 334 ? 85.200 18.275 -88.516 1.00 44.47 334 SER A O 1
ATOM 2576 N N . SER A 1 335 ? 86.986 17.413 -87.445 1.00 43.22 335 SER A N 1
ATOM 2577 C CA . SER A 1 335 ? 86.580 16.007 -87.354 1.00 43.22 335 SER A CA 1
ATOM 2578 C C . SER A 1 335 ? 85.380 15.725 -86.433 1.00 43.22 335 SER A C 1
ATOM 2580 O O . SER A 1 335 ? 85.181 14.583 -86.038 1.00 43.22 335 SER A O 1
ATOM 2582 N N . GLU A 1 336 ? 84.551 16.722 -86.112 1.00 42.88 336 GLU A N 1
ATOM 2583 C CA . GLU A 1 336 ? 83.310 16.551 -85.328 1.00 42.88 336 GLU A CA 1
ATOM 2584 C C . GLU A 1 336 ? 82.035 16.937 -86.105 1.00 42.88 336 GLU A C 1
ATOM 2586 O O . GLU A 1 336 ? 80.950 17.032 -85.538 1.00 42.88 336 GLU A O 1
ATOM 2591 N N . SER A 1 337 ? 82.133 17.136 -87.424 1.00 43.16 337 SER A N 1
ATOM 2592 C CA . SER A 1 337 ? 81.025 17.622 -88.266 1.00 43.16 337 SER A CA 1
ATOM 2593 C C . SER A 1 337 ? 80.487 16.606 -89.284 1.00 43.16 337 SER A C 1
ATOM 2595 O O . SER A 1 337 ? 79.811 16.985 -90.240 1.00 43.16 337 SER A O 1
ATOM 2597 N N . SER A 1 338 ? 80.704 15.304 -89.073 1.00 40.72 338 SER A N 1
ATOM 2598 C CA . SER A 1 338 ? 80.109 14.251 -89.915 1.00 40.72 338 SER A CA 1
ATOM 2599 C C . SER A 1 338 ? 78.572 14.231 -89.876 1.00 40.72 338 SER A C 1
ATOM 2601 O O . SER A 1 338 ? 77.958 13.730 -90.808 1.00 40.72 338 SER A O 1
ATOM 2603 N N . GLY A 1 339 ? 77.933 14.851 -88.875 1.00 41.91 339 GLY A N 1
ATOM 2604 C CA . GLY A 1 339 ? 76.473 15.028 -88.829 1.00 41.91 339 GLY A CA 1
ATOM 2605 C C . GLY A 1 339 ? 75.930 16.280 -89.539 1.00 41.91 339 GLY A C 1
ATOM 2606 O O . GLY A 1 339 ? 74.719 16.412 -89.701 1.00 41.91 339 GLY A O 1
ATOM 2607 N N . LEU A 1 340 ? 76.790 17.216 -89.964 1.00 39.12 340 LEU A N 1
ATOM 2608 C CA . LEU A 1 340 ? 76.360 18.490 -90.567 1.00 39.12 340 LEU A CA 1
ATOM 2609 C C . LEU A 1 340 ? 76.120 18.387 -92.082 1.00 39.12 340 LEU A C 1
ATOM 2611 O O . LEU A 1 340 ? 75.342 19.171 -92.628 1.00 39.12 340 LEU A O 1
ATOM 2615 N N . TYR A 1 341 ? 76.731 17.401 -92.745 1.00 38.84 341 TYR A N 1
ATOM 2616 C CA . TYR A 1 341 ? 76.528 17.134 -94.173 1.00 38.84 341 TYR A CA 1
ATOM 2617 C C . TYR A 1 341 ? 75.250 16.334 -94.472 1.00 38.84 341 TYR A C 1
ATOM 2619 O O . TYR A 1 341 ? 74.700 16.489 -95.558 1.00 38.84 341 TYR A O 1
ATOM 2627 N N . ASP A 1 342 ? 74.716 15.578 -93.506 1.00 41.75 342 ASP A N 1
ATOM 2628 C CA . ASP A 1 342 ? 73.461 14.829 -93.695 1.00 41.75 342 ASP A CA 1
ATOM 2629 C C . ASP A 1 342 ? 72.204 15.694 -93.479 1.00 41.75 342 ASP A C 1
ATOM 2631 O O . ASP A 1 342 ? 71.146 15.411 -94.039 1.00 41.75 342 ASP A O 1
ATOM 2635 N N . PHE A 1 343 ? 72.295 16.782 -92.701 1.00 37.12 343 PHE A N 1
ATOM 2636 C CA . PHE A 1 343 ? 71.142 17.648 -92.399 1.00 37.12 343 PHE A CA 1
ATOM 2637 C C . PHE A 1 343 ? 71.013 18.857 -93.339 1.00 37.12 343 PHE A C 1
ATOM 2639 O O . PHE A 1 343 ? 69.926 19.407 -93.532 1.00 37.12 343 PHE A O 1
ATOM 2646 N N . LEU A 1 344 ? 72.117 19.268 -93.963 1.00 38.12 344 LEU A N 1
ATOM 2647 C CA . LEU A 1 344 ? 72.118 20.207 -95.076 1.00 38.12 344 LEU A CA 1
ATOM 2648 C C . LEU A 1 344 ? 72.207 19.395 -96.364 1.00 38.12 344 LEU A C 1
ATOM 2650 O O . LEU A 1 344 ? 73.283 19.264 -96.934 1.00 38.12 344 LEU A O 1
ATOM 2654 N N . GLY A 1 345 ? 71.065 18.870 -96.821 1.00 33.69 345 GLY A N 1
ATOM 2655 C CA . GLY A 1 345 ? 70.894 18.264 -98.144 1.00 33.69 345 GLY A CA 1
ATOM 2656 C C . GLY A 1 345 ? 71.152 19.265 -99.276 1.00 33.69 345 GLY A C 1
ATOM 2657 O O . GLY A 1 345 ? 70.248 19.634 -100.019 1.00 33.69 345 GLY A O 1
ATOM 2658 N N . PHE A 1 346 ? 72.391 19.731 -99.399 1.00 34.69 346 PHE A N 1
ATOM 2659 C CA . PHE A 1 346 ? 72.939 20.387 -100.573 1.00 34.69 346 PHE A CA 1
ATOM 2660 C C . PHE A 1 346 ? 73.537 19.300 -101.467 1.00 34.69 346 PHE A C 1
ATOM 2662 O O . PHE A 1 346 ? 74.736 19.254 -101.733 1.00 34.69 346 PHE A O 1
ATOM 2669 N N . GLU A 1 347 ? 72.678 18.414 -101.970 1.00 29.77 347 GLU A N 1
ATOM 2670 C CA . GLU A 1 347 ? 72.972 17.789 -103.252 1.00 29.77 347 GLU A CA 1
ATOM 2671 C C . GLU A 1 347 ? 73.017 18.930 -104.278 1.00 29.77 347 GLU A C 1
ATOM 2673 O O . GLU A 1 347 ? 72.037 19.655 -104.466 1.00 29.77 347 GLU A O 1
ATOM 2678 N N . PHE A 1 348 ? 74.178 19.154 -104.900 1.00 34.34 348 PHE A N 1
ATOM 2679 C CA . PHE A 1 348 ? 74.320 20.109 -105.997 1.00 34.34 348 PHE A CA 1
ATOM 2680 C C . PHE A 1 348 ? 73.477 19.627 -107.189 1.00 34.34 348 PHE A C 1
ATOM 2682 O O . PHE A 1 348 ? 73.964 18.950 -108.094 1.00 34.34 348 PHE A O 1
ATOM 2689 N N . TYR A 1 349 ? 72.192 19.978 -107.199 1.00 31.81 349 TYR A N 1
ATOM 2690 C CA . TYR A 1 349 ? 71.333 19.814 -108.362 1.00 31.81 349 TYR A CA 1
ATOM 2691 C C . TYR A 1 349 ? 71.770 20.819 -109.432 1.00 31.81 349 TYR A C 1
ATOM 2693 O O . TYR A 1 349 ? 71.485 22.008 -109.347 1.00 31.81 349 TYR A O 1
ATOM 2701 N N . SER A 1 350 ? 72.504 20.304 -110.418 1.00 33.56 350 SER A N 1
ATOM 2702 C CA . SER A 1 350 ? 72.670 20.814 -111.783 1.00 33.56 350 SER A CA 1
ATOM 2703 C C . SER A 1 350 ? 72.772 22.337 -111.969 1.00 33.56 350 SER A C 1
ATOM 2705 O O . SER A 1 350 ? 71.778 23.059 -112.013 1.00 33.56 350 SER A O 1
ATOM 2707 N N . PHE A 1 351 ? 73.978 22.811 -112.292 1.00 28.89 351 PHE A N 1
ATOM 2708 C CA . PHE A 1 351 ? 74.147 24.089 -112.983 1.00 28.89 351 PHE A CA 1
ATOM 2709 C C . PHE A 1 351 ? 73.464 24.022 -114.357 1.00 28.89 351 PHE A C 1
ATOM 2711 O O . PHE A 1 351 ? 73.897 23.287 -115.243 1.00 28.89 351 PHE A O 1
ATOM 2718 N N . ARG A 1 352 ? 72.399 24.805 -114.552 1.00 35.38 352 ARG A N 1
ATOM 2719 C CA . ARG A 1 352 ? 71.817 25.057 -115.875 1.00 35.38 352 ARG A CA 1
ATOM 2720 C C . ARG A 1 352 ? 72.207 26.463 -116.318 1.00 35.38 352 ARG A C 1
ATOM 2722 O O . ARG A 1 352 ? 71.636 27.445 -115.853 1.00 35.38 352 ARG A O 1
ATOM 2729 N N . VAL A 1 353 ? 73.166 26.558 -117.235 1.00 32.00 353 VAL A N 1
ATOM 2730 C CA . VAL A 1 353 ? 73.384 27.780 -118.018 1.00 32.00 353 VAL A CA 1
ATOM 2731 C C . VAL A 1 353 ? 72.338 27.773 -119.129 1.00 32.00 353 VAL A C 1
ATOM 2733 O O . VAL A 1 353 ? 72.476 27.072 -120.126 1.00 32.00 353 VAL A O 1
ATOM 2736 N N . LEU A 1 354 ? 71.234 28.486 -118.921 1.00 37.19 354 LEU A N 1
ATOM 2737 C CA . LEU A 1 354 ? 70.209 28.672 -119.944 1.00 37.19 354 LEU A CA 1
ATOM 2738 C C . LEU A 1 354 ? 70.585 29.889 -120.794 1.00 37.19 354 LEU A C 1
ATOM 2740 O O . LEU A 1 354 ? 70.326 31.026 -120.412 1.00 37.19 354 LEU A O 1
ATOM 2744 N N . GLY A 1 355 ? 71.197 29.638 -121.949 1.00 32.41 355 GLY A N 1
ATOM 2745 C CA . GLY A 1 355 ? 71.308 30.619 -123.025 1.00 32.41 355 GLY A CA 1
ATOM 2746 C C . GLY A 1 355 ? 69.974 30.779 -123.738 1.00 32.41 355 GLY A C 1
ATOM 2747 O O . GLY A 1 355 ? 69.413 29.777 -124.172 1.00 32.41 355 GLY A O 1
ATOM 2748 N N . TRP A 1 356 ? 69.453 32.000 -123.848 1.00 39.94 356 TRP A N 1
ATOM 2749 C CA . TRP A 1 356 ? 68.221 32.274 -124.594 1.00 39.94 356 TRP A CA 1
ATOM 2750 C C . TRP A 1 356 ? 68.455 33.376 -125.623 1.00 39.94 356 TRP A C 1
ATOM 2752 O O . TRP A 1 356 ? 68.966 34.443 -125.286 1.00 39.94 356 TRP A O 1
ATOM 2762 N N . ALA A 1 357 ? 68.030 33.119 -126.861 1.00 36.53 357 ALA A N 1
ATOM 2763 C CA . ALA A 1 357 ? 67.807 34.136 -127.882 1.00 36.53 357 ALA A CA 1
ATOM 2764 C C . ALA A 1 357 ? 66.335 34.591 -127.816 1.00 36.53 357 ALA A C 1
ATOM 2766 O O . ALA A 1 357 ? 65.430 33.767 -127.678 1.00 36.53 357 ALA A O 1
ATOM 2767 N N . SER A 1 358 ? 66.087 35.903 -127.846 1.00 37.00 358 SER A N 1
ATOM 2768 C CA . SER A 1 358 ? 64.742 36.495 -127.805 1.00 37.00 358 SER A CA 1
ATOM 2769 C C . SER A 1 358 ? 64.075 36.463 -129.184 1.00 37.00 358 SER A C 1
ATOM 2771 O O . SER A 1 358 ? 64.728 36.828 -130.154 1.00 37.00 358 SER A O 1
ATOM 2773 N N . GLY A 1 359 ? 62.774 36.161 -129.269 1.00 45.97 359 GLY A N 1
ATOM 2774 C CA . GLY A 1 359 ? 62.029 36.176 -130.540 1.00 45.97 359 GLY A CA 1
ATOM 2775 C C . GLY A 1 359 ? 62.257 34.910 -131.396 1.00 45.97 359 GLY A C 1
ATOM 2776 O O . GLY A 1 359 ? 63.381 34.640 -131.789 1.00 45.97 359 GLY A O 1
ATOM 2777 N N . ASN A 1 360 ? 61.266 34.070 -131.722 1.00 29.38 360 ASN A N 1
ATOM 2778 C CA . ASN A 1 360 ? 59.837 34.137 -131.414 1.00 29.38 360 ASN A CA 1
ATOM 2779 C C . ASN A 1 360 ? 59.289 32.852 -130.774 1.00 29.38 360 ASN A C 1
ATOM 2781 O O . ASN A 1 360 ? 59.514 31.746 -131.249 1.00 29.38 360 ASN A O 1
ATOM 2785 N N . ALA A 1 361 ? 58.531 33.106 -129.701 1.00 37.97 361 ALA A N 1
ATOM 2786 C CA . ALA A 1 361 ? 57.410 32.375 -129.115 1.00 37.97 361 ALA A CA 1
ATOM 2787 C C . ALA A 1 361 ? 57.426 30.837 -129.124 1.00 37.97 361 ALA A C 1
ATOM 2789 O O . ALA A 1 361 ? 57.137 30.230 -130.145 1.00 37.97 361 ALA A O 1
ATOM 2790 N N . PHE A 1 362 ? 57.496 30.227 -127.930 1.00 32.28 362 PHE A N 1
ATOM 2791 C CA . PHE A 1 362 ? 56.491 29.229 -127.530 1.00 32.28 362 PHE A CA 1
ATOM 2792 C C . PHE A 1 362 ? 56.486 28.937 -126.016 1.00 32.28 362 PHE A C 1
ATOM 2794 O O . PHE A 1 362 ? 57.529 28.898 -125.366 1.00 32.28 362 PHE A O 1
ATOM 2801 N N . ARG A 1 363 ? 55.281 28.713 -125.467 1.00 39.97 363 ARG A N 1
ATOM 2802 C CA . ARG A 1 363 ? 55.009 28.146 -124.127 1.00 39.97 363 ARG A CA 1
ATOM 2803 C C . ARG A 1 363 ? 55.185 26.620 -124.167 1.00 39.97 363 ARG A C 1
ATOM 2805 O O . ARG A 1 363 ? 54.696 26.008 -125.108 1.00 39.97 363 ARG A O 1
ATOM 2812 N N . PRO A 1 364 ? 55.738 25.983 -123.123 1.00 36.06 364 PRO A N 1
ATOM 2813 C CA . PRO A 1 364 ? 54.975 24.924 -122.426 1.00 36.06 364 PRO A CA 1
ATOM 2814 C C . PRO A 1 364 ? 55.289 24.913 -120.908 1.00 36.06 364 PRO A C 1
ATOM 2816 O O . PRO A 1 364 ? 56.385 25.257 -120.484 1.00 36.06 364 PRO A O 1
ATOM 2819 N N . ARG A 1 365 ? 54.334 24.770 -119.979 1.00 26.33 365 ARG A N 1
ATOM 2820 C CA . ARG A 1 365 ? 53.537 23.585 -119.589 1.00 26.33 365 ARG A CA 1
ATOM 2821 C C . ARG A 1 365 ? 54.384 22.320 -119.340 1.00 26.33 365 ARG A C 1
ATOM 2823 O O . ARG A 1 365 ? 54.978 21.786 -120.260 1.00 26.33 365 ARG A O 1
ATOM 2830 N N . ALA A 1 366 ? 54.315 21.846 -118.091 1.00 26.84 366 ALA A N 1
ATOM 2831 C CA . ALA A 1 366 ? 54.826 20.583 -117.542 1.00 26.84 366 ALA A CA 1
ATOM 2832 C C . ALA A 1 366 ? 56.358 20.442 -117.402 1.00 26.84 366 ALA A C 1
ATOM 2834 O O . ALA A 1 366 ? 57.093 20.273 -118.368 1.00 26.84 366 ALA A O 1
ATOM 2835 N N . VAL A 1 367 ? 56.822 20.435 -116.147 1.00 28.58 367 VAL A N 1
ATOM 2836 C CA . VAL A 1 367 ? 58.153 19.954 -115.754 1.00 28.58 367 VAL A CA 1
ATOM 2837 C C . VAL A 1 367 ? 57.969 18.553 -115.179 1.00 28.58 367 VAL A C 1
ATOM 2839 O O . VAL A 1 367 ? 57.480 18.394 -114.062 1.00 28.58 367 VAL A O 1
ATOM 2842 N N . CYS A 1 368 ? 58.333 17.544 -115.965 1.00 27.27 368 CYS A N 1
ATOM 2843 C CA . CYS A 1 368 ? 58.514 16.177 -115.489 1.00 27.27 368 CYS A CA 1
ATOM 2844 C C . CYS A 1 368 ? 59.903 16.053 -114.850 1.00 27.27 368 CYS A C 1
ATOM 2846 O O . CYS A 1 368 ? 60.896 16.514 -115.416 1.00 27.27 368 CYS A O 1
ATOM 2848 N N . TRP A 1 369 ? 59.965 15.430 -113.676 1.00 28.84 369 TRP A N 1
ATOM 2849 C CA . TRP A 1 369 ? 61.204 15.149 -112.956 1.00 28.84 369 TRP A CA 1
ATOM 2850 C C . TRP A 1 369 ? 61.817 13.845 -113.477 1.00 28.84 369 TRP A C 1
ATOM 2852 O O . TRP A 1 369 ? 61.162 12.808 -113.450 1.00 28.84 369 TRP A O 1
ATOM 2862 N N . TRP A 1 370 ? 63.069 13.896 -113.933 1.00 26.53 370 TRP A N 1
ATOM 2863 C CA . TRP A 1 370 ? 63.882 12.718 -114.251 1.00 26.53 370 TRP A CA 1
ATOM 2864 C C . TRP A 1 370 ? 65.145 12.732 -113.382 1.00 26.53 370 TRP A C 1
ATOM 2866 O O . TRP A 1 370 ? 65.808 13.772 -113.322 1.00 26.53 370 TRP A O 1
ATOM 2876 N N . PRO A 1 371 ? 65.517 11.619 -112.726 1.00 30.72 371 PRO A N 1
ATOM 2877 C CA . PRO A 1 371 ? 66.779 11.519 -112.015 1.00 30.72 371 PRO A CA 1
ATOM 2878 C C . PRO A 1 371 ? 67.896 11.061 -112.966 1.00 30.72 371 PRO A C 1
ATOM 2880 O O . PRO A 1 371 ? 67.727 10.111 -113.722 1.00 30.72 371 PRO A O 1
ATOM 2883 N N . ARG A 1 372 ? 69.058 11.717 -112.851 1.00 30.62 372 ARG A N 1
ATOM 2884 C CA . ARG A 1 372 ? 70.361 11.367 -113.453 1.00 30.62 372 ARG A CA 1
ATOM 2885 C C . ARG A 1 372 ? 70.453 11.422 -114.986 1.00 30.62 372 ARG A C 1
ATOM 2887 O O . ARG A 1 372 ? 70.151 10.465 -115.685 1.00 30.62 372 ARG A O 1
ATOM 2894 N N . VAL A 1 373 ? 71.057 12.499 -115.494 1.00 30.09 373 VAL A N 1
ATOM 2895 C CA . VAL A 1 373 ? 71.701 12.516 -116.819 1.00 30.09 373 VAL A CA 1
ATOM 2896 C C . VAL A 1 373 ? 73.203 12.694 -116.612 1.00 30.09 373 VAL A C 1
ATOM 2898 O O . VAL A 1 373 ? 73.652 13.729 -116.121 1.00 30.09 373 VAL A O 1
ATOM 2901 N N . ALA A 1 374 ? 73.970 11.661 -116.952 1.00 29.78 374 ALA A N 1
ATOM 2902 C CA . ALA A 1 374 ? 75.422 11.695 -117.013 1.00 29.78 374 ALA A CA 1
ATOM 2903 C C . ALA A 1 374 ? 75.841 12.082 -118.441 1.00 29.78 374 ALA A C 1
ATOM 2905 O O . ALA A 1 374 ? 75.482 11.400 -119.396 1.00 29.78 374 ALA A O 1
ATOM 2906 N N . SER A 1 375 ? 76.625 13.156 -118.559 1.00 27.80 375 SER A N 1
ATOM 2907 C CA . SER A 1 375 ? 77.194 13.749 -119.783 1.00 27.80 375 SER A CA 1
ATOM 2908 C C . SER A 1 375 ? 76.262 14.612 -120.655 1.00 27.80 375 SER A C 1
ATOM 2910 O O . SER A 1 375 ? 75.153 14.234 -121.018 1.00 27.80 375 SER A O 1
ATOM 2912 N N . VAL A 1 376 ? 76.765 15.796 -121.022 1.00 27.02 376 VAL A N 1
ATOM 2913 C CA . VAL A 1 376 ? 76.220 16.684 -122.059 1.00 27.02 376 VAL A CA 1
ATOM 2914 C C . VAL A 1 376 ? 77.336 16.904 -123.080 1.00 27.02 376 VAL A C 1
ATOM 2916 O O . VAL A 1 376 ? 78.390 17.433 -122.732 1.00 27.02 376 VAL A O 1
ATOM 2919 N N . ARG A 1 377 ? 77.124 16.481 -124.334 1.00 26.52 377 ARG A N 1
ATOM 2920 C CA . ARG A 1 377 ? 77.958 16.871 -125.485 1.00 26.52 377 ARG A CA 1
ATOM 2921 C C . ARG A 1 377 ? 77.433 18.189 -126.047 1.00 26.52 377 ARG A C 1
ATOM 2923 O O . ARG A 1 377 ? 76.240 18.301 -126.314 1.00 26.52 377 ARG A O 1
ATOM 2930 N N . LEU A 1 378 ? 78.323 19.149 -126.278 1.00 29.83 378 LEU A N 1
ATOM 2931 C CA . LEU A 1 378 ? 78.044 20.340 -127.082 1.00 29.83 378 LEU A CA 1
ATOM 2932 C C . LEU A 1 378 ? 78.609 20.126 -128.490 1.00 29.83 378 LEU A C 1
ATOM 2934 O O . LEU A 1 378 ? 79.795 19.850 -128.652 1.00 29.83 378 LEU A O 1
ATOM 2938 N N . PHE A 1 379 ? 77.740 20.229 -129.494 1.00 27.17 379 PHE A N 1
ATOM 2939 C CA . PHE A 1 379 ? 78.097 20.255 -130.912 1.00 27.17 379 PHE A CA 1
ATOM 2940 C C . PHE A 1 379 ? 78.410 21.705 -131.312 1.00 27.17 379 PHE A C 1
ATOM 2942 O O . PHE A 1 379 ? 77.567 22.583 -131.132 1.00 27.17 379 PHE A O 1
ATOM 2949 N N . CYS A 1 380 ? 79.599 21.956 -131.866 1.00 30.16 380 CYS A N 1
ATOM 2950 C CA . CYS A 1 380 ? 79.919 23.211 -132.550 1.00 30.16 380 CYS A CA 1
ATOM 2951 C C . CYS A 1 380 ? 79.482 23.107 -134.017 1.00 30.16 380 CYS A C 1
ATOM 2953 O O . CYS A 1 380 ? 80.072 22.347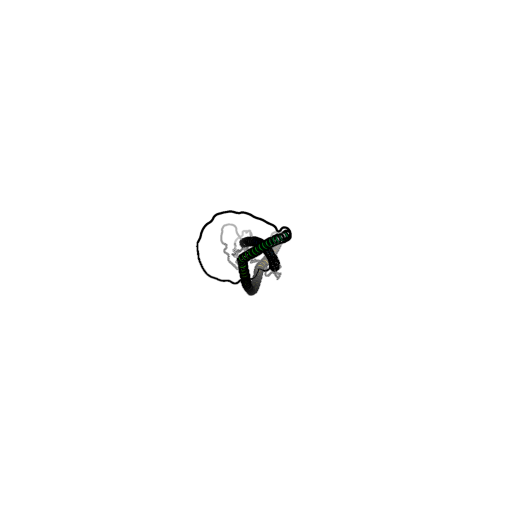 -134.780 1.00 30.16 380 CYS A O 1
ATOM 2955 N N . GLY A 1 381 ? 78.466 23.875 -134.410 1.00 29.83 381 GLY A N 1
ATOM 2956 C CA . GLY A 1 381 ? 78.140 24.143 -135.811 1.00 29.83 381 GLY A CA 1
ATOM 2957 C C . GLY A 1 381 ? 78.708 25.500 -136.222 1.00 29.83 381 GLY A C 1
ATOM 2958 O O . GLY A 1 381 ? 78.391 26.513 -135.605 1.00 29.83 381 GLY A O 1
ATOM 2959 N N . SER A 1 382 ? 79.578 25.515 -137.230 1.00 32.72 382 SER A N 1
ATOM 2960 C CA . SER A 1 382 ? 80.201 26.709 -137.806 1.00 32.72 382 SER A CA 1
ATOM 2961 C C . SER A 1 382 ? 79.197 27.573 -138.580 1.00 32.72 382 SER A C 1
ATOM 2963 O O . SER A 1 382 ? 78.463 27.034 -139.406 1.00 32.72 382 SER A O 1
ATOM 2965 N N . GLY A 1 383 ? 79.242 28.901 -138.420 1.00 31.23 383 GLY A N 1
ATOM 2966 C CA . GLY A 1 383 ? 78.629 29.822 -139.387 1.00 31.23 383 GLY A CA 1
ATOM 2967 C C . GLY A 1 383 ? 78.252 31.205 -138.846 1.00 31.23 383 GLY A C 1
ATOM 2968 O O . GLY A 1 383 ? 77.191 31.368 -138.263 1.00 31.23 383 GLY A O 1
ATOM 2969 N N . SER A 1 384 ? 79.119 32.189 -139.108 1.00 31.81 384 SER A N 1
ATOM 2970 C CA . SER A 1 384 ? 78.884 33.650 -139.187 1.00 31.81 384 SER A CA 1
ATOM 2971 C C . SER A 1 384 ? 78.284 34.432 -137.993 1.00 31.81 384 SER A C 1
ATOM 2973 O O . SER A 1 384 ? 77.082 34.476 -137.762 1.00 31.81 384 SER A O 1
ATOM 2975 N N . ALA A 1 385 ? 79.204 35.141 -137.329 1.00 40.84 385 ALA A N 1
ATOM 2976 C CA . ALA A 1 385 ? 79.155 36.414 -136.594 1.00 40.84 385 ALA A CA 1
ATOM 2977 C C . ALA A 1 385 ? 77.827 37.198 -136.429 1.00 40.84 385 ALA A C 1
ATOM 2979 O O . ALA A 1 385 ? 77.413 37.912 -137.335 1.00 40.84 385 ALA A O 1
ATOM 2980 N N . PHE A 1 386 ? 77.324 37.243 -135.186 1.00 33.47 386 PHE A N 1
ATOM 2981 C CA . PHE A 1 386 ? 76.673 38.411 -134.558 1.00 33.47 386 PHE A CA 1
ATOM 2982 C C . PHE A 1 386 ? 76.969 38.409 -133.038 1.00 33.47 386 PHE A C 1
ATOM 2984 O O . PHE A 1 386 ? 77.085 37.330 -132.450 1.00 33.47 386 PHE A O 1
ATOM 2991 N N . PRO A 1 387 ? 77.115 39.569 -132.365 1.00 36.31 387 PRO A N 1
ATOM 2992 C CA . PRO A 1 387 ? 77.471 39.619 -130.946 1.00 36.31 387 PRO A CA 1
ATOM 2993 C C . PRO A 1 387 ? 76.270 39.263 -130.053 1.00 36.31 387 PRO A C 1
ATOM 2995 O O . PRO A 1 387 ? 75.306 40.019 -129.950 1.00 36.31 387 PRO A O 1
ATOM 2998 N N . VAL A 1 388 ? 76.328 38.114 -129.375 1.00 34.16 388 VAL A N 1
ATOM 2999 C CA . VAL A 1 388 ? 75.296 37.684 -128.417 1.00 34.16 388 VAL A CA 1
ATOM 3000 C C . VAL A 1 388 ? 75.612 38.244 -127.028 1.00 34.16 388 VAL A C 1
ATOM 3002 O O . VAL A 1 388 ? 76.666 37.974 -126.454 1.00 34.16 388 VAL A O 1
ATOM 3005 N N . ARG A 1 389 ? 74.679 39.024 -126.472 1.00 29.80 389 ARG A N 1
ATOM 3006 C CA . ARG A 1 389 ? 74.736 39.553 -125.103 1.00 29.80 389 ARG A CA 1
ATOM 3007 C C . ARG A 1 389 ? 74.131 38.519 -124.148 1.00 29.80 389 ARG A C 1
ATOM 3009 O O . ARG A 1 389 ? 72.946 38.213 -124.246 1.00 29.80 389 ARG A O 1
ATOM 3016 N N . TRP A 1 390 ? 74.929 37.983 -123.228 1.00 33.81 390 TRP A N 1
ATOM 3017 C CA . TRP A 1 390 ? 74.480 36.974 -122.264 1.00 33.81 390 TRP A CA 1
ATOM 3018 C C . TRP A 1 390 ? 73.909 37.633 -121.005 1.00 33.81 390 TRP A C 1
ATOM 3020 O O . TRP A 1 390 ? 74.562 38.471 -120.386 1.00 33.81 390 TRP A O 1
ATOM 3030 N N . VAL A 1 391 ? 72.701 37.234 -120.603 1.00 30.73 391 VAL A N 1
ATOM 3031 C CA . VAL A 1 391 ? 72.102 37.601 -119.312 1.00 30.73 391 VAL A CA 1
ATOM 3032 C C . VAL A 1 391 ? 71.961 36.329 -118.485 1.00 30.73 391 VAL A C 1
ATOM 3034 O O . VAL A 1 391 ? 71.209 35.429 -118.849 1.00 30.73 391 VAL A O 1
ATOM 3037 N N . ILE A 1 392 ? 72.686 36.248 -117.370 1.00 32.09 392 ILE A N 1
ATOM 3038 C CA . ILE A 1 392 ? 72.607 35.123 -116.432 1.00 32.09 392 ILE A CA 1
ATOM 3039 C C . ILE A 1 392 ? 71.614 35.494 -115.330 1.00 32.09 392 ILE A C 1
ATOM 3041 O O . ILE A 1 392 ? 71.805 36.481 -114.622 1.00 32.09 392 ILE A O 1
ATOM 3045 N N . ARG A 1 393 ? 70.555 34.695 -115.165 1.00 28.80 393 ARG A N 1
ATOM 3046 C CA . ARG A 1 393 ? 69.580 34.848 -114.078 1.00 28.80 393 ARG A CA 1
ATOM 3047 C C . ARG A 1 393 ? 69.645 33.616 -113.182 1.00 28.80 393 ARG A C 1
ATOM 3049 O O . ARG A 1 393 ? 69.310 32.519 -113.614 1.00 28.80 393 ARG A O 1
ATOM 3056 N N . VAL A 1 394 ? 70.089 33.801 -111.942 1.00 31.73 394 VAL A N 1
ATOM 3057 C CA . VAL A 1 394 ? 70.156 32.735 -110.933 1.00 31.73 394 VAL A CA 1
ATOM 3058 C C . VAL A 1 394 ? 68.892 32.804 -110.079 1.00 31.73 394 VAL A C 1
ATOM 3060 O O . VAL A 1 394 ? 68.610 33.840 -109.481 1.00 31.73 394 VAL A O 1
ATOM 3063 N N . ALA A 1 395 ? 68.116 31.721 -110.039 1.00 29.67 395 ALA A N 1
ATOM 3064 C CA . ALA A 1 395 ? 66.932 31.604 -109.192 1.00 29.67 395 ALA A CA 1
ATOM 3065 C C . ALA A 1 395 ? 67.196 30.589 -108.073 1.00 29.67 395 ALA A C 1
ATOM 3067 O O . ALA A 1 395 ? 67.516 29.435 -108.347 1.00 29.67 395 ALA A O 1
ATOM 3068 N N . PHE A 1 396 ? 67.035 31.014 -106.819 1.00 29.75 396 PHE A N 1
ATOM 3069 C CA . PHE A 1 396 ? 67.071 30.132 -105.653 1.00 29.75 396 PHE A CA 1
ATOM 3070 C C . PHE A 1 396 ? 65.641 29.826 -105.212 1.00 29.75 396 PHE A C 1
ATOM 3072 O O . PHE A 1 396 ? 64.859 30.743 -104.967 1.00 29.75 396 PHE A O 1
ATOM 3079 N N . SER A 1 397 ? 65.303 28.543 -105.096 1.00 30.52 397 SER A N 1
ATOM 3080 C CA . SER A 1 397 ? 64.008 28.097 -104.571 1.00 30.52 397 SER A CA 1
ATOM 3081 C C . SER A 1 397 ? 64.222 27.489 -103.185 1.00 30.52 397 SER A C 1
ATOM 3083 O O . SER A 1 397 ? 64.888 26.465 -103.068 1.00 30.52 397 SER A O 1
ATOM 3085 N N . CYS A 1 398 ? 63.675 28.105 -102.134 1.00 29.05 398 CYS A N 1
ATOM 3086 C CA . CYS A 1 398 ? 63.661 27.522 -100.788 1.00 29.05 398 CYS A CA 1
ATOM 3087 C C . CYS A 1 398 ? 62.439 26.608 -100.631 1.00 29.05 398 CYS A C 1
ATOM 3089 O O . CYS A 1 398 ? 61.305 27.089 -100.639 1.00 29.05 398 CYS A O 1
ATOM 3091 N N . ILE A 1 399 ? 62.661 25.306 -100.442 1.00 34.72 399 ILE A N 1
ATOM 3092 C CA . ILE A 1 399 ? 61.610 24.354 -100.066 1.00 34.72 399 ILE A CA 1
ATOM 3093 C C . ILE A 1 399 ? 61.380 24.474 -98.552 1.00 34.72 399 ILE A C 1
ATOM 3095 O O . ILE A 1 399 ? 62.296 24.299 -97.752 1.00 34.72 399 ILE A O 1
ATOM 3099 N N . ARG A 1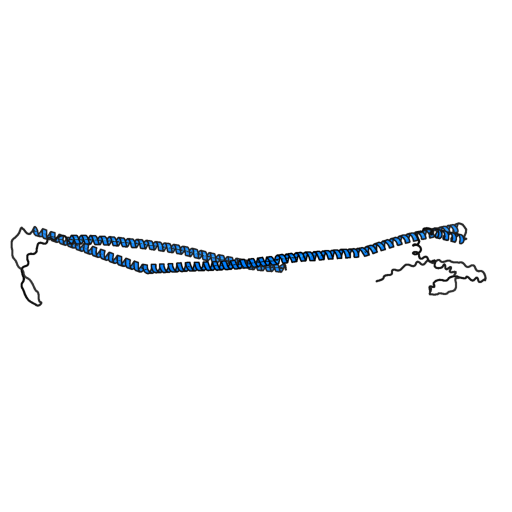 400 ? 60.151 24.810 -98.153 1.00 32.12 400 ARG A N 1
ATOM 3100 C CA . ARG A 1 400 ? 59.705 24.857 -96.751 1.00 32.12 400 ARG A CA 1
ATOM 3101 C C . ARG A 1 400 ? 59.177 23.461 -96.379 1.00 32.12 400 ARG A C 1
ATOM 3103 O O . ARG A 1 400 ? 58.303 22.985 -97.102 1.00 32.12 400 ARG A O 1
ATOM 3110 N N . PRO A 1 401 ? 59.625 22.799 -95.295 1.00 37.00 401 PRO A N 1
ATOM 3111 C CA . PRO A 1 401 ? 59.042 21.520 -94.909 1.00 37.00 401 PRO A CA 1
ATOM 3112 C C . PRO A 1 401 ? 57.666 21.755 -94.279 1.00 37.00 401 PRO A C 1
ATOM 3114 O O . PRO A 1 401 ? 57.517 22.558 -93.354 1.00 37.00 401 PRO A O 1
ATOM 3117 N N . GLY A 1 402 ? 56.658 21.077 -94.824 1.00 31.61 402 GLY A N 1
ATOM 3118 C CA . GLY A 1 402 ? 55.284 21.097 -94.342 1.00 31.61 402 GLY A CA 1
ATOM 3119 C C . GLY A 1 402 ? 55.113 20.346 -93.022 1.00 31.61 402 GLY A C 1
ATOM 3120 O O . GLY A 1 402 ? 55.735 19.313 -92.787 1.00 31.61 402 GLY A O 1
ATOM 3121 N N . ARG A 1 403 ? 54.223 20.881 -92.178 1.00 36.16 403 ARG A N 1
ATOM 3122 C CA . ARG A 1 403 ? 53.577 20.170 -91.070 1.00 36.16 403 ARG A CA 1
ATOM 3123 C C . ARG A 1 403 ? 52.842 18.950 -91.623 1.00 36.16 403 ARG A C 1
ATOM 3125 O O . ARG A 1 403 ? 51.912 19.116 -92.407 1.00 36.16 403 ARG A O 1
ATOM 3132 N N . THR A 1 404 ? 53.185 17.764 -91.147 1.00 31.17 404 THR A N 1
ATOM 3133 C CA . THR A 1 404 ? 52.269 16.626 -91.147 1.00 31.17 404 THR A CA 1
ATOM 3134 C C . THR A 1 404 ? 51.533 16.617 -89.809 1.00 31.1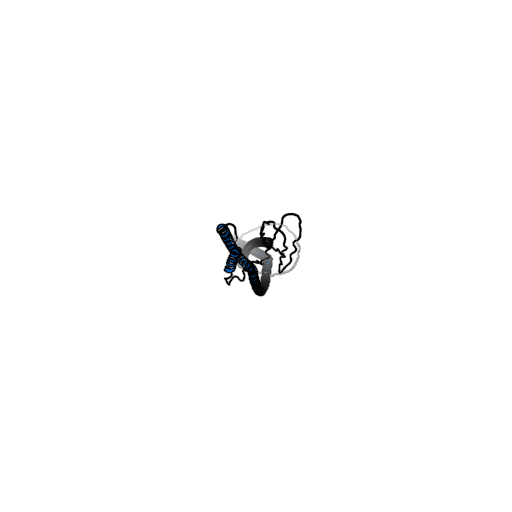7 404 THR A C 1
ATOM 3136 O O . THR A 1 404 ? 52.122 16.414 -88.751 1.00 31.17 404 THR A O 1
ATOM 3139 N N . HIS A 1 405 ? 50.236 16.914 -89.856 1.00 32.62 405 HIS A N 1
ATOM 3140 C CA . HIS A 1 405 ? 49.298 16.421 -88.855 1.00 32.62 405 HIS A CA 1
ATOM 3141 C C . HIS A 1 405 ? 49.033 14.946 -89.173 1.00 32.62 405 HIS A C 1
ATOM 3143 O O . HIS A 1 405 ? 48.761 14.618 -90.328 1.00 32.62 405 HIS A O 1
ATOM 3149 N N . SER A 1 406 ? 49.074 14.081 -88.164 1.00 30.92 406 SER A N 1
ATOM 3150 C CA . SER A 1 406 ? 48.334 12.821 -88.173 1.00 30.92 406 SER A CA 1
ATOM 3151 C C . SER A 1 406 ? 47.501 12.736 -86.897 1.00 30.92 406 SER A C 1
ATOM 3153 O O . SER A 1 406 ? 47.941 13.202 -85.844 1.00 30.92 406 SER A O 1
ATOM 3155 N N . LEU A 1 407 ? 46.291 12.204 -87.072 1.00 32.66 407 LEU A N 1
ATOM 3156 C CA . LEU A 1 407 ? 45.360 11.737 -86.046 1.00 32.66 407 LEU A CA 1
ATOM 3157 C C . LEU A 1 407 ? 46.007 10.727 -85.096 1.00 32.66 407 LEU A C 1
ATOM 3159 O O . LEU A 1 407 ? 46.898 9.982 -85.572 1.00 32.66 407 LEU A O 1
#

Foldseek 3Di:
DVVVVVVVVVVVVVVVVVVVVVVVVVVVVVVVVVVVVVVVVVVVVVVVVVVVVVVVVVVVVVVVLVVLLVVLVVLLVVLVVVLVVLVPPDPPDPDDDDDDDDDDDDDDDDDDDDDDDDDDDDDDDDPDDCPVVVVVVVVVVVVVVVSVVVSVVSVVVSVVSVVVSVVSVVVVVVVVVVCVVVVVVVVVVVVVVVVVVVVVVVVVVVVVVVVVVVVVVVVVVVVVVVVVCVVVVVVVVVVVVVVVVVVVVVVVVVVVVVVVVVVVVVVVVVVVVVVVVVVVVVVVVVVVVVVLVVVVVVVLVVVVVCQCVVDPDDDDPPVSVVVNCVSVVVVPPDPPCPVVCVVPPPPPDDDDQDDDDDDDDDDDDDDDDDPDDDDDDDDDDDDDDDDDDGDDDDDDDDDDDDDDDDD